Protein AF-A0A7S2U6Y0-F1 (afdb_monomer_lite)

Sequence (484 aa):
MMVAMKKWQLMLLLLTAPANAQTENNVCDFCADGSALDPAFSDVEIEVDGSSITCADYSDEVALFLDFCSNVDYKVTGSFCGCPDPVPCSFCADGSDFDAAFADVVVDTDDDTGENVTCADAAVSPEIVFQNSMDCPLNQIQAFISCGCPTAPEDPGTGLCSFCSDGSGLKDEFTDTEVVDQETGDTATCGQVALAFPFLEEELFCSIFQSVYSTQCGCSSDPSEPGCSFCADGSDPADGFEDVVAFVDDDGEDTTCADLAFGLPFLPVDDTTPEICTSLQFQTFASCGCSAPPTGVCTLCADGSAVPDESFELLPEATCGELSMSAAPSGPEECTAFQVTAGIYCGCDINAISTVENICRLCGGTNLLPEVSRQIQFEGDEETCGFAEFSANQNETCSSMQATYGPQCCSTVVSTTPSPSKMPSKSPTTTTGSTTPAPSTSSDESITDTIGSTTSAPSPSSGAILVKVGLPIFVAMVAAFFTL

Secondary structure (DSSP, 8-state):
-THHHHHHHHHHHTT---------------STTSPPPPGGGTT-EEEETTEEEEHHHHHHHHHHH-TTTTT------SSGGGPPPPPBPPSSTTSPPPPGGGTT-EEEE-TTT-PEEEHHHHHH-----BTTSTHHHHHHHHHHHHS--SSPPPP-S--S--SSTTSPPPPGGGTT-EEE-TTT--EEEHHHHHHHGGG---HHHHHHHHHHHHTTTT------S----SSTTSPPPPTT-TT-EEEE-TT--EEEHHHHHHHGGGS---SSHHHHHHHHHHHHHHHS--SSPPTT---SSTTSPPPS-TT-EEETTEEHHHHHHHHTT--HHHHHHHIIIIIHHTT--HHHHTT-TT---TTSTTPPPS-TT-EEEETTEEEEHHHHHHHHHHTS-HHHHHHHHHHHHS----------------PPPP-------PPPP---------------PPPPP--PPP-----SHHHHHHHHTT--

Radius of gyration: 32.26 Å; chains: 1; bounding box: 80×93×80 Å

Foldseek 3Di:
DVVVVVVVVVVVVVPDDDDDDDDDDPPQQQALVSHHQDPVQQQPWDQDPNDTDGPVRVVVVVVVVPVPVPDDPDRDADCHRNHDHFAFQQLAQVNDDFDVVQQQFFFDQDPVPRRGQGLVNLRPVPPRQGNSHLVRLVSNLSCVQRRRRPDRHDLPVPQPAALAPVNDHQDPVQQQQWDADPPPRFIDGSVSLRSCRSSPRDPLVRLLNSVRCVVSRPNPCPVQPFFQQLAQVNDAFDPPQQAWFLDQFPVRDGDGSVNSNSCRRSHRDDPPVVVVSLLNNQSCVLTRVHPFHHPPFQALALVRDHQPFQQCCQFVVHGLSNLRSVRGVDDPQLSLLSNCQSSVVSPHDCVSNVPDPPQQALQDDPDHFPRQHDWDADPNDIGGNSVLSSVCSRDHDSVVSSVRCVVPRVPPPDPPPPPPDDDDDDDDDDDDDDDDDDDDDDDDDDDDDDDDDDDDDDDDDDDDDRTHDDPPPVVVVVVSVPVD

Structure (mmCIF, N/CA/C/O backbone):
data_AF-A0A7S2U6Y0-F1
#
_entry.id   AF-A0A7S2U6Y0-F1
#
loop_
_atom_site.group_PDB
_atom_site.id
_atom_site.type_symbol
_atom_site.label_atom_id
_atom_site.label_alt_id
_atom_site.label_comp_id
_atom_site.label_asym_id
_atom_site.label_entity_id
_atom_site.label_seq_id
_atom_site.pdbx_PDB_ins_code
_atom_site.Cartn_x
_atom_site.Cartn_y
_atom_site.Cartn_z
_atom_site.occupancy
_atom_site.B_iso_or_equiv
_atom_site.auth_seq_id
_atom_site.auth_comp_id
_atom_site.auth_asym_id
_atom_site.auth_atom_id
_atom_site.pdbx_PDB_model_num
ATOM 1 N N . MET A 1 1 ? -16.573 14.060 7.900 1.00 36.59 1 MET A N 1
ATOM 2 C CA . MET A 1 1 ? -16.283 15.395 8.496 1.00 36.59 1 MET A CA 1
ATOM 3 C C . MET A 1 1 ? -14.841 15.539 9.023 1.00 36.59 1 MET A C 1
ATOM 5 O O . MET A 1 1 ? -14.362 16.664 9.100 1.00 36.59 1 MET A O 1
ATOM 9 N N . MET A 1 2 ? -14.096 14.448 9.276 1.00 27.23 2 MET A N 1
ATOM 10 C CA . MET A 1 2 ? -12.658 14.499 9.629 1.00 27.23 2 MET A CA 1
ATOM 11 C C . MET A 1 2 ? -11.740 15.016 8.499 1.00 27.23 2 MET A C 1
ATOM 13 O O . MET A 1 2 ? -10.743 15.679 8.774 1.00 27.23 2 MET A O 1
ATOM 17 N N . VAL A 1 3 ? -12.131 14.850 7.230 1.00 27.48 3 VAL A N 1
ATOM 18 C CA . VAL A 1 3 ? -11.404 15.386 6.056 1.00 27.48 3 VAL A CA 1
ATOM 19 C C . VAL A 1 3 ? -11.388 16.928 6.017 1.00 27.48 3 VAL A C 1
ATOM 21 O O . VAL A 1 3 ? -10.458 17.545 5.501 1.00 27.48 3 VAL A O 1
ATOM 24 N N . ALA A 1 4 ? -12.376 17.590 6.632 1.00 25.94 4 ALA A N 1
ATOM 25 C CA . ALA A 1 4 ? -12.485 19.051 6.617 1.00 25.94 4 ALA A CA 1
ATOM 26 C C . ALA A 1 4 ? -11.611 19.753 7.678 1.00 25.94 4 ALA A C 1
ATOM 28 O O . ALA A 1 4 ? -11.302 20.934 7.520 1.00 25.94 4 ALA A O 1
ATOM 29 N N . MET A 1 5 ? -11.181 19.049 8.734 1.00 27.44 5 MET A N 1
ATOM 30 C CA . MET A 1 5 ? -10.347 19.632 9.797 1.00 27.44 5 MET A CA 1
ATOM 31 C C . MET A 1 5 ? -8.841 19.546 9.500 1.00 27.44 5 MET A C 1
ATOM 33 O O . MET A 1 5 ? -8.119 20.489 9.826 1.00 27.44 5 MET A O 1
ATOM 37 N N . LYS A 1 6 ? -8.369 18.510 8.786 1.00 31.66 6 LYS A N 1
ATOM 38 C CA . LYS A 1 6 ? -6.960 18.408 8.347 1.00 31.66 6 LYS A CA 1
ATOM 39 C C . LYS A 1 6 ? -6.578 19.486 7.313 1.00 31.66 6 LYS A C 1
ATOM 41 O O . LYS A 1 6 ? -5.497 20.065 7.405 1.00 31.66 6 LYS A O 1
ATOM 46 N N . LYS A 1 7 ? -7.498 19.873 6.414 1.00 29.44 7 LYS A N 1
ATOM 47 C CA . LYS A 1 7 ? -7.279 20.948 5.414 1.00 29.44 7 LYS A CA 1
ATOM 48 C C . LYS A 1 7 ? -7.037 22.339 6.023 1.00 29.44 7 LYS A C 1
ATOM 50 O O . LYS A 1 7 ? -6.357 23.160 5.414 1.00 29.44 7 LYS A O 1
ATOM 55 N N . TRP A 1 8 ? -7.548 22.612 7.226 1.00 30.30 8 TRP A N 1
ATOM 56 C CA . TRP A 1 8 ? -7.382 23.917 7.886 1.00 30.30 8 TRP A CA 1
ATOM 57 C C . TRP A 1 8 ? -6.076 24.049 8.684 1.00 30.30 8 TRP A C 1
ATOM 59 O O . TRP A 1 8 ? -5.573 25.161 8.841 1.00 30.30 8 TRP A O 1
ATOM 69 N N . GLN A 1 9 ? -5.494 22.942 9.158 1.00 29.16 9 GLN A N 1
ATOM 70 C CA . GLN A 1 9 ? -4.205 22.964 9.863 1.00 29.16 9 GLN A CA 1
ATOM 71 C C . GLN A 1 9 ? -3.004 23.044 8.906 1.00 29.16 9 GLN A C 1
ATOM 73 O O . GLN A 1 9 ? -2.015 23.691 9.245 1.00 29.16 9 GLN A O 1
ATOM 78 N N . LEU A 1 10 ? -3.120 22.502 7.687 1.00 27.58 10 LEU A N 1
ATOM 79 C CA . LEU A 1 10 ? -2.072 22.587 6.660 1.00 27.58 10 LEU A CA 1
ATOM 80 C C . LEU A 1 10 ? -1.952 24.003 6.054 1.00 27.58 10 LEU A C 1
ATOM 82 O O . LEU A 1 10 ? -0.851 24.505 5.845 1.00 27.58 10 LEU A O 1
ATOM 86 N N . MET A 1 11 ? -3.076 24.711 5.872 1.00 28.23 11 MET A N 1
ATOM 87 C CA . MET A 1 11 ? -3.084 26.094 5.361 1.00 28.23 11 MET A CA 1
ATOM 88 C C . MET A 1 11 ? -2.502 27.129 6.340 1.00 28.23 11 MET A C 1
ATOM 90 O O . MET A 1 11 ? -2.043 28.186 5.911 1.00 28.23 11 MET A O 1
ATOM 94 N N . LEU A 1 12 ? -2.507 26.854 7.650 1.00 27.56 12 LEU A N 1
ATOM 95 C CA . LEU A 1 12 ? -2.012 27.802 8.656 1.00 27.56 12 LEU A CA 1
ATOM 96 C C . LEU A 1 12 ? -0.493 27.688 8.893 1.00 27.56 12 LEU A C 1
ATOM 98 O O . LEU A 1 12 ? 0.111 28.636 9.392 1.00 27.56 12 LEU A O 1
ATOM 102 N N . LEU A 1 13 ? 0.132 26.571 8.504 1.00 27.11 13 LEU A N 1
ATOM 103 C CA . LEU A 1 13 ? 1.580 26.348 8.628 1.00 27.11 13 LEU A CA 1
ATOM 104 C C . LEU A 1 13 ? 2.394 26.973 7.478 1.00 27.11 13 LEU A C 1
ATOM 106 O O . LEU A 1 13 ? 3.544 27.352 7.685 1.00 27.11 13 LEU A O 1
ATOM 110 N N . LEU A 1 14 ? 1.780 27.182 6.308 1.00 29.38 14 LEU A N 1
ATOM 111 C CA . LEU A 1 14 ? 2.409 27.821 5.141 1.00 29.38 14 LEU A CA 1
ATOM 112 C C . LEU A 1 14 ? 2.508 29.358 5.236 1.00 29.38 14 LEU A C 1
ATOM 114 O O . LEU A 1 14 ? 3.194 29.984 4.435 1.00 29.38 14 LEU A O 1
ATOM 118 N N . LEU A 1 15 ? 1.875 29.991 6.231 1.00 29.41 15 LEU A N 1
ATOM 119 C CA . LEU A 1 15 ? 1.818 31.457 6.352 1.00 29.41 15 LEU A CA 1
ATOM 120 C C . LEU A 1 15 ? 2.835 32.074 7.331 1.00 29.41 15 LEU A C 1
ATOM 122 O O . LEU A 1 15 ? 2.823 33.292 7.518 1.00 29.41 15 LEU A O 1
ATOM 126 N N . THR A 1 16 ? 3.724 31.293 7.962 1.00 31.25 16 THR A N 1
ATOM 127 C CA . THR A 1 16 ? 4.652 31.832 8.985 1.00 31.25 16 THR A CA 1
ATOM 128 C C . THR A 1 16 ? 6.105 31.342 8.919 1.00 31.25 16 THR A C 1
ATOM 130 O O . THR A 1 16 ? 6.791 31.361 9.942 1.00 31.25 16 THR A O 1
ATOM 133 N N . ALA A 1 17 ? 6.624 30.960 7.750 1.00 26.88 17 ALA A N 1
ATOM 134 C CA . ALA A 1 17 ? 8.068 30.758 7.580 1.00 26.88 17 ALA A CA 1
ATOM 135 C C . ALA A 1 17 ? 8.762 32.084 7.178 1.00 26.88 17 ALA A C 1
ATOM 137 O O . ALA A 1 17 ? 8.294 32.767 6.266 1.00 26.88 17 ALA A O 1
ATOM 138 N N . PRO A 1 18 ? 9.847 32.512 7.857 1.00 29.33 18 PRO A N 1
ATOM 139 C CA . PRO A 1 18 ? 10.505 33.778 7.559 1.00 29.33 18 PRO A CA 1
ATOM 140 C C . PRO A 1 18 ? 11.313 33.693 6.259 1.00 29.33 18 PRO A C 1
ATOM 142 O O . PRO A 1 18 ? 12.168 32.825 6.104 1.00 29.33 18 PRO A O 1
ATOM 145 N N . ALA A 1 19 ? 11.081 34.662 5.371 1.00 37.34 19 ALA A N 1
ATOM 146 C CA . ALA A 1 19 ? 11.883 34.913 4.182 1.00 37.34 19 ALA A CA 1
ATOM 147 C C . ALA A 1 19 ? 13.358 35.114 4.563 1.00 37.34 19 ALA A C 1
ATOM 149 O O . ALA A 1 19 ? 13.734 36.154 5.111 1.00 37.34 19 ALA A O 1
ATOM 150 N N . ASN A 1 20 ? 14.191 34.120 4.265 1.00 29.09 20 ASN A N 1
ATOM 151 C CA . ASN A 1 20 ? 15.636 34.264 4.290 1.00 29.09 20 ASN A CA 1
ATOM 152 C C . ASN A 1 20 ? 16.135 34.138 2.854 1.00 29.09 20 ASN A C 1
ATOM 154 O O . ASN A 1 20 ? 16.112 33.070 2.254 1.00 29.09 20 ASN A O 1
ATOM 158 N N . ALA A 1 21 ? 16.522 35.286 2.308 1.00 37.56 21 ALA A N 1
ATOM 159 C CA . ALA A 1 21 ? 17.039 35.437 0.966 1.00 37.56 21 ALA A CA 1
ATOM 160 C C . ALA A 1 21 ? 18.323 34.614 0.780 1.00 37.56 21 ALA A C 1
ATOM 162 O O . ALA A 1 21 ? 19.356 34.928 1.376 1.00 37.56 21 ALA A O 1
ATOM 163 N N . GLN A 1 22 ? 18.268 33.619 -0.102 1.00 25.61 22 GLN A N 1
ATOM 164 C CA . GLN A 1 22 ? 19.411 33.267 -0.931 1.00 25.61 22 GLN A CA 1
ATOM 165 C C . GLN A 1 22 ? 19.119 33.739 -2.350 1.00 25.61 22 GLN A C 1
ATOM 167 O O . GLN A 1 22 ? 18.257 33.222 -3.048 1.00 25.61 22 GLN A O 1
ATOM 172 N N . THR A 1 23 ? 19.813 34.802 -2.736 1.00 33.00 23 THR A N 1
ATOM 173 C CA . THR A 1 23 ? 19.973 35.220 -4.123 1.00 33.00 23 THR A CA 1
ATOM 174 C C . THR A 1 23 ? 20.929 34.248 -4.806 1.00 33.00 23 THR A C 1
ATOM 176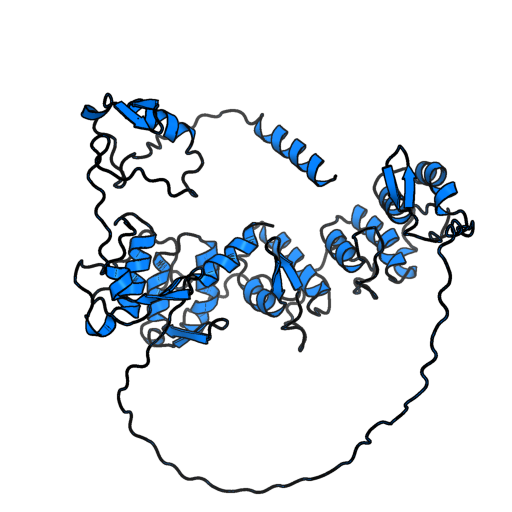 O O . THR A 1 23 ? 22.140 34.471 -4.776 1.00 33.00 23 THR A O 1
ATOM 179 N N . GLU A 1 24 ? 20.395 33.197 -5.414 1.00 30.83 24 GLU A N 1
ATOM 180 C CA . GLU A 1 24 ? 21.028 32.549 -6.560 1.00 30.83 24 GLU A CA 1
ATOM 181 C C . GLU A 1 24 ? 20.126 32.793 -7.773 1.00 30.83 24 GLU A C 1
ATOM 183 O O . GLU A 1 24 ? 18.911 32.623 -7.720 1.00 30.83 24 GLU A O 1
ATOM 188 N N . ASN A 1 25 ? 20.720 33.348 -8.828 1.00 32.75 25 ASN A N 1
ATOM 189 C CA . ASN A 1 25 ? 20.038 33.710 -10.062 1.00 32.75 25 ASN A CA 1
ATOM 190 C C . ASN A 1 25 ? 19.641 32.433 -10.819 1.00 32.75 25 ASN A C 1
ATOM 192 O O . ASN A 1 25 ? 20.379 32.011 -11.705 1.00 32.75 25 ASN A O 1
ATOM 196 N N . ASN A 1 26 ? 18.485 31.851 -10.508 1.00 31.20 26 ASN A N 1
ATOM 197 C CA . ASN A 1 26 ? 17.821 30.917 -11.413 1.00 31.20 26 ASN A CA 1
ATOM 198 C C . ASN A 1 26 ? 17.055 31.745 -12.448 1.00 31.20 26 ASN A C 1
ATOM 200 O O . ASN A 1 26 ? 15.883 32.069 -12.278 1.00 31.20 26 ASN A O 1
ATOM 204 N N . VAL A 1 27 ? 17.769 32.175 -13.489 1.00 33.88 27 VAL A N 1
ATOM 205 C CA . VAL A 1 27 ? 17.132 32.671 -14.709 1.00 33.88 27 VAL A CA 1
ATOM 206 C C . VAL A 1 27 ? 16.572 31.432 -15.396 1.00 33.88 27 VAL A C 1
ATOM 208 O O . VAL A 1 27 ? 17.342 30.606 -15.870 1.00 33.88 27 VAL A O 1
ATOM 211 N N . CYS A 1 28 ? 15.251 31.262 -15.372 1.00 37.66 28 CYS A N 1
ATOM 212 C CA . CYS A 1 28 ? 14.602 30.303 -16.254 1.00 37.66 28 CYS A CA 1
ATOM 213 C C . CYS A 1 28 ? 14.751 30.850 -17.671 1.00 37.66 28 CYS A C 1
ATOM 215 O O . CYS A 1 28 ? 14.333 31.974 -17.956 1.00 37.66 28 CYS A O 1
ATOM 217 N N . ASP A 1 29 ? 15.420 30.096 -18.528 1.00 47.31 29 ASP A N 1
ATOM 218 C CA . ASP A 1 29 ? 15.542 30.453 -19.926 1.00 47.31 29 ASP A CA 1
ATOM 219 C C . ASP A 1 29 ? 14.195 30.218 -20.635 1.00 47.31 29 ASP A C 1
ATOM 221 O O . ASP A 1 29 ? 13.558 29.180 -20.470 1.00 47.31 29 ASP A O 1
ATOM 225 N N . PHE A 1 30 ? 13.721 31.226 -21.371 1.00 55.69 30 PHE A N 1
ATOM 226 C CA . PHE A 1 30 ? 12.332 31.316 -21.847 1.00 55.69 30 PHE A CA 1
ATOM 227 C C . PHE A 1 30 ? 12.091 30.669 -23.214 1.00 55.69 30 PHE A C 1
ATOM 229 O O . PHE A 1 30 ? 10.944 30.425 -23.586 1.00 55.69 30 PHE A O 1
ATOM 236 N N . CYS A 1 31 ? 13.145 30.408 -23.980 1.00 56.28 31 CYS A N 1
ATOM 237 C CA . CYS A 1 31 ? 13.035 29.676 -25.232 1.00 56.28 31 CYS A CA 1
ATOM 238 C C . CYS A 1 31 ? 13.222 28.170 -24.993 1.00 56.28 31 CYS A C 1
ATOM 240 O O . CYS A 1 31 ? 13.930 27.757 -24.077 1.00 56.28 31 CYS A O 1
ATOM 242 N N . ALA A 1 32 ? 12.618 27.334 -25.847 1.00 55.75 32 ALA A N 1
ATOM 243 C CA . ALA A 1 32 ? 12.676 25.868 -25.745 1.00 55.75 32 ALA A CA 1
ATOM 244 C C . ALA A 1 32 ? 14.107 25.287 -25.775 1.00 55.75 32 ALA A C 1
ATOM 246 O O . ALA A 1 32 ? 14.309 24.121 -25.447 1.00 55.75 32 ALA A O 1
ATOM 247 N N . ASP A 1 33 ? 15.091 26.081 -26.196 1.00 60.06 33 ASP A N 1
ATOM 248 C CA . ASP A 1 33 ? 16.518 25.761 -26.244 1.00 60.06 33 ASP A CA 1
ATOM 249 C C . ASP A 1 33 ? 17.316 26.280 -25.040 1.00 60.06 33 ASP A C 1
ATOM 251 O O . ASP A 1 33 ? 18.542 26.180 -25.031 1.00 60.06 33 ASP A O 1
ATOM 255 N N . GLY A 1 34 ? 16.650 26.851 -24.038 1.00 60.66 34 GLY A N 1
ATOM 256 C CA . GLY A 1 34 ? 17.332 27.452 -22.906 1.00 60.66 34 GLY A CA 1
ATOM 257 C C . GLY A 1 34 ? 18.017 28.778 -23.258 1.00 60.66 34 GLY A C 1
ATOM 258 O O . GLY A 1 34 ? 19.021 29.134 -22.653 1.00 60.66 34 GLY A O 1
ATOM 259 N N . SER A 1 35 ? 17.508 29.535 -24.234 1.00 67.81 35 SER A N 1
ATOM 260 C CA . SER A 1 35 ? 17.969 30.905 -24.485 1.00 67.81 35 SER A CA 1
ATOM 261 C C . SER A 1 35 ? 17.053 31.973 -23.873 1.00 67.81 35 SER A C 1
ATOM 263 O O . SER A 1 35 ? 15.841 31.800 -23.713 1.00 67.81 35 SER A O 1
ATOM 265 N N . ALA A 1 36 ? 17.649 33.115 -23.517 1.00 65.88 36 ALA A N 1
ATOM 266 C CA . ALA A 1 36 ? 16.912 34.299 -23.092 1.00 65.88 36 ALA A CA 1
ATOM 267 C C . ALA A 1 36 ? 16.187 34.948 -24.281 1.00 65.88 36 ALA A C 1
ATOM 269 O O . ALA A 1 36 ? 16.734 35.015 -25.384 1.00 65.88 36 ALA A O 1
ATOM 270 N N . LEU A 1 37 ? 14.995 35.500 -24.024 1.00 64.25 37 LEU A N 1
ATOM 271 C CA . LEU A 1 37 ? 14.236 36.292 -24.997 1.00 64.25 37 LEU A CA 1
ATOM 272 C C . LEU A 1 37 ? 15.121 37.367 -25.638 1.00 64.25 37 LEU A C 1
ATOM 274 O O . LEU A 1 37 ? 15.815 38.113 -24.937 1.00 64.25 37 LEU A O 1
ATOM 278 N N . ASP A 1 38 ? 15.071 37.480 -26.968 1.00 73.12 38 ASP A N 1
ATOM 279 C CA . ASP A 1 38 ? 15.765 38.562 -27.658 1.00 73.12 38 ASP A CA 1
ATOM 280 C C . ASP A 1 38 ? 15.118 39.894 -27.228 1.00 73.12 38 ASP A C 1
ATOM 282 O O . ASP A 1 38 ? 13.929 40.122 -27.484 1.00 73.12 38 ASP A O 1
ATOM 286 N N . PRO A 1 39 ? 15.872 40.808 -26.584 1.00 71.25 39 PRO A N 1
ATOM 287 C CA . PRO A 1 39 ? 15.336 42.074 -26.095 1.00 71.25 39 PRO A CA 1
ATOM 288 C C . PRO A 1 39 ? 14.765 42.960 -27.211 1.00 71.25 39 PRO A C 1
ATOM 290 O O . PRO A 1 39 ? 14.063 43.923 -26.919 1.00 71.25 39 PRO A O 1
ATOM 293 N N . ALA A 1 40 ? 15.027 42.659 -28.488 1.00 76.00 40 ALA A N 1
ATOM 294 C CA . ALA A 1 40 ? 14.366 43.307 -29.616 1.00 76.00 40 ALA A CA 1
ATOM 295 C C . ALA A 1 40 ? 12.856 43.003 -29.716 1.00 76.00 40 ALA A C 1
ATOM 297 O O . ALA A 1 40 ? 12.152 43.714 -30.436 1.00 76.00 40 ALA A O 1
ATOM 298 N N . PHE A 1 41 ? 12.359 41.983 -29.009 1.00 69.31 41 PHE A N 1
ATOM 299 C CA . PHE A 1 41 ? 10.968 41.527 -29.062 1.00 69.31 41 PHE A CA 1
ATOM 300 C C . PHE A 1 41 ? 10.178 41.779 -27.772 1.00 69.31 41 PHE A C 1
ATOM 302 O O . PHE A 1 41 ? 9.006 41.418 -27.717 1.00 69.31 41 PHE A O 1
ATOM 309 N N . SER A 1 42 ? 10.764 42.443 -26.766 1.00 70.31 42 SER A N 1
ATOM 310 C CA . SER A 1 42 ? 10.101 42.729 -25.479 1.00 70.31 42 SER A CA 1
ATOM 311 C C . SER A 1 42 ? 8.759 43.449 -25.637 1.00 70.31 42 SER A C 1
ATOM 313 O O . SER A 1 42 ? 7.825 43.189 -24.885 1.00 70.31 42 SER A O 1
ATOM 315 N N . ASP A 1 43 ? 8.663 44.315 -26.648 1.00 73.31 43 ASP A N 1
ATOM 316 C CA . ASP A 1 43 ? 7.519 45.202 -26.877 1.00 73.31 43 ASP A CA 1
ATOM 317 C C . ASP A 1 43 ? 6.506 44.624 -27.887 1.00 73.31 43 ASP A C 1
ATOM 319 O O . ASP A 1 43 ? 5.592 45.327 -28.324 1.00 73.31 43 ASP A O 1
ATOM 323 N N . VAL A 1 44 ? 6.679 43.372 -28.326 1.00 74.88 44 VAL A N 1
ATOM 324 C CA . VAL A 1 44 ? 5.746 42.732 -29.262 1.00 74.88 44 VAL A CA 1
ATOM 325 C C . VAL A 1 44 ? 4.486 42.313 -28.510 1.00 74.88 44 VAL A C 1
ATOM 327 O O . VAL A 1 44 ? 4.548 41.513 -27.582 1.00 74.88 44 VAL A O 1
ATOM 330 N N . GLU A 1 45 ? 3.346 42.868 -28.922 1.00 69.69 45 GLU A N 1
ATOM 331 C CA . GLU A 1 45 ? 2.017 42.523 -28.410 1.00 69.69 45 GLU A CA 1
ATOM 332 C C . GLU A 1 45 ? 1.515 41.210 -29.032 1.00 69.69 45 GLU A C 1
ATOM 334 O O . GLU A 1 45 ? 1.507 41.043 -30.255 1.00 69.69 45 GLU A O 1
ATOM 339 N N . ILE A 1 46 ? 1.074 40.293 -28.177 1.00 68.19 46 ILE A N 1
ATOM 340 C CA . ILE A 1 46 ? 0.487 38.999 -28.509 1.00 68.19 46 ILE A CA 1
ATOM 341 C C . ILE A 1 46 ? -0.963 39.016 -28.031 1.00 68.19 46 ILE A C 1
ATOM 343 O O . ILE A 1 46 ? -1.244 39.425 -26.907 1.00 68.19 46 ILE A O 1
ATOM 347 N N . GLU A 1 47 ? -1.894 38.576 -28.873 1.00 60.06 47 GLU A N 1
ATOM 348 C CA . GLU A 1 47 ? -3.307 38.485 -28.507 1.00 60.06 47 GLU A CA 1
ATOM 349 C C . GLU A 1 47 ? -3.631 37.047 -28.075 1.00 60.06 47 GLU A C 1
ATOM 351 O O . GLU A 1 47 ? -3.650 36.139 -28.905 1.00 60.06 47 GLU A O 1
ATOM 356 N N . VAL A 1 48 ? -3.874 36.838 -26.779 1.00 64.44 48 VAL A N 1
ATOM 357 C CA . VAL A 1 48 ? -4.280 35.551 -26.190 1.00 64.44 48 VAL A CA 1
ATOM 358 C C . VAL A 1 48 ? -5.698 35.716 -25.652 1.00 64.44 48 VAL A C 1
ATOM 360 O O . VAL A 1 48 ? -5.964 36.608 -24.848 1.00 64.44 48 VAL A O 1
ATOM 363 N N . ASP A 1 49 ? -6.642 34.920 -26.159 1.00 65.50 49 ASP A N 1
ATOM 364 C CA . ASP A 1 49 ? -8.064 34.966 -25.775 1.00 65.50 49 ASP A CA 1
ATOM 365 C C . ASP A 1 49 ? -8.702 36.372 -25.810 1.00 65.50 49 ASP A C 1
ATOM 367 O O . ASP A 1 49 ? -9.563 36.728 -25.002 1.00 65.50 49 ASP A O 1
ATOM 371 N N . GLY A 1 50 ? -8.285 37.199 -26.775 1.00 68.75 50 GLY A N 1
ATOM 372 C CA . GLY A 1 50 ? -8.789 38.565 -26.961 1.00 68.75 50 GLY A CA 1
ATOM 373 C C . GLY A 1 50 ? -8.198 39.605 -26.002 1.00 68.75 50 GLY A C 1
ATOM 374 O O . GLY A 1 50 ? -8.685 40.738 -25.961 1.00 68.75 50 GLY A O 1
ATOM 375 N N . SER A 1 51 ? -7.163 39.242 -25.240 1.00 62.78 51 SER A N 1
ATOM 376 C CA . SER A 1 51 ? -6.351 40.161 -24.439 1.00 62.78 51 SER A CA 1
ATOM 377 C C . SER A 1 51 ? -4.970 40.320 -25.069 1.00 62.78 51 SER A C 1
ATOM 379 O O . SER A 1 51 ? -4.335 39.338 -25.438 1.00 62.78 51 SER A O 1
ATOM 381 N N . SER A 1 52 ? -4.513 41.565 -25.208 1.00 70.19 52 SER A N 1
ATOM 382 C CA . SER A 1 52 ? -3.180 41.889 -25.724 1.00 70.19 52 SER A CA 1
ATOM 383 C C . SER A 1 52 ? -2.185 41.946 -24.568 1.00 70.19 52 SER A C 1
ATOM 385 O O . SER A 1 52 ? -2.363 42.768 -23.667 1.00 70.19 52 SER A O 1
ATOM 387 N N . ILE A 1 53 ? -1.157 41.102 -24.596 1.00 78.00 53 ILE A N 1
ATOM 388 C CA . ILE A 1 53 ? -0.056 41.062 -23.625 1.00 78.00 53 ILE A CA 1
ATOM 389 C C . ILE A 1 53 ? 1.275 41.214 -24.364 1.00 78.00 53 ILE A C 1
ATOM 391 O O . ILE A 1 53 ? 1.423 40.702 -25.470 1.00 78.00 53 ILE A O 1
ATOM 395 N N . THR A 1 54 ? 2.241 41.948 -23.812 1.00 79.56 54 THR A N 1
ATOM 396 C CA . THR A 1 54 ? 3.570 42.034 -24.439 1.00 79.56 54 THR A CA 1
ATOM 397 C C . THR A 1 54 ? 4.395 40.789 -24.123 1.00 79.56 54 THR A C 1
ATOM 399 O O . THR A 1 54 ? 4.181 40.149 -23.096 1.00 79.56 54 THR A O 1
ATOM 402 N N . CYS A 1 55 ? 5.365 40.442 -24.969 1.00 71.56 55 CYS A N 1
ATOM 403 C CA . CYS A 1 55 ? 6.295 39.341 -24.692 1.00 71.56 55 CYS A CA 1
ATOM 404 C C . CYS A 1 55 ? 7.002 39.482 -23.328 1.00 71.56 55 CYS A C 1
ATOM 406 O O . CYS A 1 55 ? 7.247 38.478 -22.666 1.00 71.56 55 CYS A O 1
ATOM 408 N N . ALA A 1 56 ? 7.299 40.714 -22.895 1.00 72.25 56 ALA A N 1
ATOM 409 C CA . ALA A 1 56 ? 7.878 40.982 -21.579 1.00 72.25 56 ALA A CA 1
ATOM 410 C C . ALA A 1 56 ? 6.877 40.752 -20.430 1.00 72.25 56 ALA A C 1
ATOM 412 O O . ALA A 1 56 ? 7.213 40.109 -19.436 1.00 72.25 56 ALA A O 1
ATOM 413 N N . ASP A 1 57 ? 5.635 41.216 -20.580 1.00 73.38 57 ASP A N 1
ATOM 414 C CA . ASP A 1 57 ? 4.595 41.011 -19.562 1.00 73.38 57 ASP A CA 1
ATOM 415 C C . ASP A 1 57 ? 4.212 39.524 -19.447 1.00 73.38 57 ASP A C 1
ATOM 417 O O . ASP A 1 57 ? 3.992 39.019 -18.348 1.00 73.38 57 ASP A O 1
ATOM 421 N N . TYR A 1 58 ? 4.198 38.800 -20.572 1.00 66.62 58 TYR A N 1
ATOM 422 C CA . TYR A 1 58 ? 3.955 37.359 -20.606 1.00 66.62 58 TYR A CA 1
ATOM 423 C C . TYR A 1 58 ? 5.060 36.589 -19.871 1.00 66.62 58 TYR A C 1
ATOM 425 O O . TYR A 1 58 ? 4.757 35.679 -19.104 1.00 66.62 58 TYR A O 1
ATOM 433 N N . SER A 1 59 ? 6.333 36.980 -20.033 1.00 63.53 59 SER A N 1
ATOM 434 C CA . SER A 1 59 ? 7.440 36.351 -19.297 1.00 63.53 59 SER A CA 1
ATOM 435 C C . SER A 1 59 ? 7.357 36.564 -17.783 1.00 63.53 59 SER A C 1
ATOM 437 O O . SER A 1 59 ? 7.635 35.637 -17.022 1.00 63.53 59 SER A O 1
ATOM 439 N N . ASP A 1 60 ? 6.916 37.744 -17.340 1.00 62.91 60 ASP A N 1
ATOM 440 C CA . ASP A 1 60 ? 6.784 38.066 -15.916 1.00 62.91 60 ASP A CA 1
ATOM 441 C C . ASP A 1 60 ? 5.566 37.370 -15.272 1.00 62.91 60 ASP A C 1
ATOM 443 O O . ASP A 1 60 ? 5.652 36.916 -14.128 1.00 62.91 60 ASP A O 1
ATOM 447 N N . GLU A 1 61 ? 4.440 37.238 -15.988 1.00 58.84 61 GLU A N 1
ATOM 448 C CA . GLU A 1 61 ? 3.258 36.509 -15.494 1.00 58.84 61 GLU A CA 1
ATOM 449 C C . GLU A 1 61 ? 3.470 34.989 -15.468 1.00 58.84 61 GLU A C 1
ATOM 451 O O . GLU A 1 61 ? 3.070 34.331 -14.505 1.00 58.84 61 GLU A O 1
ATOM 456 N N . VAL A 1 62 ? 4.143 34.428 -16.476 1.00 55.66 62 VAL A N 1
ATOM 457 C CA . VAL A 1 62 ? 4.472 32.997 -16.531 1.00 55.66 62 VAL A CA 1
ATOM 458 C C . VAL A 1 62 ? 5.490 32.632 -15.447 1.00 55.66 62 VAL A C 1
ATOM 460 O O . VAL A 1 62 ? 5.281 31.656 -14.735 1.00 55.66 62 VAL A O 1
ATOM 463 N N . ALA A 1 63 ? 6.506 33.464 -15.189 1.00 52.59 63 ALA A N 1
ATOM 464 C CA . ALA A 1 63 ? 7.435 33.257 -14.070 1.00 52.59 63 ALA A CA 1
ATOM 465 C C . ALA A 1 63 ? 6.748 33.247 -12.685 1.00 52.59 63 ALA A C 1
ATOM 467 O O . ALA A 1 63 ? 7.235 32.603 -11.759 1.00 52.59 63 ALA A O 1
ATOM 468 N N . LEU A 1 64 ? 5.607 33.930 -12.536 1.00 46.62 64 LEU A N 1
ATOM 469 C CA . LEU A 1 64 ? 4.791 33.942 -11.314 1.00 46.62 64 LEU A CA 1
ATOM 470 C C . LEU A 1 64 ? 3.891 32.704 -11.159 1.00 46.62 64 LEU A C 1
ATOM 472 O O . LEU A 1 64 ? 3.478 32.397 -10.042 1.00 46.62 64 LEU A O 1
ATOM 476 N N . PHE A 1 65 ? 3.590 32.002 -12.254 1.00 37.41 65 PHE A N 1
ATOM 477 C CA . PHE A 1 65 ? 2.832 30.745 -12.262 1.00 37.41 65 PHE A CA 1
ATOM 478 C C . PHE A 1 65 ? 3.736 29.498 -12.162 1.00 37.41 65 PHE A C 1
ATOM 480 O O . PHE A 1 65 ? 3.249 28.401 -11.899 1.00 37.41 65 PHE A O 1
ATOM 487 N N . LEU A 1 66 ? 5.051 29.671 -12.329 1.00 46.25 66 LEU A N 1
ATOM 488 C CA . LEU A 1 66 ? 6.058 28.619 -12.498 1.00 46.25 66 LEU A CA 1
ATOM 489 C C . LEU A 1 66 ? 6.875 28.286 -11.229 1.00 46.25 66 LEU A C 1
ATOM 491 O O . LEU A 1 66 ? 8.036 27.903 -11.311 1.00 46.25 66 LEU A O 1
ATOM 495 N N . ASP A 1 67 ? 6.240 28.286 -10.053 1.00 40.28 67 ASP A N 1
ATOM 496 C CA . ASP A 1 67 ? 6.704 27.451 -8.916 1.00 40.28 67 ASP A CA 1
ATOM 497 C C . ASP A 1 67 ? 6.368 25.949 -9.158 1.00 40.28 67 ASP A C 1
ATOM 499 O O . ASP A 1 67 ? 6.483 25.106 -8.276 1.00 40.28 67 ASP A O 1
ATOM 503 N N . PHE A 1 68 ? 5.925 25.628 -10.385 1.00 38.56 68 PHE A N 1
ATOM 504 C CA . PHE A 1 68 ? 5.379 24.360 -10.885 1.00 38.56 68 PHE A CA 1
ATOM 505 C C . PHE A 1 68 ? 6.208 23.761 -12.048 1.00 38.56 68 PHE A C 1
ATOM 507 O O . PHE A 1 68 ? 5.712 22.917 -12.793 1.00 38.56 68 PHE A O 1
ATOM 514 N N . CYS A 1 69 ? 7.459 24.206 -12.237 1.00 38.69 69 CYS A N 1
ATOM 515 C CA . CYS A 1 69 ? 8.323 23.845 -13.377 1.00 38.69 69 CYS A CA 1
ATOM 516 C C . CYS A 1 69 ? 8.678 22.354 -13.525 1.00 38.69 69 CYS A C 1
ATOM 518 O O . CYS A 1 69 ? 9.328 22.013 -14.507 1.00 38.69 69 CYS A O 1
ATOM 520 N N . SER A 1 70 ? 8.291 21.468 -12.606 1.00 43.38 70 SER A N 1
ATOM 521 C CA . SER A 1 70 ? 8.538 20.031 -12.772 1.00 43.38 70 SER A CA 1
ATOM 522 C C . SER A 1 70 ? 7.387 19.267 -13.436 1.00 43.38 70 SER A C 1
ATOM 524 O O . SER A 1 70 ? 7.641 18.193 -13.957 1.00 43.38 70 SER A O 1
ATOM 526 N N . ASN A 1 71 ? 6.142 19.780 -13.445 1.00 35.12 71 ASN A N 1
ATOM 527 C CA . ASN A 1 71 ? 4.969 18.906 -13.657 1.00 35.12 71 ASN A CA 1
ATOM 528 C C . ASN A 1 71 ? 3.948 19.362 -14.722 1.00 35.12 71 ASN A C 1
ATOM 530 O O . ASN A 1 71 ? 2.882 18.754 -14.807 1.00 35.12 71 ASN A O 1
ATOM 534 N N . VAL A 1 72 ? 4.186 20.414 -15.521 1.00 34.97 72 VAL A N 1
ATOM 535 C CA . VAL A 1 72 ? 3.216 20.806 -16.570 1.00 34.97 72 VAL A CA 1
ATOM 536 C C . VAL A 1 72 ? 3.886 21.201 -17.885 1.00 34.97 72 VAL A C 1
ATOM 538 O O . VAL A 1 72 ? 4.615 22.189 -17.963 1.00 34.97 72 VAL A O 1
ATOM 541 N N . ASP A 1 73 ? 3.546 20.465 -18.941 1.00 41.50 73 ASP A N 1
ATOM 542 C CA . ASP A 1 73 ? 4.095 20.589 -20.291 1.00 41.50 73 ASP A CA 1
ATOM 543 C C . ASP A 1 73 ? 3.376 21.676 -21.123 1.00 41.50 73 ASP A C 1
ATOM 545 O O . ASP A 1 73 ? 2.739 21.426 -22.143 1.00 41.50 73 ASP A O 1
ATOM 549 N N . TYR A 1 74 ? 3.422 22.929 -20.660 1.00 38.62 74 TYR A N 1
ATOM 550 C CA . TYR A 1 74 ? 2.980 24.086 -21.452 1.00 38.62 74 TYR A CA 1
ATOM 551 C C . TYR A 1 74 ? 4.198 24.845 -21.991 1.00 38.62 74 TYR A C 1
ATOM 553 O O . TYR A 1 74 ? 4.644 25.837 -21.415 1.00 38.62 74 TYR A O 1
ATOM 561 N N . LYS A 1 75 ? 4.741 24.399 -23.130 1.00 50.09 75 LYS A N 1
ATOM 562 C CA . LYS A 1 75 ? 5.738 25.165 -23.900 1.00 50.09 75 LYS A CA 1
ATOM 563 C C . LYS A 1 75 ? 5.031 26.023 -24.949 1.00 50.09 75 LYS A C 1
ATOM 565 O O . LYS A 1 75 ? 4.206 25.538 -25.719 1.00 50.09 75 LYS A O 1
ATOM 570 N N . VAL A 1 76 ? 5.357 27.315 -25.003 1.00 43.88 76 VAL A N 1
ATOM 571 C CA . VAL A 1 76 ? 4.844 28.220 -26.043 1.00 43.88 76 VAL A CA 1
ATOM 572 C C . VAL A 1 76 ? 5.445 27.814 -27.386 1.00 43.88 76 VAL A C 1
ATOM 574 O O . VAL A 1 76 ? 6.613 28.073 -27.665 1.00 43.88 76 VAL A O 1
ATOM 577 N N . THR A 1 77 ? 4.652 27.160 -28.230 1.00 41.22 77 THR A N 1
ATOM 578 C CA . THR A 1 77 ? 5.093 26.714 -29.553 1.00 41.22 77 THR A CA 1
ATOM 579 C C . THR A 1 77 ? 4.853 27.791 -30.608 1.00 41.22 77 THR A C 1
ATOM 581 O O . THR A 1 77 ? 3.712 28.125 -30.935 1.00 41.22 77 THR A O 1
ATOM 584 N N . GLY A 1 78 ? 5.941 28.303 -31.177 1.00 47.81 78 GLY A N 1
ATOM 585 C CA . GLY A 1 78 ? 5.965 29.144 -32.373 1.00 47.81 78 GLY A CA 1
ATOM 586 C C . GLY A 1 78 ? 7.090 30.174 -32.314 1.00 47.81 78 GLY A C 1
ATOM 587 O O . GLY A 1 78 ? 7.634 30.436 -31.246 1.00 47.81 78 GLY A O 1
ATOM 588 N N . SER A 1 79 ? 7.406 30.799 -33.449 1.00 52.03 79 SER A N 1
ATOM 589 C CA . SER A 1 79 ? 8.407 31.874 -33.618 1.00 52.03 79 SER A CA 1
ATOM 590 C C . SER A 1 79 ? 8.031 33.187 -32.894 1.00 52.03 79 SER A C 1
ATOM 592 O O . SER A 1 79 ? 8.356 34.295 -33.335 1.00 52.03 79 SER A O 1
ATOM 594 N N . PHE A 1 80 ? 7.265 33.089 -31.810 1.00 55.62 80 PHE A N 1
ATOM 595 C CA . PHE A 1 80 ? 6.786 34.204 -31.022 1.00 55.62 80 PHE A CA 1
ATOM 596 C C . PHE A 1 80 ? 7.928 34.725 -30.151 1.00 55.62 80 PHE A C 1
ATOM 598 O O . PHE A 1 80 ? 8.694 33.971 -29.560 1.00 55.62 80 PHE A O 1
ATOM 605 N N . CYS A 1 81 ? 8.069 36.048 -30.124 1.00 62.72 81 CYS A N 1
ATOM 606 C CA . CYS A 1 81 ? 9.055 36.753 -29.305 1.00 62.72 81 CYS A CA 1
ATOM 607 C C . CYS A 1 81 ? 10.540 36.491 -29.638 1.00 62.72 81 CYS A C 1
ATOM 609 O O . CYS A 1 81 ? 11.410 36.736 -28.806 1.00 62.72 81 CYS A O 1
ATOM 611 N N . GLY A 1 82 ? 10.850 36.048 -30.861 1.00 65.25 82 GLY A N 1
ATOM 612 C CA . GLY A 1 82 ? 12.237 35.909 -31.319 1.00 65.25 82 GLY A CA 1
ATOM 613 C C . GLY A 1 82 ? 12.945 34.637 -30.850 1.00 65.25 82 GLY A C 1
ATOM 614 O O . GLY A 1 82 ? 14.138 34.499 -31.115 1.00 65.25 82 GLY A O 1
ATOM 615 N N . CYS A 1 83 ? 12.231 33.702 -30.214 1.00 66.31 83 CYS A N 1
ATOM 616 C CA . CYS A 1 83 ? 12.765 32.364 -29.996 1.00 66.31 83 CYS A CA 1
ATOM 617 C C . CYS A 1 83 ? 12.967 31.661 -31.352 1.00 66.31 83 CYS A C 1
ATOM 619 O O . CYS A 1 83 ? 12.101 31.770 -32.231 1.00 66.31 83 CYS A O 1
ATOM 621 N N . PRO A 1 84 ? 14.105 30.973 -31.562 1.00 69.06 84 PRO A N 1
ATOM 622 C CA . PRO A 1 84 ? 14.278 30.135 -32.740 1.00 69.06 84 PRO A CA 1
ATOM 623 C C . PRO A 1 84 ? 13.165 29.084 -32.785 1.00 69.06 84 PRO A C 1
ATOM 625 O O . PRO A 1 84 ? 12.741 28.587 -31.741 1.00 69.06 84 PRO A O 1
ATOM 628 N N . ASP A 1 85 ? 12.683 28.760 -33.992 1.00 72.38 85 ASP A N 1
ATOM 629 C CA . ASP A 1 85 ? 11.693 27.695 -34.149 1.00 72.38 85 ASP A CA 1
ATOM 630 C C . ASP A 1 85 ? 12.265 26.416 -33.520 1.00 72.38 85 ASP A C 1
ATOM 632 O O . ASP A 1 85 ? 13.384 26.018 -33.873 1.00 72.38 85 ASP A O 1
ATOM 636 N N . PRO A 1 86 ? 11.547 25.792 -32.574 1.00 70.69 86 PRO A N 1
ATOM 637 C CA . PRO A 1 86 ? 12.037 24.589 -31.932 1.00 70.69 86 PRO A CA 1
ATOM 638 C C . PRO A 1 86 ? 12.242 23.511 -32.998 1.00 70.69 86 PRO A C 1
ATOM 640 O O . PRO A 1 86 ? 11.392 23.293 -33.865 1.00 70.69 86 PRO A O 1
ATOM 643 N N . VAL A 1 87 ? 13.412 22.874 -32.968 1.00 81.25 87 VAL A N 1
ATOM 644 C CA . VAL A 1 87 ? 13.754 21.833 -33.938 1.00 81.25 87 VAL A CA 1
ATOM 645 C C . VAL A 1 87 ? 12.859 20.625 -33.645 1.00 81.25 87 VAL A C 1
ATOM 647 O O . VAL A 1 87 ? 12.876 20.135 -32.511 1.00 81.25 87 VAL A O 1
ATOM 650 N N . PRO A 1 88 ? 12.042 20.160 -34.607 1.00 83.75 88 PRO A N 1
ATOM 651 C CA . PRO A 1 88 ? 11.243 18.960 -34.405 1.00 83.75 88 PRO A CA 1
ATOM 652 C C . PRO A 1 88 ? 12.171 17.766 -34.176 1.00 83.75 88 PRO A C 1
ATOM 654 O O . PRO A 1 88 ? 13.222 17.656 -34.812 1.00 83.75 88 PRO A O 1
ATOM 657 N N . CYS A 1 89 ? 11.782 16.886 -33.260 1.00 85.38 89 CYS A N 1
ATOM 658 C CA . CYS A 1 89 ? 12.478 15.636 -33.018 1.00 85.38 89 CYS A CA 1
ATOM 659 C C . CYS A 1 89 ? 12.484 14.808 -34.306 1.00 85.38 89 CYS A C 1
ATOM 661 O O . CYS A 1 89 ? 11.449 14.625 -34.949 1.00 85.38 89 CYS A O 1
ATOM 663 N N . SER A 1 90 ? 13.652 14.313 -34.708 1.00 89.62 90 SER A N 1
ATOM 664 C CA . SER A 1 90 ? 13.721 13.324 -35.778 1.00 89.62 90 SER A CA 1
ATOM 665 C C . SER A 1 90 ? 13.303 11.959 -35.243 1.00 89.62 90 SER A C 1
ATOM 667 O O . SER A 1 90 ? 13.720 11.576 -34.154 1.00 89.62 90 SER A O 1
ATOM 669 N N . PHE A 1 91 ? 12.523 11.209 -36.023 1.00 88.62 91 PHE A N 1
ATOM 670 C CA . PHE A 1 91 ? 12.060 9.874 -35.632 1.00 88.62 91 PHE A CA 1
ATOM 671 C C . PHE A 1 91 ? 13.225 8.902 -35.377 1.00 88.62 91 PHE A C 1
ATOM 673 O O . PHE A 1 91 ? 13.254 8.224 -34.358 1.00 88.62 91 PHE A O 1
ATOM 680 N N . CYS A 1 92 ? 14.235 8.888 -36.255 1.00 91.50 92 CYS A N 1
ATOM 681 C CA . CYS A 1 92 ? 15.519 8.248 -35.969 1.00 91.50 92 CYS A CA 1
ATOM 682 C C . CYS A 1 92 ? 16.506 9.268 -35.383 1.00 91.50 92 CYS A C 1
ATOM 684 O O . CYS A 1 92 ? 16.575 10.412 -35.845 1.00 91.50 92 CYS A O 1
ATOM 686 N N . ALA A 1 93 ? 17.319 8.848 -34.411 1.00 87.44 93 ALA A N 1
ATOM 687 C CA . ALA A 1 93 ? 18.256 9.727 -33.705 1.00 87.44 93 ALA A CA 1
ATOM 688 C C . ALA A 1 93 ? 19.311 10.389 -34.608 1.00 87.44 93 ALA A C 1
ATOM 690 O O . ALA A 1 93 ? 19.717 11.525 -34.381 1.00 87.44 93 ALA A O 1
ATOM 691 N N . ASP A 1 94 ? 19.735 9.705 -35.672 1.00 89.06 94 ASP A N 1
ATOM 692 C CA . ASP A 1 94 ? 20.694 10.228 -36.652 1.00 89.06 94 ASP A CA 1
ATOM 693 C C . ASP A 1 94 ? 20.042 11.042 -37.787 1.00 89.06 94 ASP A C 1
ATOM 695 O O . ASP A 1 94 ? 20.723 11.466 -38.727 1.00 89.06 94 ASP A O 1
ATOM 699 N N . GLY A 1 95 ? 18.725 11.257 -37.715 1.00 88.94 95 GLY A N 1
ATOM 700 C CA . GLY A 1 95 ? 17.939 11.953 -38.730 1.00 88.94 95 GLY A CA 1
ATOM 701 C C . GLY A 1 95 ? 17.724 11.162 -40.023 1.00 88.94 95 GLY A C 1
ATOM 702 O O . GLY A 1 95 ? 17.281 11.747 -41.012 1.00 88.94 95 GLY A O 1
ATOM 703 N N . SER A 1 96 ? 18.063 9.870 -40.054 1.00 91.69 96 SER A N 1
ATOM 704 C CA . SER A 1 96 ? 17.761 8.998 -41.191 1.00 91.69 96 SER A CA 1
ATOM 705 C C . SER A 1 96 ? 16.284 8.588 -41.237 1.00 91.69 96 SER A C 1
ATOM 707 O O . SER A 1 96 ? 15.543 8.743 -40.267 1.00 91.69 96 SER A O 1
ATOM 709 N N . ASP A 1 97 ? 15.851 8.080 -42.392 1.00 88.69 97 ASP A N 1
ATOM 710 C CA . ASP A 1 97 ? 14.553 7.418 -42.515 1.00 88.69 97 ASP A CA 1
ATOM 711 C C . ASP A 1 97 ? 14.639 6.008 -41.909 1.00 88.69 97 ASP A C 1
ATOM 713 O O . ASP A 1 97 ? 15.648 5.314 -42.076 1.00 88.69 97 ASP A O 1
ATOM 717 N N . PHE A 1 98 ? 13.564 5.560 -41.262 1.00 87.00 98 PHE A N 1
ATOM 718 C CA . PHE A 1 98 ? 13.451 4.181 -40.789 1.00 87.00 98 PHE A CA 1
ATOM 719 C C . PHE A 1 98 ? 13.343 3.199 -41.975 1.00 87.00 98 PHE A C 1
ATOM 721 O O . PHE A 1 98 ? 12.983 3.578 -43.098 1.00 87.00 98 PHE A O 1
ATOM 728 N N . ASP A 1 99 ? 13.664 1.920 -41.762 1.00 88.38 99 ASP A N 1
ATOM 729 C CA . ASP A 1 99 ? 13.579 0.925 -42.834 1.00 88.38 99 ASP A CA 1
ATOM 730 C C . ASP A 1 99 ? 12.106 0.662 -43.194 1.00 88.38 99 ASP A C 1
ATOM 732 O O . ASP A 1 99 ? 11.318 0.171 -42.390 1.00 88.38 99 ASP A O 1
ATOM 736 N N . ALA A 1 100 ? 11.731 0.957 -44.442 1.00 89.94 100 ALA A N 1
ATOM 737 C CA . ALA A 1 100 ? 10.370 0.781 -44.948 1.00 89.94 100 ALA A CA 1
ATOM 738 C C . ALA A 1 100 ? 9.838 -0.661 -44.822 1.00 89.94 100 ALA A C 1
ATOM 740 O O . ALA A 1 100 ? 8.628 -0.867 -44.900 1.00 89.94 100 ALA A O 1
ATOM 741 N N . ALA A 1 101 ? 10.704 -1.661 -44.622 1.00 92.56 101 ALA A N 1
ATOM 742 C CA . ALA A 1 101 ? 10.286 -3.019 -44.279 1.00 92.56 101 ALA A CA 1
ATOM 743 C C . ALA A 1 101 ? 9.531 -3.107 -42.937 1.00 92.56 101 ALA A C 1
ATOM 745 O O . ALA A 1 101 ? 8.778 -4.059 -42.739 1.00 92.56 101 ALA A O 1
ATOM 746 N N . PHE A 1 102 ? 9.702 -2.120 -42.054 1.00 89.38 102 PHE A N 1
ATOM 747 C CA . PHE A 1 102 ? 9.066 -2.025 -40.739 1.00 89.38 102 PHE A CA 1
ATOM 748 C C . PHE A 1 102 ? 7.874 -1.060 -40.715 1.00 89.38 102 PHE A C 1
ATOM 750 O O . PHE A 1 102 ? 7.276 -0.866 -39.666 1.00 89.38 102 PHE A O 1
ATOM 757 N N . ALA A 1 103 ? 7.488 -0.474 -41.853 1.00 91.06 103 ALA A N 1
ATOM 758 C CA . ALA A 1 103 ? 6.421 0.529 -41.927 1.00 91.06 103 ALA A CA 1
ATOM 759 C C . ALA A 1 103 ? 5.098 0.078 -41.288 1.00 91.06 103 ALA A C 1
ATOM 761 O O . ALA A 1 103 ? 4.469 0.873 -40.602 1.00 91.06 103 ALA A O 1
ATOM 762 N N . ASP A 1 104 ? 4.723 -1.190 -41.467 1.00 92.06 104 ASP A N 1
ATOM 763 C CA . ASP A 1 104 ? 3.466 -1.755 -40.960 1.00 92.06 104 ASP A CA 1
ATOM 764 C C . ASP A 1 104 ? 3.592 -2.354 -39.539 1.00 92.06 104 ASP A C 1
ATOM 766 O O . ASP A 1 104 ? 2.662 -3.007 -39.059 1.00 92.06 104 ASP A O 1
ATOM 770 N N . VAL A 1 105 ? 4.744 -2.204 -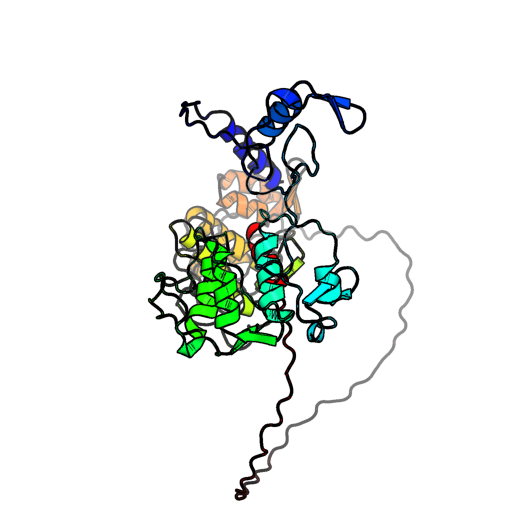38.871 1.00 88.00 105 VAL A N 1
ATOM 771 C CA . VAL A 1 105 ? 4.937 -2.696 -37.497 1.00 88.00 105 VAL A CA 1
ATOM 772 C C . VAL A 1 105 ? 4.154 -1.810 -36.544 1.00 88.00 105 VAL A C 1
ATOM 774 O O . VAL A 1 105 ? 4.339 -0.599 -36.537 1.00 88.00 105 VAL A O 1
ATOM 777 N N . VAL A 1 106 ? 3.276 -2.423 -35.753 1.00 86.44 106 VAL A N 1
ATOM 778 C CA . VAL A 1 106 ? 2.485 -1.739 -34.727 1.00 86.44 106 VAL A CA 1
ATOM 779 C C . VAL A 1 106 ? 3.388 -1.440 -33.536 1.00 86.44 106 VAL A C 1
ATOM 781 O O . VAL A 1 106 ? 3.921 -2.371 -32.935 1.00 86.44 106 VAL A O 1
ATOM 784 N N . VAL A 1 107 ? 3.570 -0.158 -33.227 1.00 83.88 107 VAL A N 1
ATOM 785 C CA . VAL A 1 107 ? 4.384 0.314 -32.097 1.00 83.88 107 VAL A CA 1
ATOM 786 C C . VAL A 1 107 ? 3.555 0.670 -30.881 1.00 83.88 107 VAL A C 1
ATOM 788 O O . VAL A 1 107 ? 4.076 0.586 -29.776 1.00 83.88 107 VAL A O 1
ATOM 791 N N . ASP A 1 108 ? 2.293 1.029 -31.093 1.00 82.00 108 ASP A N 1
ATOM 792 C CA . ASP A 1 108 ? 1.366 1.387 -30.032 1.00 82.00 108 ASP A CA 1
ATOM 793 C C . ASP A 1 108 ? -0.073 1.052 -30.448 1.00 82.00 108 ASP A C 1
ATOM 795 O O . ASP A 1 108 ? -0.361 0.782 -31.620 1.00 82.00 108 ASP A O 1
ATOM 799 N N . THR A 1 109 ? -0.989 0.999 -29.494 1.00 80.50 109 THR A N 1
ATOM 800 C CA . THR A 1 109 ? -2.426 0.898 -29.749 1.00 80.50 109 THR A CA 1
ATOM 801 C C . THR A 1 109 ? -3.091 1.963 -28.908 1.00 80.50 109 THR A C 1
ATOM 803 O O . THR A 1 109 ? -3.048 1.879 -27.693 1.00 80.50 109 THR A O 1
ATOM 806 N N . ASP A 1 110 ? -3.683 2.955 -29.561 1.00 79.75 110 ASP A N 1
ATOM 807 C CA . ASP A 1 110 ? -4.374 4.038 -28.871 1.00 79.75 110 ASP A CA 1
ATOM 808 C C . ASP A 1 110 ? -5.510 3.438 -28.024 1.00 79.75 110 ASP A C 1
ATOM 810 O O . ASP A 1 110 ? -6.409 2.780 -28.558 1.00 79.75 110 ASP A O 1
ATOM 814 N N . ASP A 1 111 ? -5.435 3.605 -26.703 1.00 74.75 111 ASP A N 1
ATOM 815 C CA . ASP A 1 111 ? -6.337 2.944 -25.752 1.00 74.75 111 ASP A CA 1
ATOM 816 C C . ASP A 1 111 ? -7.793 3.423 -25.885 1.00 74.75 111 ASP A C 1
ATOM 818 O O . ASP A 1 111 ? -8.736 2.660 -25.649 1.00 74.75 111 ASP A O 1
ATOM 822 N N . ASP A 1 112 ? -7.998 4.665 -26.334 1.00 75.75 112 ASP A N 1
ATOM 823 C CA . ASP A 1 112 ? -9.322 5.267 -26.497 1.00 75.75 112 ASP A CA 1
ATOM 824 C C . ASP A 1 112 ? -10.030 4.778 -27.769 1.00 75.75 112 ASP A C 1
ATOM 826 O O . ASP A 1 112 ? -11.251 4.570 -27.801 1.00 75.75 112 ASP A O 1
ATOM 830 N N . THR A 1 113 ? -9.275 4.618 -28.854 1.00 85.12 113 THR A N 1
ATOM 831 C CA . THR A 1 113 ? -9.803 4.297 -30.186 1.00 85.12 113 THR A CA 1
ATOM 832 C C . THR A 1 113 ? -9.623 2.828 -30.563 1.00 85.12 113 THR A C 1
ATOM 834 O O . THR A 1 113 ? -10.350 2.317 -31.424 1.00 85.12 113 THR A O 1
ATOM 837 N N . GLY A 1 114 ? -8.685 2.134 -29.920 1.00 87.19 114 GLY A N 1
ATOM 838 C CA . GLY A 1 114 ? -8.209 0.807 -30.294 1.00 87.19 114 GLY A CA 1
ATOM 839 C C . GLY A 1 114 ? -7.493 0.778 -31.648 1.00 87.19 114 GLY A C 1
ATOM 840 O O . GLY A 1 114 ? -7.365 -0.297 -32.244 1.00 87.19 114 GLY A O 1
ATOM 841 N N . GLU A 1 115 ? -7.103 1.936 -32.194 1.00 90.75 115 GLU A N 1
ATOM 842 C CA . GLU A 1 115 ? -6.382 2.014 -33.461 1.00 90.75 115 GLU A CA 1
ATOM 843 C C . GLU A 1 115 ? -4.899 1.692 -33.246 1.00 90.75 115 GLU A C 1
ATOM 845 O O . GLU A 1 115 ? -4.226 2.237 -32.375 1.00 90.75 115 GLU A O 1
ATOM 850 N N . ASN A 1 116 ? -4.378 0.776 -34.062 1.00 88.81 116 ASN A N 1
ATOM 851 C CA . ASN A 1 116 ? -2.960 0.445 -34.054 1.00 88.81 116 ASN A CA 1
ATOM 852 C C . ASN A 1 116 ? -2.164 1.595 -34.680 1.00 88.81 116 ASN A C 1
ATOM 854 O O . ASN A 1 116 ? -2.368 1.904 -35.855 1.00 88.81 116 ASN A O 1
ATOM 858 N N . VAL A 1 117 ? -1.205 2.142 -33.941 1.00 88.69 117 VAL A N 1
ATOM 859 C CA . VAL A 1 117 ? -0.222 3.096 -34.454 1.00 88.69 117 VAL A CA 1
ATOM 860 C C . VAL A 1 117 ? 0.941 2.305 -35.039 1.00 88.69 117 VAL A C 1
ATOM 862 O O . VAL A 1 117 ? 1.607 1.544 -34.333 1.00 88.69 117 VAL A O 1
ATOM 865 N N . THR A 1 118 ? 1.185 2.439 -36.343 1.00 93.62 118 THR A N 1
ATOM 866 C CA . THR A 1 118 ? 2.327 1.784 -36.998 1.00 93.62 118 THR A CA 1
ATOM 867 C C . THR A 1 118 ? 3.586 2.652 -36.974 1.00 93.62 118 THR A C 1
ATOM 869 O O . THR A 1 118 ? 3.509 3.856 -36.754 1.00 93.62 118 THR A O 1
ATOM 872 N N . CYS A 1 119 ? 4.760 2.083 -37.257 1.00 91.25 119 CYS A N 1
ATOM 873 C CA . CYS A 1 119 ? 5.996 2.850 -37.449 1.00 91.25 119 CYS A CA 1
ATOM 874 C C . CYS A 1 119 ? 5.852 3.937 -38.520 1.00 91.25 119 CYS A C 1
ATOM 876 O O . CYS A 1 119 ? 6.404 5.026 -38.376 1.00 91.25 119 CYS A O 1
ATOM 878 N N . ALA A 1 120 ? 5.108 3.658 -39.597 1.00 92.00 120 ALA A N 1
ATOM 879 C CA . ALA A 1 120 ? 4.808 4.669 -40.599 1.00 92.00 120 ALA A CA 1
ATOM 880 C C . ALA A 1 120 ? 3.953 5.791 -40.010 1.00 92.00 120 ALA A C 1
ATOM 882 O O . ALA A 1 120 ? 4.293 6.953 -40.216 1.00 92.00 120 ALA A O 1
ATOM 883 N N . ASP A 1 121 ? 2.900 5.453 -39.262 1.00 90.12 121 ASP A N 1
ATOM 884 C CA . ASP A 1 121 ? 2.024 6.438 -38.623 1.00 90.12 121 ASP A CA 1
ATOM 885 C C . ASP A 1 121 ? 2.789 7.278 -37.599 1.00 90.12 121 ASP A C 1
ATOM 887 O O . ASP A 1 121 ? 2.709 8.498 -37.654 1.00 90.12 121 ASP A O 1
ATOM 891 N N . ALA A 1 122 ? 3.607 6.662 -36.743 1.00 85.38 122 ALA A N 1
ATOM 892 C CA . ALA A 1 122 ? 4.439 7.354 -35.760 1.00 85.38 122 ALA A CA 1
ATOM 893 C C . ALA A 1 122 ? 5.466 8.295 -36.418 1.00 85.38 122 ALA A C 1
ATOM 895 O O . ALA A 1 122 ? 5.690 9.401 -35.936 1.00 85.38 122 ALA A O 1
ATOM 896 N N . ALA A 1 123 ? 6.040 7.911 -37.564 1.00 87.25 123 ALA A N 1
ATOM 897 C CA . ALA A 1 123 ? 6.994 8.748 -38.292 1.00 87.25 123 ALA A CA 1
ATOM 898 C C . ALA A 1 123 ? 6.354 9.958 -39.000 1.00 87.25 123 ALA A C 1
ATOM 900 O O . ALA A 1 123 ? 7.055 10.928 -39.300 1.00 87.25 123 ALA A O 1
ATOM 901 N N . VAL A 1 124 ? 5.050 9.908 -39.313 1.00 85.44 124 VAL A N 1
ATOM 902 C CA . VAL A 1 124 ? 4.305 11.049 -39.885 1.00 85.44 124 VAL A CA 1
ATOM 903 C C . VAL A 1 124 ? 3.366 11.736 -38.898 1.00 85.44 124 VAL A C 1
ATOM 905 O O . VAL A 1 124 ? 2.823 12.789 -39.250 1.00 85.44 124 VAL A O 1
ATOM 908 N N . SER A 1 125 ? 3.170 11.179 -37.701 1.00 76.12 125 SER A N 1
ATOM 909 C CA . SER A 1 125 ? 2.289 11.751 -36.691 1.00 76.12 125 SER A CA 1
ATOM 910 C C . SER A 1 125 ? 2.850 13.109 -36.270 1.00 76.12 125 SER A C 1
ATOM 912 O O . SER A 1 125 ? 3.985 13.198 -35.805 1.00 76.12 125 SER A O 1
ATOM 914 N N . PRO A 1 126 ? 2.100 14.199 -36.486 1.00 49.59 126 PRO A N 1
ATOM 915 C CA . PRO A 1 126 ? 2.578 15.554 -36.282 1.00 49.59 126 PRO A CA 1
ATOM 916 C C . PRO A 1 126 ? 2.404 16.015 -34.834 1.00 49.59 126 PRO A C 1
ATOM 918 O O . PRO A 1 126 ? 2.342 17.225 -34.615 1.00 49.59 126 PRO A O 1
ATOM 921 N N . GLU A 1 127 ? 2.294 15.108 -33.856 1.00 65.50 127 GLU A N 1
ATOM 922 C CA . GLU A 1 127 ? 2.562 15.515 -32.480 1.00 65.50 127 GLU A CA 1
ATOM 923 C C . GLU A 1 127 ? 3.994 16.019 -32.470 1.00 65.50 127 GLU A C 1
ATOM 925 O O . GLU A 1 127 ? 4.945 15.279 -32.719 1.00 65.50 127 GLU A O 1
ATOM 930 N N . ILE A 1 128 ? 4.127 17.341 -32.370 1.00 62.41 128 ILE A N 1
ATOM 931 C CA . ILE A 1 128 ? 5.396 18.022 -32.563 1.00 62.41 128 ILE A CA 1
ATOM 932 C C . ILE A 1 128 ? 6.207 17.790 -31.295 1.00 62.41 128 ILE A C 1
ATOM 934 O O . ILE A 1 128 ? 6.339 18.668 -30.451 1.00 62.41 128 ILE A O 1
ATOM 938 N N . VAL A 1 129 ? 6.734 16.581 -31.155 1.00 70.75 129 VAL A N 1
ATOM 939 C CA . VAL A 1 129 ? 7.728 16.256 -30.153 1.00 70.75 129 VAL A CA 1
ATOM 940 C C . VAL A 1 129 ? 8.974 17.026 -30.555 1.00 70.75 129 VAL A C 1
ATOM 942 O O . VAL A 1 129 ? 9.500 16.875 -31.659 1.00 70.75 129 VAL A O 1
ATOM 945 N N . PHE A 1 130 ? 9.414 17.933 -29.697 1.00 79.62 130 PHE A N 1
ATOM 946 C CA . PHE A 1 130 ? 10.583 18.759 -29.973 1.00 79.62 130 PHE A CA 1
ATOM 947 C C . PHE A 1 130 ? 11.857 18.021 -29.585 1.00 79.62 130 PHE A C 1
ATOM 949 O O . PHE A 1 130 ? 11.839 17.185 -28.691 1.00 79.62 130 PHE A O 1
ATOM 956 N N . GLN A 1 131 ? 12.981 18.359 -30.218 1.00 78.44 131 GLN A N 1
ATOM 957 C CA . GLN A 1 131 ? 14.274 17.717 -29.951 1.00 78.44 131 GLN A CA 1
ATOM 958 C C . GLN A 1 131 ? 14.712 17.813 -28.476 1.00 78.44 131 GLN A C 1
ATOM 960 O O . GLN A 1 131 ? 15.462 16.969 -28.002 1.00 78.44 131 GLN A O 1
ATOM 965 N N . ASN A 1 132 ? 14.205 18.814 -27.752 1.00 71.12 132 ASN A N 1
ATOM 966 C CA . ASN A 1 132 ? 14.453 19.025 -26.326 1.00 71.12 132 ASN A CA 1
ATOM 967 C C . ASN A 1 132 ? 13.291 18.527 -25.437 1.00 71.12 132 ASN A C 1
ATOM 969 O O . ASN A 1 132 ? 13.205 18.923 -24.276 1.00 71.12 132 ASN A O 1
ATOM 973 N N . SER A 1 133 ? 12.337 17.767 -25.988 1.00 76.19 133 SER A N 1
ATOM 974 C CA . SER A 1 133 ? 11.307 17.070 -25.205 1.00 76.19 133 SER A CA 1
ATOM 975 C C . SER A 1 133 ? 11.848 15.743 -24.692 1.00 76.19 133 SER A C 1
ATOM 977 O O . SER A 1 133 ? 12.648 15.110 -25.379 1.00 76.19 133 SER A O 1
ATOM 979 N N . MET A 1 134 ? 11.355 15.295 -23.541 1.00 67.31 134 MET A N 1
ATOM 980 C CA . MET A 1 134 ? 11.645 13.966 -22.987 1.00 67.31 134 MET A CA 1
ATOM 981 C C . MET A 1 134 ? 11.083 12.846 -23.867 1.00 67.31 134 MET A C 1
ATOM 983 O O . MET A 1 134 ? 11.688 11.783 -23.991 1.00 67.31 134 MET A O 1
ATOM 987 N N . ASP A 1 135 ? 9.985 13.110 -24.573 1.00 77.88 135 ASP A N 1
ATOM 988 C CA . ASP A 1 135 ? 9.389 12.124 -25.481 1.00 77.88 135 ASP A CA 1
ATOM 989 C C . ASP A 1 135 ? 10.245 11.914 -26.729 1.00 77.88 135 ASP A C 1
ATOM 991 O O . ASP A 1 135 ? 10.097 10.912 -27.422 1.00 77.88 135 ASP A O 1
ATOM 995 N N . CYS A 1 136 ? 11.153 12.845 -27.048 1.00 83.62 136 CYS A N 1
ATOM 996 C CA . CYS A 1 136 ? 12.004 12.721 -28.227 1.00 83.62 136 CYS A CA 1
ATOM 997 C C . CYS A 1 136 ? 12.927 11.502 -28.138 1.00 83.62 136 CYS A C 1
ATOM 999 O O . CYS A 1 136 ? 12.843 10.634 -29.011 1.00 83.62 136 CYS A O 1
ATOM 1001 N N . PRO A 1 137 ? 13.781 11.375 -27.108 1.00 79.38 137 PRO A N 1
ATOM 1002 C CA . PRO A 1 137 ? 14.602 10.189 -26.980 1.00 79.38 137 PRO A CA 1
ATOM 1003 C C . PRO A 1 137 ? 13.779 8.915 -26.776 1.00 79.38 137 PRO A C 1
ATOM 1005 O O . PRO A 1 137 ? 14.136 7.902 -27.367 1.00 79.38 137 PRO A O 1
ATOM 1008 N N . LEU A 1 138 ? 12.669 8.946 -26.026 1.00 77.75 138 LEU A N 1
ATOM 1009 C CA . LEU A 1 138 ? 11.800 7.771 -25.857 1.00 77.75 138 LEU A CA 1
ATOM 1010 C C . LEU A 1 138 ? 11.258 7.273 -27.205 1.00 77.75 138 LEU A C 1
ATOM 1012 O O . LEU A 1 138 ? 11.390 6.092 -27.534 1.00 77.75 138 LEU A O 1
ATOM 1016 N N . ASN A 1 139 ? 10.758 8.183 -28.043 1.00 81.75 139 ASN A N 1
ATOM 1017 C CA . ASN A 1 139 ? 10.308 7.854 -29.393 1.00 81.75 139 ASN A CA 1
ATOM 1018 C C . ASN A 1 139 ? 11.454 7.360 -30.283 1.00 81.75 139 ASN A C 1
ATOM 1020 O O . ASN A 1 139 ? 11.269 6.416 -31.049 1.00 81.75 139 ASN A O 1
ATOM 1024 N N . GLN A 1 140 ? 12.654 7.935 -30.167 1.00 86.56 140 GLN A N 1
ATOM 1025 C CA . GLN A 1 140 ? 13.831 7.483 -30.917 1.00 86.56 140 GLN A CA 1
ATOM 1026 C C . GLN A 1 140 ? 14.312 6.090 -30.492 1.00 86.56 140 GLN A C 1
ATOM 1028 O O . GLN A 1 140 ? 14.764 5.317 -31.340 1.00 86.56 140 GLN A O 1
ATOM 1033 N N . ILE A 1 141 ? 14.202 5.740 -29.208 1.00 82.44 141 ILE A N 1
ATOM 1034 C CA . ILE A 1 141 ? 14.480 4.389 -28.701 1.00 82.44 141 ILE A CA 1
ATOM 1035 C C . ILE A 1 141 ? 13.456 3.409 -29.259 1.00 82.44 141 ILE A C 1
ATOM 1037 O O . ILE A 1 141 ? 13.847 2.389 -29.824 1.00 82.44 141 ILE A O 1
ATOM 1041 N N . GLN A 1 142 ? 12.164 3.733 -29.173 1.00 82.88 142 GLN A N 1
ATOM 1042 C CA . GLN A 1 142 ? 11.104 2.889 -29.725 1.00 82.88 142 GLN A CA 1
ATOM 1043 C C . GLN A 1 142 ? 11.286 2.700 -31.237 1.00 82.88 142 GLN A C 1
ATOM 1045 O O . GLN A 1 142 ? 11.172 1.587 -31.752 1.00 82.88 142 GLN A O 1
ATOM 1050 N N . ALA A 1 143 ? 11.659 3.758 -31.957 1.00 85.06 143 ALA A N 1
ATOM 1051 C CA . ALA A 1 143 ? 11.953 3.704 -33.383 1.00 85.06 143 ALA A CA 1
ATOM 1052 C C . ALA A 1 143 ? 13.196 2.849 -33.703 1.00 85.06 143 ALA A C 1
ATOM 1054 O O . ALA A 1 143 ? 13.206 2.096 -34.682 1.00 85.06 143 ALA A O 1
ATOM 1055 N N . PHE A 1 144 ? 14.240 2.914 -32.875 1.00 85.44 144 PHE A N 1
ATOM 1056 C CA . PHE A 1 144 ? 15.419 2.049 -32.978 1.00 85.44 144 PHE A CA 1
ATOM 1057 C C . PHE A 1 144 ? 15.077 0.576 -32.746 1.00 85.44 144 PHE A C 1
ATOM 1059 O O . PHE A 1 144 ? 15.470 -0.280 -33.538 1.00 85.44 144 PHE A O 1
ATOM 1066 N N . ILE A 1 145 ? 14.309 0.286 -31.698 1.00 81.06 145 ILE A N 1
ATOM 1067 C CA . ILE A 1 145 ? 13.961 -1.075 -31.286 1.00 81.06 145 ILE A CA 1
ATOM 1068 C C . ILE A 1 145 ? 12.978 -1.723 -32.266 1.00 81.06 145 ILE A C 1
ATOM 1070 O O . ILE A 1 145 ? 13.199 -2.852 -32.708 1.00 81.06 145 ILE A O 1
ATOM 1074 N N . SER A 1 146 ? 11.911 -1.007 -32.617 1.00 84.69 146 SER A N 1
ATOM 1075 C CA . SER A 1 146 ? 10.731 -1.580 -33.274 1.00 84.69 146 SER A CA 1
ATOM 1076 C C . SER A 1 146 ? 10.635 -1.225 -34.758 1.00 84.69 146 SER A C 1
ATOM 1078 O O . SER A 1 146 ? 10.097 -2.004 -35.545 1.00 84.69 146 SER A O 1
ATOM 1080 N N . CYS A 1 147 ? 11.186 -0.078 -35.167 1.00 89.12 147 CYS A N 1
ATOM 1081 C CA . CYS A 1 147 ? 11.036 0.453 -36.528 1.00 89.12 147 CYS A CA 1
ATOM 1082 C C . CYS A 1 147 ? 12.299 0.350 -37.388 1.00 89.12 147 CYS A C 1
ATOM 1084 O O . CYS A 1 147 ? 12.309 0.795 -38.536 1.00 89.12 147 CYS A O 1
ATOM 1086 N N . GLY A 1 148 ? 13.367 -0.254 -36.861 1.00 88.94 148 GLY A N 1
ATOM 1087 C CA . GLY A 1 148 ? 14.597 -0.481 -37.611 1.00 88.94 148 GLY A CA 1
ATOM 1088 C C . GLY A 1 148 ? 15.382 0.796 -37.908 1.00 88.94 148 GLY A C 1
ATOM 1089 O O . GLY A 1 148 ? 16.090 0.843 -38.918 1.00 88.94 148 GLY A O 1
ATOM 1090 N N . CYS A 1 149 ? 15.279 1.834 -37.066 1.00 90.31 149 CYS A N 1
ATOM 1091 C CA . CYS A 1 149 ? 16.237 2.937 -37.141 1.00 90.31 149 CYS A CA 1
ATOM 1092 C C . CYS A 1 149 ? 17.665 2.390 -36.925 1.00 90.31 149 CYS A C 1
ATOM 1094 O O . CYS A 1 149 ? 17.881 1.530 -36.072 1.00 90.31 149 CYS A O 1
ATOM 1096 N N . PRO A 1 150 ? 18.664 2.853 -37.694 1.00 86.19 150 PRO A N 1
ATOM 1097 C CA . PRO A 1 150 ? 19.991 2.230 -37.721 1.00 86.19 150 PRO A CA 1
ATOM 1098 C C . PRO A 1 150 ? 20.867 2.584 -36.513 1.00 86.19 150 PRO A C 1
ATOM 1100 O O . PRO A 1 150 ? 21.846 1.884 -36.243 1.00 86.19 150 PRO A O 1
ATOM 1103 N N . THR A 1 151 ? 20.536 3.668 -35.813 1.00 85.06 151 THR A N 1
ATOM 1104 C CA . THR A 1 151 ? 21.363 4.250 -34.758 1.00 85.06 151 THR A CA 1
ATOM 1105 C C . THR A 1 151 ? 20.502 4.494 -33.525 1.00 85.06 151 THR A C 1
ATOM 1107 O O . THR A 1 151 ? 19.472 5.163 -33.620 1.00 85.06 151 THR A O 1
ATOM 1110 N N . ALA A 1 152 ? 20.920 3.945 -32.384 1.00 81.56 152 ALA A N 1
ATOM 1111 C CA . ALA A 1 152 ? 20.311 4.250 -31.095 1.00 81.56 152 ALA A CA 1
ATOM 1112 C C . ALA A 1 152 ? 20.586 5.719 -30.727 1.00 81.56 152 ALA A C 1
ATOM 1114 O O . ALA A 1 152 ? 21.645 6.236 -31.104 1.00 81.56 152 ALA A O 1
ATOM 1115 N N . PRO A 1 153 ? 19.677 6.397 -30.008 1.00 82.56 153 PRO A N 1
ATOM 1116 C CA . PRO A 1 153 ? 19.960 7.731 -29.498 1.00 82.56 153 PRO A CA 1
ATOM 1117 C C . PRO A 1 153 ? 21.209 7.723 -28.617 1.00 82.56 153 PRO A C 1
ATOM 1119 O O . PRO A 1 153 ? 21.479 6.759 -27.898 1.00 82.56 153 PRO A O 1
ATOM 1122 N N . GLU A 1 154 ? 22.007 8.787 -28.721 1.00 80.06 154 GLU A N 1
ATOM 1123 C CA . GLU A 1 154 ? 23.141 8.972 -27.820 1.00 80.06 154 GLU A CA 1
ATOM 1124 C C . GLU A 1 154 ? 22.605 9.156 -26.395 1.00 80.06 154 GLU A C 1
ATOM 1126 O O . GLU A 1 154 ? 21.630 9.878 -26.186 1.00 80.06 154 GLU A O 1
ATOM 1131 N N . ASP A 1 155 ? 23.240 8.491 -25.426 1.00 71.56 155 ASP A N 1
ATOM 1132 C CA . ASP A 1 155 ? 22.974 8.717 -24.006 1.00 71.56 155 ASP A CA 1
ATOM 1133 C C . ASP A 1 155 ? 23.106 10.226 -23.730 1.00 71.56 155 ASP A C 1
ATOM 1135 O O . ASP A 1 155 ? 24.168 10.795 -24.025 1.00 71.56 155 ASP A O 1
ATOM 1139 N N . PRO A 1 156 ? 22.068 10.892 -23.187 1.00 67.56 156 PRO A N 1
ATOM 1140 C CA . PRO A 1 156 ? 22.116 12.324 -22.915 1.00 67.56 156 PRO A CA 1
ATOM 1141 C C . PRO A 1 156 ? 23.241 12.690 -21.929 1.00 67.56 156 PRO A C 1
ATOM 1143 O O . PRO A 1 156 ? 23.571 13.866 -21.777 1.00 67.56 156 PRO A O 1
ATOM 1146 N N . GLY A 1 157 ? 23.865 11.707 -21.263 1.00 62.44 157 GLY A N 1
ATOM 1147 C CA . GLY A 1 157 ? 25.010 11.891 -20.372 1.00 62.44 157 GLY A CA 1
ATOM 1148 C C . GLY A 1 157 ? 24.644 12.593 -19.065 1.00 62.44 157 GLY A C 1
ATOM 1149 O O . GLY A 1 157 ? 25.520 12.887 -18.249 1.00 62.44 157 GLY A O 1
ATOM 1150 N N . THR A 1 158 ? 23.353 12.866 -18.880 1.00 61.06 158 THR A N 1
ATOM 1151 C CA . THR A 1 158 ? 22.729 13.466 -17.701 1.00 61.06 158 THR A CA 1
ATOM 1152 C C . THR A 1 158 ? 21.799 12.498 -16.983 1.00 61.06 158 THR A C 1
ATOM 1154 O O . THR A 1 158 ? 21.238 12.883 -15.962 1.00 61.06 158 THR A O 1
ATOM 1157 N N . GLY A 1 159 ? 21.628 11.275 -17.501 1.00 61.12 159 GLY A N 1
ATOM 1158 C CA . GLY A 1 159 ? 20.748 10.275 -16.910 1.00 61.12 159 GLY A CA 1
ATOM 1159 C C . GLY A 1 159 ? 21.103 10.054 -15.444 1.00 61.12 159 GLY A C 1
ATOM 1160 O O . GLY A 1 159 ? 22.245 9.731 -15.108 1.00 61.12 159 GLY A O 1
ATOM 1161 N N . LEU A 1 160 ? 20.118 10.246 -14.567 1.00 65.00 160 LEU A N 1
ATOM 1162 C CA . LEU A 1 160 ? 20.249 9.994 -13.130 1.00 65.00 160 LEU A CA 1
ATOM 1163 C C . LEU A 1 160 ? 20.452 8.498 -12.840 1.00 65.00 160 LEU A C 1
ATOM 1165 O O . LEU A 1 160 ? 20.860 8.120 -11.742 1.00 65.00 160 LEU A O 1
ATOM 1169 N N . CYS A 1 161 ? 20.210 7.649 -13.842 1.00 79.88 161 CYS A N 1
ATOM 1170 C CA . CYS A 1 161 ? 19.995 6.231 -13.661 1.00 79.88 161 CYS A CA 1
ATOM 1171 C C . CYS A 1 161 ? 20.944 5.395 -14.506 1.00 79.88 161 CYS A C 1
ATOM 1173 O O . CYS A 1 161 ? 21.038 5.514 -15.724 1.00 79.88 161 CYS A O 1
ATOM 1175 N N . SER A 1 162 ? 21.662 4.516 -13.818 1.00 86.25 162 SER A N 1
ATOM 1176 C CA . SER A 1 162 ? 22.492 3.482 -14.430 1.00 86.25 162 SER A CA 1
ATOM 1177 C C . SER A 1 162 ? 21.702 2.180 -14.540 1.00 86.25 162 SER A C 1
ATOM 1179 O O . SER A 1 162 ? 20.761 1.961 -13.783 1.00 86.25 162 SER A O 1
ATOM 1181 N N . PHE A 1 163 ? 22.054 1.306 -15.486 1.00 86.12 163 PHE A N 1
ATOM 1182 C CA . PHE A 1 163 ? 21.345 0.031 -15.650 1.00 86.12 163 PHE A CA 1
ATOM 1183 C C . PHE A 1 163 ? 21.487 -0.886 -14.426 1.00 86.12 163 PHE A C 1
ATOM 1185 O O . PHE A 1 163 ? 20.517 -1.487 -13.972 1.00 86.12 163 PHE A O 1
ATOM 1192 N N . CYS A 1 164 ? 22.695 -0.969 -13.869 1.00 88.44 164 CYS A N 1
ATOM 1193 C CA . CYS A 1 164 ? 22.947 -1.646 -12.604 1.00 88.44 164 CYS A CA 1
ATOM 1194 C C . CYS A 1 164 ? 23.112 -0.615 -11.483 1.00 88.44 164 CYS A C 1
ATOM 1196 O O . CYS A 1 164 ? 23.730 0.426 -11.688 1.00 88.44 164 CYS A O 1
ATOM 1198 N N . SER A 1 165 ? 22.635 -0.934 -10.278 1.00 82.56 165 SER A N 1
ATOM 1199 C CA . SER A 1 165 ? 22.707 -0.051 -9.101 1.00 82.56 165 SER A CA 1
ATOM 1200 C C . SER A 1 165 ? 24.134 0.338 -8.690 1.00 82.56 165 SER A C 1
ATOM 1202 O O . SER A 1 165 ? 24.347 1.381 -8.076 1.00 82.56 165 SER A O 1
ATOM 1204 N N . ASP A 1 166 ? 25.136 -0.465 -9.060 1.00 82.94 166 ASP A N 1
ATOM 1205 C CA . ASP A 1 166 ? 26.558 -0.179 -8.838 1.00 82.94 166 ASP A CA 1
ATOM 1206 C C . ASP A 1 166 ? 27.163 0.794 -9.873 1.00 82.94 166 ASP A C 1
ATOM 1208 O O . ASP A 1 166 ? 28.371 1.054 -9.858 1.00 82.94 166 ASP A O 1
ATOM 1212 N N . GLY A 1 167 ? 26.348 1.324 -10.789 1.00 86.19 167 GLY A N 1
ATOM 1213 C CA . GLY A 1 167 ? 26.791 2.177 -11.887 1.00 86.19 167 GLY A CA 1
ATOM 1214 C C . GLY A 1 167 ? 27.386 1.412 -13.067 1.00 86.19 167 GLY A C 1
ATOM 1215 O O . GLY A 1 167 ? 27.817 2.036 -14.041 1.00 86.19 167 GLY A 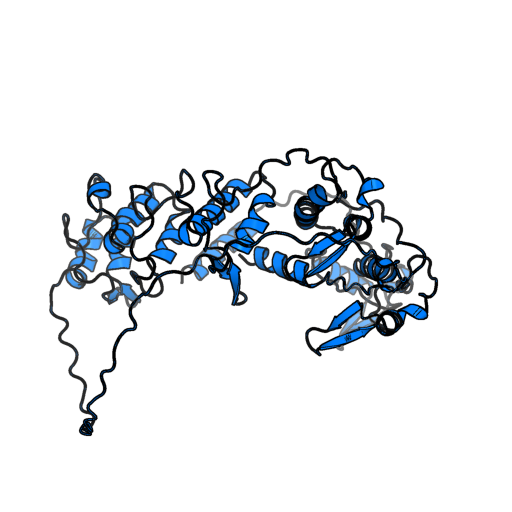O 1
ATOM 1216 N N . SER A 1 168 ? 27.462 0.078 -13.007 1.00 88.31 168 SER A N 1
ATOM 1217 C CA . SER A 1 168 ? 27.950 -0.709 -14.133 1.00 88.31 168 SER A CA 1
ATOM 1218 C C . SER A 1 168 ? 26.906 -0.780 -15.253 1.00 88.31 168 SER A C 1
ATOM 1220 O O . SER A 1 168 ? 25.695 -0.747 -15.032 1.00 88.31 168 SER A O 1
ATOM 1222 N N . GLY A 1 169 ? 27.390 -0.820 -16.495 1.00 87.69 169 GLY A N 1
ATOM 1223 C CA . GLY A 1 169 ? 26.536 -1.053 -17.657 1.00 87.69 169 GLY A CA 1
ATOM 1224 C C . GLY A 1 169 ? 26.155 -2.528 -17.794 1.00 87.69 169 GLY A C 1
ATOM 1225 O O . GLY A 1 169 ? 26.778 -3.407 -17.191 1.00 87.69 169 GLY A O 1
ATOM 1226 N N . LEU A 1 170 ? 25.173 -2.801 -18.656 1.00 90.50 170 LEU A N 1
ATOM 1227 C CA . LEU A 1 170 ? 24.832 -4.160 -19.069 1.00 90.50 170 LEU A CA 1
ATOM 1228 C C . LEU A 1 170 ? 26.069 -4.867 -19.646 1.00 90.50 170 LEU A C 1
ATOM 1230 O O . LEU A 1 170 ? 26.759 -4.335 -20.517 1.00 90.50 170 LEU A O 1
ATOM 1234 N N . LYS A 1 171 ? 26.362 -6.080 -19.169 1.00 90.62 171 LYS A N 1
ATOM 1235 C CA . LYS A 1 171 ? 27.455 -6.889 -19.725 1.00 90.62 171 LYS A CA 1
ATOM 1236 C C . LYS A 1 171 ? 27.008 -7.508 -21.048 1.00 90.62 171 LYS A C 1
ATOM 1238 O O . LYS A 1 171 ? 25.926 -8.083 -21.108 1.00 90.62 171 LYS A O 1
ATOM 1243 N N . ASP A 1 172 ? 27.897 -7.509 -22.043 1.00 90.56 172 ASP A N 1
ATOM 1244 C CA . ASP A 1 172 ? 27.639 -8.038 -23.395 1.00 90.56 172 ASP A CA 1
ATOM 1245 C C . ASP A 1 172 ? 27.007 -9.443 -23.422 1.00 90.56 172 ASP A C 1
ATOM 1247 O O . ASP A 1 172 ? 26.230 -9.768 -24.313 1.00 90.56 172 ASP A O 1
ATOM 1251 N N . GLU A 1 173 ? 27.343 -10.300 -22.455 1.00 93.75 173 GLU A N 1
ATOM 1252 C CA . GLU A 1 173 ? 26.830 -11.674 -22.375 1.00 93.75 173 GLU A CA 1
ATOM 1253 C C . GLU A 1 173 ? 25.341 -11.771 -22.003 1.00 93.75 173 GLU A C 1
ATOM 1255 O O . GLU A 1 173 ? 24.746 -12.826 -22.215 1.00 93.75 173 GLU A O 1
ATOM 1260 N N . PHE A 1 174 ? 24.746 -10.688 -21.491 1.00 92.88 174 PHE A N 1
ATOM 1261 C CA . PHE A 1 174 ? 23.320 -10.592 -21.175 1.00 92.88 174 PHE A CA 1
ATOM 1262 C C . PHE A 1 174 ? 22.536 -9.755 -22.188 1.00 92.88 174 PHE A C 1
ATOM 1264 O O . PHE A 1 174 ? 21.317 -9.741 -22.107 1.00 92.88 174 PHE A O 1
ATOM 1271 N N . THR A 1 175 ? 23.183 -9.095 -23.156 1.00 92.50 175 THR A N 1
ATOM 1272 C CA . THR A 1 175 ? 22.521 -8.205 -24.132 1.00 92.50 175 THR A CA 1
ATOM 1273 C C . THR A 1 175 ? 21.353 -8.865 -24.864 1.00 92.50 175 THR A C 1
ATOM 1275 O O . THR A 1 175 ? 20.316 -8.232 -25.052 1.00 92.50 175 THR A O 1
ATOM 1278 N N . ASP A 1 176 ? 21.499 -10.142 -25.216 1.00 93.31 176 ASP A N 1
ATOM 1279 C CA . ASP A 1 176 ? 20.489 -10.919 -25.943 1.00 93.31 176 ASP A CA 1
ATOM 1280 C C . ASP A 1 176 ? 19.577 -11.753 -25.016 1.00 93.31 176 ASP A C 1
ATOM 1282 O O . ASP A 1 176 ? 18.793 -12.569 -25.499 1.00 93.31 176 ASP A O 1
ATOM 1286 N N . THR A 1 177 ? 19.687 -11.606 -23.690 1.00 92.88 177 THR A N 1
ATOM 1287 C CA . THR A 1 177 ? 18.819 -12.315 -22.737 1.00 92.88 177 THR A CA 1
ATOM 1288 C C . THR A 1 177 ? 17.410 -11.742 -22.809 1.00 92.88 177 THR A C 1
ATOM 1290 O O . THR A 1 177 ? 17.225 -10.546 -22.597 1.00 92.88 177 THR A O 1
ATOM 1293 N N . GLU A 1 178 ? 16.428 -12.596 -23.093 1.00 92.31 178 GLU A N 1
ATOM 1294 C CA . GLU A 1 178 ? 15.012 -12.230 -23.090 1.00 92.31 178 GLU A CA 1
ATOM 1295 C C . GLU A 1 178 ? 14.503 -12.071 -21.651 1.00 92.31 178 GLU A C 1
ATOM 1297 O O . GLU A 1 178 ? 14.695 -12.949 -20.806 1.00 92.31 178 GLU A O 1
ATOM 1302 N N . VAL A 1 179 ? 13.831 -10.955 -21.400 1.00 87.44 179 VAL A N 1
ATOM 1303 C CA . VAL A 1 179 ? 13.017 -10.674 -20.222 1.00 87.44 179 VAL A CA 1
ATOM 1304 C C . VAL A 1 179 ? 11.560 -10.656 -20.662 1.00 87.44 179 VAL A C 1
ATOM 1306 O O . VAL A 1 179 ? 11.237 -10.136 -21.730 1.00 87.44 179 VAL A O 1
ATOM 1309 N N . VAL A 1 180 ? 10.693 -11.283 -19.873 1.00 83.44 180 VAL A N 1
ATOM 1310 C CA . VAL A 1 180 ? 9.262 -11.386 -20.171 1.00 83.44 180 VAL A CA 1
ATOM 1311 C C . VAL A 1 180 ? 8.522 -10.481 -19.205 1.00 83.44 180 VAL A C 1
ATOM 1313 O O . VAL A 1 180 ? 8.659 -10.634 -17.990 1.00 83.44 180 VAL A O 1
ATOM 1316 N N . ASP A 1 181 ? 7.754 -9.552 -19.751 1.00 77.62 181 ASP A N 1
ATOM 1317 C CA . ASP A 1 181 ? 6.789 -8.764 -19.008 1.00 77.62 181 ASP A CA 1
ATOM 1318 C C . ASP A 1 181 ? 5.683 -9.701 -18.502 1.00 77.62 181 ASP A C 1
ATOM 1320 O O . ASP A 1 181 ? 5.066 -10.434 -19.280 1.00 77.62 181 ASP A O 1
ATOM 1324 N N . GLN A 1 182 ? 5.489 -9.764 -17.184 1.00 71.25 182 GLN A N 1
ATOM 1325 C CA . GLN A 1 182 ? 4.581 -10.751 -16.593 1.00 71.25 182 GLN A CA 1
ATOM 1326 C C . GLN A 1 182 ? 3.107 -10.428 -16.844 1.00 71.25 182 GLN A C 1
ATOM 1328 O O . GLN A 1 182 ? 2.287 -11.346 -16.845 1.00 71.25 182 GLN A O 1
ATOM 1333 N N . GLU A 1 183 ? 2.780 -9.159 -17.070 1.00 64.31 183 GLU A N 1
ATOM 1334 C CA . GLU A 1 183 ? 1.410 -8.689 -17.236 1.00 64.31 183 GLU A CA 1
ATOM 1335 C C . GLU A 1 183 ? 0.946 -8.868 -18.685 1.00 64.31 183 GLU A C 1
ATOM 1337 O O . GLU A 1 183 ? -0.093 -9.470 -18.966 1.00 64.31 183 GLU A O 1
ATOM 1342 N N . THR A 1 184 ? 1.762 -8.406 -19.628 1.00 73.06 184 THR A N 1
ATOM 1343 C CA . THR A 1 184 ? 1.445 -8.411 -21.062 1.00 73.06 184 THR A CA 1
ATOM 1344 C C . THR A 1 184 ? 1.892 -9.698 -21.758 1.00 73.06 184 THR A C 1
ATOM 1346 O O . THR A 1 184 ? 1.340 -10.075 -22.797 1.00 73.06 184 THR A O 1
ATOM 1349 N N . GLY A 1 185 ? 2.881 -10.402 -21.195 1.00 78.50 185 GLY A N 1
ATOM 1350 C CA . GLY A 1 185 ? 3.567 -11.516 -21.848 1.00 78.50 185 GLY A CA 1
ATOM 1351 C C . GLY A 1 185 ? 4.508 -11.083 -22.976 1.00 78.50 185 GLY A C 1
ATOM 1352 O O . GLY A 1 185 ? 5.047 -11.949 -23.675 1.00 78.50 185 GLY A O 1
ATOM 1353 N N . ASP A 1 186 ? 4.695 -9.775 -23.171 1.00 79.75 186 ASP A N 1
ATOM 1354 C CA . ASP A 1 186 ? 5.629 -9.225 -24.143 1.00 79.75 186 ASP A CA 1
ATOM 1355 C C . ASP A 1 186 ? 7.073 -9.526 -23.717 1.00 79.75 186 ASP A C 1
ATOM 1357 O O . ASP A 1 186 ? 7.396 -9.675 -22.539 1.00 79.75 186 ASP A O 1
ATOM 1361 N N . THR A 1 187 ? 7.968 -9.666 -24.691 1.00 81.56 187 THR A N 1
ATOM 1362 C CA . THR A 1 187 ? 9.368 -10.025 -24.435 1.00 81.56 187 THR A CA 1
ATOM 1363 C C . THR A 1 187 ? 10.284 -8.913 -24.906 1.00 81.56 187 THR A C 1
ATOM 1365 O O . THR A 1 187 ? 10.219 -8.551 -26.073 1.00 81.56 187 THR A O 1
ATOM 1368 N N . ALA A 1 188 ? 11.194 -8.432 -24.070 1.00 86.75 188 ALA A N 1
ATOM 1369 C CA . ALA A 1 188 ? 12.268 -7.528 -24.482 1.00 86.75 188 ALA A CA 1
ATOM 1370 C C . ALA A 1 188 ? 13.622 -8.197 -24.243 1.00 86.75 188 ALA A C 1
ATOM 1372 O O . ALA A 1 188 ? 13.726 -9.128 -23.452 1.00 86.75 188 ALA A O 1
ATOM 1373 N N . THR A 1 189 ? 14.688 -7.752 -24.902 1.00 91.94 189 THR A N 1
ATOM 1374 C CA . THR A 1 189 ? 16.040 -8.161 -24.506 1.00 91.94 189 THR A CA 1
ATOM 1375 C C . THR A 1 189 ? 16.592 -7.209 -23.455 1.00 91.94 189 THR A C 1
ATOM 1377 O O . THR A 1 189 ? 16.295 -6.015 -23.463 1.00 91.94 189 THR A O 1
ATOM 1380 N N . CYS A 1 190 ? 17.465 -7.690 -22.575 1.00 92.12 190 CYS A N 1
ATOM 1381 C CA . CYS A 1 190 ? 18.161 -6.823 -21.625 1.00 92.12 190 CYS A CA 1
ATOM 1382 C C . CYS A 1 190 ? 18.891 -5.661 -22.311 1.00 92.12 190 CYS A C 1
ATOM 1384 O O . CYS A 1 190 ? 18.974 -4.579 -21.743 1.00 92.12 190 CYS A O 1
ATOM 1386 N N . GLY A 1 191 ? 19.401 -5.860 -23.534 1.00 89.81 191 GLY A N 1
ATOM 1387 C CA . GLY A 1 191 ? 19.994 -4.795 -24.342 1.00 89.81 191 GLY A CA 1
ATOM 1388 C C . GLY A 1 191 ? 18.996 -3.700 -24.708 1.00 89.81 191 GLY A C 1
ATOM 1389 O O . GLY A 1 191 ? 19.321 -2.523 -24.591 1.00 89.81 191 GLY A O 1
ATOM 1390 N N . GLN A 1 192 ? 17.780 -4.077 -25.108 1.00 86.75 192 GLN A N 1
ATOM 1391 C CA . GLN A 1 192 ? 16.695 -3.131 -25.387 1.00 86.75 192 GLN A CA 1
ATOM 1392 C C . GLN A 1 192 ? 16.287 -2.371 -24.124 1.00 86.75 192 GLN A C 1
ATOM 1394 O O . GLN A 1 192 ? 16.185 -1.148 -24.152 1.00 86.75 192 GLN A O 1
ATOM 1399 N N . VAL A 1 193 ? 16.138 -3.080 -23.004 1.00 87.19 193 VAL A N 1
ATOM 1400 C CA . VAL A 1 193 ? 15.791 -2.469 -21.718 1.00 87.19 193 VAL A CA 1
ATOM 1401 C C . VAL A 1 193 ? 16.887 -1.503 -21.256 1.00 87.19 193 VAL A C 1
ATOM 1403 O O . VAL A 1 193 ? 16.595 -0.370 -20.890 1.00 87.19 193 VAL A O 1
ATOM 1406 N N . ALA A 1 194 ? 18.162 -1.893 -21.338 1.00 89.12 194 ALA A N 1
ATOM 1407 C CA . ALA A 1 194 ? 19.282 -1.048 -20.925 1.00 89.12 194 ALA A CA 1
ATOM 1408 C C . ALA A 1 194 ? 19.412 0.250 -21.734 1.00 89.12 194 ALA A C 1
ATOM 1410 O O . ALA A 1 194 ? 19.933 1.232 -21.210 1.00 89.12 194 ALA A O 1
ATOM 1411 N N . LEU A 1 195 ? 18.925 0.275 -22.979 1.00 84.44 195 LEU A N 1
ATOM 1412 C CA . LEU A 1 195 ? 18.877 1.496 -23.786 1.00 84.44 195 LEU A CA 1
ATOM 1413 C C . LEU A 1 195 ? 17.836 2.500 -23.277 1.00 84.44 195 LEU A C 1
ATOM 1415 O O . LEU A 1 195 ? 18.032 3.690 -23.481 1.00 84.44 195 LEU A O 1
ATOM 1419 N N . ALA A 1 196 ? 16.770 2.050 -22.609 1.00 83.62 196 ALA A N 1
ATOM 1420 C CA . ALA A 1 196 ? 15.726 2.926 -22.072 1.00 83.62 196 ALA A CA 1
ATOM 1421 C C . ALA A 1 196 ? 16.111 3.587 -20.734 1.00 83.62 196 ALA A C 1
ATOM 1423 O O . ALA A 1 196 ? 15.614 4.659 -20.404 1.00 83.62 196 ALA A O 1
ATOM 1424 N N . PHE A 1 197 ? 17.030 2.987 -19.973 1.00 83.62 197 PHE A N 1
ATOM 1425 C CA . PHE A 1 197 ? 17.375 3.424 -18.613 1.00 83.62 197 PHE A CA 1
ATOM 1426 C C . PHE A 1 197 ? 17.901 4.859 -18.467 1.00 83.62 197 PHE A C 1
ATOM 1428 O O . PHE A 1 197 ? 17.490 5.521 -17.515 1.00 83.62 197 PHE A O 1
ATOM 1435 N N . PRO A 1 198 ? 18.776 5.376 -19.353 1.00 81.69 198 PRO A N 1
ATOM 1436 C CA . PRO A 1 198 ? 19.280 6.748 -19.237 1.00 81.69 198 PRO A CA 1
ATOM 1437 C C . PRO A 1 198 ? 18.193 7.826 -19.327 1.00 81.69 198 PRO A C 1
ATOM 1439 O O . PRO A 1 198 ? 18.459 8.983 -19.010 1.00 81.69 198 PRO A O 1
ATOM 1442 N N . PHE A 1 199 ? 16.994 7.447 -19.772 1.00 77.00 199 PHE A N 1
ATOM 1443 C CA . PHE A 1 199 ? 15.853 8.329 -19.991 1.00 77.00 199 PHE A CA 1
ATOM 1444 C C . PHE A 1 199 ? 14.818 8.254 -18.866 1.00 77.00 199 PHE A C 1
ATOM 1446 O O . PHE A 1 199 ? 13.823 8.969 -18.905 1.00 77.00 199 PHE A O 1
ATOM 1453 N N . LEU A 1 200 ? 15.055 7.412 -17.856 1.00 79.38 200 LEU A N 1
ATOM 1454 C CA . LEU A 1 200 ? 14.290 7.436 -16.618 1.00 79.38 200 LEU A CA 1
ATOM 1455 C C . LEU A 1 200 ? 14.790 8.612 -15.769 1.00 79.38 200 LEU A C 1
ATOM 1457 O O . LEU A 1 200 ? 15.946 8.636 -15.342 1.00 79.38 200 LEU A O 1
ATOM 1461 N N . GLU A 1 201 ? 13.932 9.608 -15.562 1.00 71.50 201 GLU A N 1
ATOM 1462 C CA . GLU A 1 201 ? 14.287 10.817 -14.809 1.00 71.50 201 GLU A CA 1
AT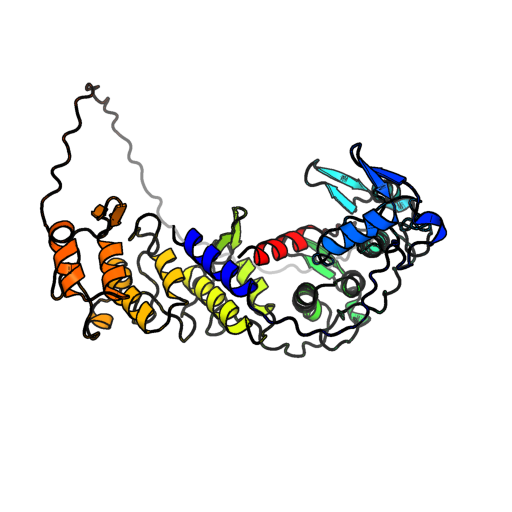OM 1463 C C . GLU A 1 201 ? 13.990 10.695 -13.312 1.00 71.50 201 GLU A C 1
ATOM 1465 O O . GLU A 1 201 ? 14.635 11.359 -12.500 1.00 71.50 201 GLU A O 1
ATOM 1470 N N . GLU A 1 202 ? 13.052 9.829 -12.920 1.00 74.88 202 GLU A N 1
ATOM 1471 C CA . GLU A 1 202 ? 12.709 9.663 -11.510 1.00 74.88 202 GLU A CA 1
ATOM 1472 C C . GLU A 1 202 ? 13.514 8.539 -10.865 1.00 74.88 202 GLU A C 1
ATOM 1474 O O . GLU A 1 202 ? 13.490 7.387 -11.302 1.00 74.88 202 GLU A O 1
ATOM 1479 N N . GLU A 1 203 ? 14.172 8.869 -9.755 1.00 72.62 203 GLU A N 1
ATOM 1480 C CA . GLU A 1 203 ? 14.952 7.929 -8.947 1.00 72.62 203 GLU A CA 1
ATOM 1481 C C . GLU A 1 203 ? 14.130 6.693 -8.540 1.00 72.62 203 GLU A C 1
ATOM 1483 O O . GLU A 1 203 ? 14.655 5.576 -8.532 1.00 72.62 203 GLU A O 1
ATOM 1488 N N . LEU A 1 204 ? 12.824 6.870 -8.294 1.00 67.19 204 LEU A N 1
ATOM 1489 C CA . LEU A 1 204 ? 11.925 5.764 -7.987 1.00 67.19 204 LEU A CA 1
ATOM 1490 C C . LEU A 1 204 ? 11.786 4.806 -9.174 1.00 67.19 204 LEU A C 1
ATOM 1492 O O . LEU A 1 204 ? 12.046 3.613 -9.006 1.00 67.19 204 LEU A O 1
ATOM 1496 N N . PHE A 1 205 ? 11.448 5.301 -10.370 1.00 75.50 205 PHE A N 1
ATOM 1497 C CA . PHE A 1 205 ? 11.376 4.454 -11.564 1.00 75.50 205 PHE A CA 1
ATOM 1498 C C . PHE A 1 205 ? 12.695 3.730 -11.788 1.00 75.50 205 PHE A C 1
ATOM 1500 O O . PHE A 1 205 ? 12.712 2.535 -12.057 1.00 75.50 205 PHE A O 1
ATOM 1507 N N . CYS A 1 206 ? 13.816 4.403 -11.578 1.00 80.56 206 CYS A N 1
ATOM 1508 C CA . CYS A 1 206 ? 15.115 3.775 -11.724 1.00 80.56 206 CYS A CA 1
ATOM 1509 C C . CYS A 1 206 ? 15.335 2.643 -10.732 1.00 80.56 206 CYS A C 1
ATOM 1511 O O . CYS A 1 206 ? 15.786 1.578 -11.138 1.00 80.56 206 CYS A O 1
ATOM 1513 N N . SER A 1 207 ? 14.973 2.823 -9.463 1.00 74.88 207 SER A N 1
ATOM 1514 C CA . SER A 1 207 ? 15.066 1.757 -8.463 1.00 74.88 207 SER A CA 1
ATOM 1515 C C . SER A 1 207 ? 14.163 0.559 -8.799 1.00 74.88 207 SER A C 1
ATOM 1517 O O . SER A 1 207 ? 14.602 -0.591 -8.700 1.00 74.88 207 SER A O 1
ATOM 1519 N N . ILE A 1 208 ? 12.949 0.807 -9.303 1.00 72.75 208 ILE A N 1
ATOM 1520 C CA . ILE A 1 208 ? 12.002 -0.232 -9.731 1.00 72.75 208 ILE A CA 1
ATOM 1521 C C . ILE A 1 208 ? 12.551 -0.975 -10.955 1.00 72.75 208 ILE A C 1
ATOM 1523 O O . ILE A 1 208 ? 12.714 -2.192 -10.933 1.00 72.75 208 ILE A O 1
ATOM 1527 N N . PHE A 1 209 ? 12.927 -0.263 -12.014 1.00 79.25 209 PHE A N 1
ATOM 1528 C CA . PHE A 1 209 ? 13.459 -0.881 -13.226 1.00 79.25 209 PHE A CA 1
ATOM 1529 C C . PHE A 1 209 ? 14.775 -1.621 -12.956 1.00 79.25 209 PHE A C 1
ATOM 1531 O O . PHE A 1 209 ? 14.946 -2.760 -13.401 1.00 79.25 209 PHE A O 1
ATOM 1538 N N . GLN A 1 210 ? 15.701 -1.019 -12.198 1.00 82.00 210 GLN A N 1
ATOM 1539 C CA . GLN A 1 210 ? 16.930 -1.689 -11.772 1.00 82.00 210 GLN A CA 1
ATOM 1540 C C . GLN A 1 210 ? 16.579 -2.977 -11.040 1.00 82.00 210 GLN A C 1
ATOM 1542 O O . GLN A 1 210 ? 17.090 -4.030 -11.384 1.00 82.00 210 GLN A O 1
ATOM 1547 N N . SER A 1 211 ? 15.697 -2.955 -10.055 1.00 71.75 211 SER A N 1
ATOM 1548 C CA . SER A 1 211 ? 15.430 -4.145 -9.251 1.00 71.75 211 SER A CA 1
ATOM 1549 C C . SER A 1 211 ? 14.739 -5.281 -10.026 1.00 71.75 211 SER A C 1
ATOM 1551 O O . SER A 1 211 ? 15.140 -6.440 -9.876 1.00 71.75 211 SER A O 1
ATOM 1553 N N . VAL A 1 212 ? 13.811 -4.963 -10.937 1.00 78.69 212 VAL A N 1
ATOM 1554 C CA . VAL A 1 212 ? 13.118 -5.946 -11.791 1.00 78.69 212 VAL A CA 1
ATOM 1555 C C . VAL A 1 212 ? 14.063 -6.595 -12.807 1.00 78.69 212 VAL A C 1
ATOM 1557 O O . VAL A 1 212 ? 14.083 -7.823 -12.961 1.00 78.69 212 VAL A O 1
ATOM 1560 N N . TYR A 1 213 ? 14.867 -5.786 -13.503 1.00 82.88 213 TYR A N 1
ATOM 1561 C CA . TYR A 1 213 ? 15.646 -6.255 -14.651 1.00 82.88 213 TYR A CA 1
ATOM 1562 C C . TYR A 1 213 ? 17.099 -6.599 -14.311 1.00 82.88 213 TYR A C 1
ATOM 1564 O O . TYR A 1 213 ? 17.673 -7.487 -14.940 1.00 82.88 213 TYR A O 1
ATOM 1572 N N . SER A 1 214 ? 17.708 -5.972 -13.300 1.00 80.44 214 SER A N 1
ATOM 1573 C CA . SER A 1 214 ? 19.141 -6.140 -12.996 1.00 80.44 214 SER A CA 1
ATOM 1574 C C . SER A 1 214 ? 19.521 -7.596 -12.718 1.00 80.44 214 SER A C 1
ATOM 1576 O O . SER A 1 214 ? 20.548 -8.072 -13.207 1.00 80.44 214 SER A O 1
ATOM 1578 N N . THR A 1 215 ? 18.678 -8.336 -11.993 1.00 79.62 215 THR A N 1
ATOM 1579 C CA . THR A 1 215 ? 18.939 -9.739 -11.639 1.00 79.62 215 THR A CA 1
ATOM 1580 C C . THR A 1 215 ? 18.847 -10.668 -12.850 1.00 79.62 215 THR A C 1
ATOM 1582 O O . THR A 1 215 ? 19.715 -11.525 -13.033 1.00 79.62 215 THR A O 1
ATOM 1585 N N . GLN A 1 216 ? 17.849 -10.468 -13.716 1.00 85.94 216 GLN A N 1
ATOM 1586 C CA . GLN A 1 216 ? 17.675 -11.229 -14.959 1.00 85.94 216 GLN A CA 1
ATOM 1587 C C . GLN A 1 216 ? 18.766 -10.895 -15.987 1.00 85.94 216 GLN A C 1
ATOM 1589 O O . GLN A 1 216 ? 19.237 -11.766 -16.718 1.00 85.94 216 GLN A O 1
ATOM 1594 N N . CYS A 1 217 ? 19.228 -9.646 -15.977 1.00 91.38 217 CYS A N 1
ATOM 1595 C CA . CYS A 1 217 ? 20.203 -9.101 -16.912 1.00 91.38 217 CYS A CA 1
ATOM 1596 C C . CYS A 1 217 ? 21.647 -9.098 -16.385 1.00 91.38 217 CYS A C 1
ATOM 1598 O O . CYS A 1 217 ? 22.521 -8.437 -16.946 1.00 91.38 217 CYS A O 1
ATOM 1600 N N . GLY A 1 218 ? 21.929 -9.860 -15.322 1.00 87.75 218 GLY A N 1
ATOM 1601 C CA . GLY A 1 218 ? 23.297 -10.168 -14.903 1.00 87.75 218 GLY A CA 1
ATOM 1602 C C . GLY A 1 218 ? 24.078 -9.020 -14.265 1.00 87.75 218 GLY A C 1
ATOM 1603 O O . GLY A 1 218 ? 25.317 -9.099 -14.147 1.00 87.75 218 GLY A O 1
ATOM 1604 N N . CYS A 1 219 ? 23.378 -7.975 -13.822 1.00 86.88 219 CYS A N 1
ATOM 1605 C CA . CYS A 1 219 ? 23.938 -7.056 -12.848 1.00 86.88 219 CYS A CA 1
ATOM 1606 C C . CYS A 1 219 ? 24.327 -7.864 -11.615 1.00 86.88 219 CYS A C 1
ATOM 1608 O O . CYS A 1 219 ? 23.630 -8.794 -11.197 1.00 86.88 219 CYS A O 1
ATOM 1610 N N . SER A 1 220 ? 25.494 -7.550 -11.056 1.00 76.81 220 SER A N 1
ATOM 1611 C CA . SER A 1 220 ? 25.851 -8.143 -9.780 1.00 76.81 220 SER A CA 1
ATOM 1612 C C . SER A 1 220 ? 24.828 -7.599 -8.799 1.00 76.81 220 SER A C 1
ATOM 1614 O O . SER A 1 220 ? 24.804 -6.396 -8.568 1.00 76.81 220 SER A O 1
ATOM 1616 N N . SER A 1 221 ? 23.958 -8.461 -8.279 1.00 60.47 221 SER A N 1
ATOM 1617 C CA . SER A 1 221 ? 23.151 -8.139 -7.116 1.00 60.47 221 SER A CA 1
ATOM 1618 C C . SER A 1 221 ? 24.139 -7.897 -5.976 1.00 60.47 221 SER A C 1
ATOM 1620 O O . SER A 1 221 ? 24.457 -8.810 -5.208 1.00 60.47 221 SER A O 1
ATOM 1622 N N . ASP A 1 222 ? 24.709 -6.692 -5.894 1.00 51.38 222 ASP A N 1
ATOM 1623 C CA . ASP A 1 222 ? 24.987 -6.155 -4.576 1.00 51.38 222 ASP A CA 1
ATOM 1624 C C . ASP A 1 222 ? 23.643 -6.276 -3.855 1.00 51.38 222 ASP A C 1
ATOM 1626 O O . ASP A 1 222 ? 22.616 -5.996 -4.483 1.00 51.38 222 ASP A O 1
ATOM 1630 N N . PRO A 1 223 ? 23.591 -6.834 -2.637 1.00 48.72 223 PRO A N 1
ATOM 1631 C CA . PRO A 1 223 ? 22.358 -6.873 -1.881 1.00 48.72 223 PRO A CA 1
ATOM 1632 C C . PRO A 1 223 ? 21.998 -5.416 -1.597 1.00 48.72 223 PRO A C 1
ATOM 1634 O O . PRO A 1 223 ? 22.388 -4.864 -0.569 1.00 48.72 223 PRO A O 1
ATOM 1637 N N . SER A 1 224 ? 21.328 -4.789 -2.568 1.00 52.94 224 SER A N 1
ATOM 1638 C CA . SER A 1 224 ? 20.553 -3.576 -2.427 1.00 52.94 224 SER A CA 1
ATOM 1639 C C . SER A 1 224 ? 19.823 -3.730 -1.116 1.00 52.94 224 SER A C 1
ATOM 1641 O O . SER A 1 224 ? 19.315 -4.822 -0.824 1.00 52.94 224 SER A O 1
ATOM 1643 N N . GLU A 1 225 ? 19.927 -2.696 -0.287 1.00 61.41 225 GLU A N 1
ATOM 1644 C CA . GLU A 1 225 ? 19.418 -2.709 1.073 1.00 61.41 225 GLU A CA 1
ATOM 1645 C C . GLU A 1 225 ? 18.069 -3.423 1.105 1.00 61.41 225 GLU A C 1
ATOM 1647 O O . GLU A 1 225 ? 17.263 -3.197 0.202 1.00 61.41 225 GLU A O 1
ATOM 1652 N N . PRO A 1 226 ? 17.881 -4.377 2.034 1.00 65.38 226 PRO A N 1
ATOM 1653 C CA . PRO A 1 226 ? 16.745 -5.280 1.987 1.00 65.38 226 PRO A CA 1
ATOM 1654 C C . PRO A 1 226 ? 15.477 -4.440 1.903 1.00 65.38 226 PRO A C 1
ATOM 1656 O O . PRO A 1 226 ? 15.150 -3.773 2.881 1.00 65.38 226 PRO A O 1
ATOM 1659 N N . GLY A 1 227 ? 14.819 -4.455 0.738 1.00 75.94 227 GLY A N 1
ATOM 1660 C CA . GLY A 1 227 ? 13.535 -3.797 0.533 1.00 75.94 227 GLY A CA 1
ATOM 1661 C C . GLY A 1 227 ? 12.505 -4.294 1.541 1.00 75.94 227 GLY A C 1
ATOM 1662 O O . GLY A 1 227 ? 12.771 -5.200 2.345 1.00 75.94 227 GLY A O 1
ATOM 1663 N N . CYS A 1 228 ? 11.304 -3.728 1.506 1.00 87.25 228 CYS A N 1
ATOM 1664 C CA . CYS A 1 228 ? 10.243 -4.217 2.372 1.00 87.25 228 CYS A CA 1
ATOM 1665 C C . CYS A 1 228 ? 10.002 -5.705 2.069 1.00 87.25 228 CYS A C 1
ATOM 1667 O O . CYS A 1 228 ? 9.683 -6.088 0.944 1.00 87.25 228 CYS A O 1
ATOM 1669 N N . SER A 1 229 ? 10.162 -6.574 3.067 1.00 90.38 229 SER A N 1
ATOM 1670 C CA . SER A 1 229 ? 9.722 -7.957 2.909 1.00 90.38 229 SER A CA 1
ATOM 1671 C C . SER A 1 229 ? 8.200 -7.996 2.812 1.00 90.38 229 SER A C 1
ATOM 1673 O O . SER A 1 229 ? 7.533 -7.171 3.437 1.00 90.38 229 SER A O 1
ATOM 1675 N N . PHE A 1 230 ? 7.650 -8.961 2.073 1.00 90.50 230 PHE A N 1
ATOM 1676 C CA . PHE A 1 230 ? 6.203 -9.088 1.903 1.00 90.50 230 PHE A CA 1
ATOM 1677 C C . PHE A 1 230 ? 5.477 -9.264 3.242 1.00 90.50 230 PHE A C 1
ATOM 1679 O O . PHE A 1 230 ? 4.619 -8.460 3.606 1.00 90.50 230 PHE A O 1
ATOM 1686 N N . CYS A 1 231 ? 5.878 -10.276 4.013 1.00 92.88 231 CYS A N 1
ATOM 1687 C CA . CYS A 1 231 ? 5.490 -10.421 5.409 1.00 92.88 231 CYS A CA 1
ATOM 1688 C C . CYS A 1 231 ? 6.564 -9.833 6.330 1.00 92.88 231 CYS A C 1
ATOM 1690 O O . CYS A 1 231 ? 7.761 -9.865 6.030 1.00 92.88 231 CYS A O 1
ATOM 1692 N N . ALA A 1 232 ? 6.161 -9.346 7.503 1.00 89.94 232 ALA A N 1
ATOM 1693 C CA . ALA A 1 232 ? 7.085 -8.754 8.473 1.00 89.94 232 ALA A CA 1
ATOM 1694 C C . ALA A 1 232 ? 8.142 -9.727 9.029 1.00 89.94 232 ALA A C 1
ATOM 1696 O O . ALA A 1 232 ? 9.191 -9.307 9.515 1.00 89.94 232 ALA A O 1
ATOM 1697 N N . ASP A 1 233 ? 7.874 -11.033 8.978 1.00 88.81 233 ASP A N 1
ATOM 1698 C CA . ASP A 1 233 ? 8.816 -12.090 9.361 1.00 88.81 233 ASP A CA 1
ATOM 1699 C C . ASP A 1 233 ? 9.754 -12.517 8.216 1.00 88.81 233 ASP A C 1
ATOM 1701 O O . ASP A 1 233 ? 10.597 -13.398 8.407 1.00 88.81 233 ASP A O 1
ATOM 1705 N N . GLY A 1 234 ? 9.627 -11.891 7.042 1.00 89.25 234 GLY A N 1
ATOM 1706 C CA . GLY A 1 234 ? 10.385 -12.219 5.840 1.00 89.25 234 GLY A CA 1
ATOM 1707 C C . GLY A 1 234 ? 9.837 -13.407 5.050 1.00 89.25 234 GLY A C 1
ATOM 1708 O O . GLY A 1 234 ? 10.520 -13.863 4.137 1.00 89.25 234 GLY A O 1
ATOM 1709 N N . SER A 1 235 ? 8.666 -13.944 5.412 1.00 88.69 235 SER A N 1
ATOM 1710 C CA . SER A 1 235 ? 8.017 -15.003 4.635 1.00 88.69 235 SER A CA 1
ATOM 1711 C C . SER A 1 235 ? 7.329 -14.471 3.372 1.00 88.69 235 SER A C 1
ATOM 1713 O O . SER A 1 235 ? 6.957 -13.297 3.286 1.00 88.69 235 SER A O 1
ATOM 1715 N N . ASP A 1 236 ? 7.204 -15.360 2.388 1.00 85.19 236 ASP A N 1
ATOM 1716 C CA . ASP A 1 236 ? 6.432 -15.159 1.160 1.00 85.19 236 ASP A CA 1
ATOM 1717 C C . ASP A 1 236 ? 4.918 -15.254 1.448 1.00 85.19 236 ASP A C 1
ATOM 1719 O O . ASP A 1 236 ? 4.533 -15.837 2.473 1.00 85.19 236 ASP A O 1
ATOM 1723 N N . PRO A 1 237 ? 4.045 -14.725 0.564 1.00 81.75 237 PRO A N 1
ATOM 1724 C CA . PRO A 1 237 ? 2.601 -14.944 0.663 1.00 81.75 237 PRO A CA 1
ATOM 1725 C C . PRO A 1 237 ? 2.264 -16.432 0.797 1.00 81.75 237 PRO A C 1
ATOM 1727 O O . PRO A 1 237 ? 2.915 -17.298 0.208 1.00 81.75 237 PRO A O 1
ATOM 1730 N N . ALA A 1 238 ? 1.224 -16.742 1.572 1.00 82.88 238 ALA A N 1
ATOM 1731 C CA . ALA A 1 238 ? 0.721 -18.107 1.646 1.00 82.88 238 ALA A CA 1
ATOM 1732 C C . ALA A 1 238 ? 0.161 -18.542 0.277 1.00 82.88 238 ALA A C 1
ATOM 1734 O O . ALA A 1 238 ? -0.518 -17.761 -0.388 1.00 82.88 238 ALA A O 1
ATOM 1735 N N . ASP A 1 239 ? 0.401 -19.799 -0.115 1.00 85.56 239 ASP A N 1
ATOM 1736 C CA . ASP A 1 239 ? -0.147 -20.360 -1.359 1.00 85.56 239 ASP A CA 1
ATOM 1737 C C . ASP A 1 239 ? -1.675 -20.147 -1.437 1.00 85.56 239 ASP A C 1
ATOM 1739 O O . ASP A 1 239 ? -2.404 -20.474 -0.490 1.00 85.56 239 ASP A O 1
ATOM 1743 N N . GLY A 1 240 ? -2.174 -19.677 -2.585 1.00 86.00 240 GLY A N 1
ATOM 1744 C CA . GLY A 1 240 ? -3.605 -19.474 -2.841 1.00 86.00 240 GLY A CA 1
ATOM 1745 C C . GLY A 1 240 ? -4.148 -18.087 -2.485 1.00 86.00 240 GLY A C 1
ATOM 1746 O O . GLY A 1 240 ? -5.370 -17.919 -2.475 1.00 86.00 240 GLY A O 1
ATOM 1747 N N . PHE A 1 241 ? -3.273 -17.126 -2.176 1.00 87.25 241 PHE A N 1
ATOM 1748 C CA . PHE A 1 241 ? -3.626 -15.722 -1.936 1.00 87.25 241 PHE A CA 1
ATOM 1749 C C . PHE A 1 241 ? -3.238 -14.791 -3.086 1.00 87.25 241 PHE A C 1
ATOM 1751 O O . PHE A 1 241 ? -3.502 -13.601 -2.995 1.00 87.25 241 PHE A O 1
ATOM 1758 N N . GLU A 1 242 ? -2.644 -15.303 -4.163 1.00 85.56 242 GLU A N 1
ATOM 1759 C CA . GLU A 1 242 ? -2.091 -14.502 -5.259 1.00 85.56 242 GLU A CA 1
ATOM 1760 C C . GLU A 1 242 ? -3.146 -13.570 -5.879 1.00 85.56 242 GLU A C 1
ATOM 1762 O O . GLU A 1 242 ? -2.892 -12.380 -6.033 1.00 85.56 242 GLU A O 1
ATOM 1767 N N . ASP A 1 243 ? -4.356 -14.088 -6.115 1.00 87.44 243 ASP A N 1
ATOM 1768 C CA . ASP A 1 243 ? -5.474 -13.353 -6.728 1.00 87.44 243 ASP A CA 1
ATOM 1769 C C . ASP A 1 243 ? -6.356 -12.602 -5.704 1.00 87.44 243 ASP A C 1
ATOM 1771 O O . ASP A 1 243 ? -7.446 -12.128 -6.038 1.00 87.44 243 ASP A O 1
ATOM 1775 N N . VAL A 1 244 ? -5.966 -12.553 -4.424 1.00 87.50 244 VAL A N 1
ATOM 1776 C CA . VAL A 1 244 ? -6.746 -11.845 -3.399 1.00 87.50 244 VAL A CA 1
ATOM 1777 C C . VAL A 1 244 ? -6.483 -10.350 -3.522 1.00 87.50 244 VAL A C 1
ATOM 1779 O O . VAL A 1 244 ? -5.337 -9.911 -3.475 1.00 87.50 244 VAL A O 1
ATOM 1782 N N . VAL A 1 245 ? -7.556 -9.568 -3.651 1.00 87.25 245 VAL A N 1
ATOM 1783 C CA . VAL A 1 245 ? -7.493 -8.102 -3.651 1.00 87.25 245 VAL A CA 1
ATOM 1784 C C . VAL A 1 245 ? -7.045 -7.631 -2.269 1.00 87.25 245 VAL A C 1
ATOM 1786 O O . VAL A 1 245 ? -7.750 -7.823 -1.277 1.00 87.25 245 VAL A O 1
ATOM 1789 N N . ALA A 1 246 ? -5.855 -7.041 -2.206 1.00 84.38 246 ALA A N 1
ATOM 1790 C CA . ALA A 1 246 ? -5.290 -6.470 -0.996 1.00 84.38 246 ALA A CA 1
ATOM 1791 C C . ALA A 1 246 ? -5.938 -5.120 -0.666 1.00 84.38 246 ALA A C 1
ATOM 1793 O O . ALA A 1 246 ? -6.259 -4.868 0.499 1.00 84.38 246 ALA A O 1
ATOM 1794 N N . PHE A 1 247 ? -6.156 -4.283 -1.686 1.00 83.12 247 PHE A N 1
ATOM 1795 C CA . PHE A 1 247 ? -6.950 -3.058 -1.617 1.00 83.12 247 PHE A CA 1
ATOM 1796 C C . PHE A 1 247 ? -7.433 -2.618 -2.996 1.00 83.12 247 PHE A C 1
ATOM 1798 O O . PHE A 1 247 ? -6.936 -3.084 -4.015 1.00 83.12 247 PHE A O 1
ATOM 1805 N N . VAL A 1 248 ? -8.409 -1.716 -2.984 1.00 82.12 248 VAL A N 1
ATOM 1806 C CA . VAL A 1 248 ? -8.882 -0.991 -4.162 1.00 82.12 248 VAL A CA 1
ATOM 1807 C C . VAL A 1 248 ? -8.424 0.448 -3.994 1.00 82.12 248 VAL A C 1
ATOM 1809 O O . VAL A 1 248 ? -8.657 1.023 -2.925 1.00 82.12 248 VAL A O 1
ATOM 1812 N N . ASP A 1 249 ? -7.734 0.997 -4.984 1.00 81.00 249 ASP A N 1
ATOM 1813 C CA . ASP A 1 249 ? -7.287 2.388 -4.943 1.00 81.00 249 ASP A CA 1
ATOM 1814 C C . ASP A 1 249 ? -8.437 3.386 -5.202 1.00 81.00 249 ASP A C 1
ATOM 1816 O O . ASP A 1 249 ? -9.606 3.015 -5.367 1.00 81.00 249 ASP A O 1
ATOM 1820 N N . ASP A 1 250 ? -8.112 4.681 -5.192 1.00 76.31 250 ASP A N 1
ATOM 1821 C CA . ASP A 1 250 ? -9.083 5.759 -5.413 1.00 76.31 250 ASP A CA 1
ATOM 1822 C C . ASP A 1 250 ? -9.655 5.774 -6.846 1.00 76.31 250 ASP A C 1
ATOM 1824 O O . ASP A 1 250 ? -10.752 6.306 -7.064 1.00 76.31 250 ASP A O 1
ATOM 1828 N N . ASP A 1 251 ? -8.946 5.170 -7.802 1.00 78.69 251 ASP A N 1
ATOM 1829 C CA . ASP A 1 251 ? -9.352 5.043 -9.202 1.00 78.69 251 ASP A CA 1
ATOM 1830 C C . ASP A 1 251 ? -10.203 3.780 -9.449 1.00 78.69 251 ASP A C 1
ATOM 1832 O O . ASP A 1 251 ? -10.874 3.652 -10.480 1.00 78.69 251 ASP A O 1
ATOM 1836 N N . GLY A 1 252 ? -10.305 2.907 -8.444 1.00 83.19 252 GLY A N 1
ATOM 1837 C CA . GLY A 1 252 ? -11.097 1.686 -8.483 1.00 83.19 252 GLY A CA 1
ATOM 1838 C C . GLY A 1 252 ? -10.332 0.481 -9.026 1.00 83.19 252 GLY A C 1
ATOM 1839 O O . GLY A 1 252 ? -10.977 -0.509 -9.382 1.00 83.19 252 GLY A O 1
ATOM 1840 N N . GLU A 1 253 ? -9.006 0.565 -9.121 1.00 84.44 253 GLU A N 1
ATOM 1841 C CA . GLU A 1 253 ? -8.150 -0.539 -9.533 1.00 84.44 253 GLU A CA 1
ATOM 1842 C C . GLU A 1 253 ? -7.842 -1.445 -8.336 1.00 84.44 253 GLU A C 1
ATOM 1844 O O . GLU A 1 253 ? -7.522 -1.005 -7.227 1.00 84.44 253 GLU A O 1
ATOM 1849 N N . ASP A 1 254 ? -7.992 -2.748 -8.561 1.00 85.88 254 ASP A N 1
ATOM 1850 C CA . ASP A 1 254 ? -7.738 -3.770 -7.557 1.00 85.88 254 ASP A CA 1
ATOM 1851 C C . ASP A 1 254 ? -6.229 -4.052 -7.513 1.00 85.88 254 ASP A C 1
ATOM 1853 O O . ASP A 1 254 ? -5.677 -4.631 -8.445 1.00 85.88 254 ASP A O 1
ATOM 1857 N N . THR A 1 255 ? -5.566 -3.719 -6.407 1.00 87.12 255 THR A N 1
ATOM 1858 C CA . THR A 1 255 ? -4.206 -4.196 -6.134 1.00 87.12 255 THR A CA 1
ATOM 1859 C C . THR A 1 255 ? -4.282 -5.571 -5.485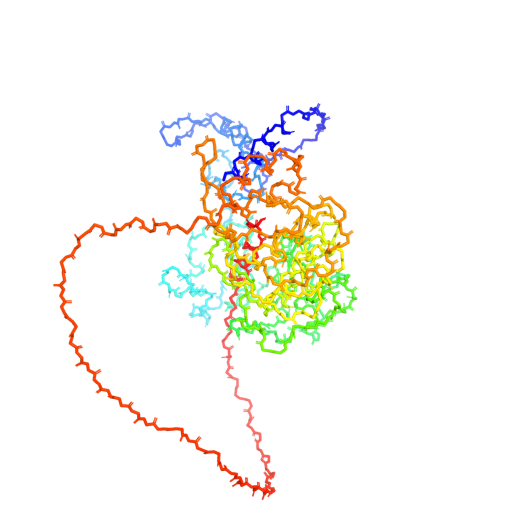 1.00 87.12 255 THR A C 1
ATOM 1861 O O . THR A 1 255 ? -4.856 -5.724 -4.402 1.00 87.12 255 THR A O 1
ATOM 1864 N N . THR A 1 256 ? -3.695 -6.590 -6.110 1.00 90.50 256 THR A N 1
ATOM 1865 C CA . THR A 1 256 ? -3.674 -7.958 -5.577 1.00 90.50 256 THR A CA 1
ATOM 1866 C C . THR A 1 256 ? -2.483 -8.205 -4.652 1.00 90.50 256 THR A C 1
ATOM 1868 O O . THR A 1 256 ? -1.498 -7.465 -4.608 1.00 90.50 256 THR A O 1
ATOM 1871 N N . CYS A 1 257 ? -2.545 -9.294 -3.890 1.00 90.44 257 CYS A N 1
ATOM 1872 C CA . CYS A 1 257 ? -1.416 -9.743 -3.084 1.00 90.44 257 CYS A CA 1
ATOM 1873 C C . CYS A 1 257 ? -0.202 -10.142 -3.938 1.00 90.44 257 CYS A C 1
ATOM 1875 O O . CYS A 1 257 ? 0.925 -9.998 -3.466 1.00 90.44 257 CYS A O 1
ATOM 1877 N N . ALA A 1 258 ? -0.404 -10.624 -5.171 1.00 87.56 258 ALA A N 1
ATOM 1878 C CA . ALA A 1 258 ? 0.691 -10.876 -6.106 1.00 87.56 258 ALA A CA 1
ATOM 1879 C C . ALA A 1 258 ? 1.397 -9.574 -6.514 1.00 87.56 258 ALA A C 1
ATOM 1881 O O . ALA A 1 258 ? 2.629 -9.522 -6.484 1.00 87.56 258 ALA A O 1
ATOM 1882 N N . ASP A 1 259 ? 0.633 -8.514 -6.787 1.00 87.56 259 ASP A N 1
ATOM 1883 C CA . ASP A 1 259 ? 1.180 -7.196 -7.139 1.00 87.56 259 ASP A CA 1
ATOM 1884 C C . ASP A 1 259 ? 2.015 -6.624 -5.988 1.00 87.56 259 ASP A C 1
ATOM 1886 O O . ASP A 1 259 ? 3.137 -6.157 -6.187 1.00 87.56 259 ASP A O 1
ATOM 1890 N N . LEU A 1 260 ? 1.531 -6.753 -4.747 1.00 88.50 260 LEU A N 1
ATOM 1891 C CA . LEU A 1 260 ? 2.291 -6.361 -3.557 1.00 88.50 260 LEU A CA 1
ATOM 1892 C C . LEU A 1 260 ? 3.543 -7.219 -3.334 1.00 88.50 260 LEU A C 1
ATOM 1894 O O . LEU A 1 260 ? 4.586 -6.689 -2.952 1.00 88.50 260 LEU A O 1
ATOM 1898 N N . ALA A 1 261 ? 3.468 -8.534 -3.558 1.00 87.81 261 ALA A N 1
ATOM 1899 C CA . ALA A 1 261 ? 4.621 -9.433 -3.452 1.00 87.81 261 ALA A CA 1
ATOM 1900 C C . ALA A 1 261 ? 5.706 -9.093 -4.467 1.00 87.81 261 ALA A C 1
ATOM 1902 O O . ALA A 1 261 ? 6.894 -9.213 -4.160 1.00 87.81 261 ALA A O 1
ATOM 1903 N N . PHE A 1 262 ? 5.292 -8.624 -5.641 1.00 83.50 262 PHE A N 1
ATOM 1904 C CA . PHE A 1 262 ? 6.192 -8.105 -6.646 1.00 83.50 262 PHE A CA 1
ATOM 1905 C C . PHE A 1 262 ? 6.762 -6.740 -6.242 1.00 83.50 262 PHE A C 1
ATOM 1907 O O . PHE A 1 262 ? 7.975 -6.594 -6.234 1.00 83.50 262 PHE A O 1
ATOM 1914 N N . GLY A 1 263 ? 5.933 -5.766 -5.854 1.00 81.62 263 GLY A N 1
ATOM 1915 C CA . GLY A 1 263 ? 6.359 -4.381 -5.615 1.00 81.62 263 GLY A CA 1
ATOM 1916 C C . GLY A 1 263 ? 7.153 -4.136 -4.324 1.00 81.62 263 GLY A C 1
ATOM 1917 O O . GLY A 1 263 ? 8.083 -3.329 -4.312 1.00 81.62 263 GLY A O 1
ATOM 1918 N N . LEU A 1 264 ? 6.828 -4.826 -3.224 1.00 84.94 264 LEU A N 1
ATOM 1919 C CA . LEU A 1 264 ? 7.392 -4.537 -1.894 1.00 84.94 264 LEU A CA 1
ATOM 1920 C C . LEU A 1 264 ? 8.923 -4.638 -1.784 1.00 84.94 264 LEU A C 1
ATOM 1922 O O . LEU A 1 264 ? 9.526 -3.733 -1.194 1.00 84.94 264 LEU A O 1
ATOM 1926 N N . PRO A 1 265 ? 9.584 -5.663 -2.357 1.00 82.88 265 PRO A N 1
ATOM 1927 C CA . PRO A 1 265 ? 11.042 -5.763 -2.344 1.00 82.88 265 PRO A CA 1
ATOM 1928 C C . PRO A 1 265 ? 11.758 -4.597 -3.035 1.00 82.88 265 PRO A C 1
ATOM 1930 O O . PRO A 1 265 ? 12.971 -4.456 -2.876 1.00 82.88 265 PRO A O 1
ATOM 1933 N N . PHE A 1 266 ? 11.030 -3.797 -3.816 1.00 75.44 266 PHE A N 1
ATOM 1934 C CA . PHE A 1 266 ? 11.568 -2.711 -4.627 1.00 75.44 266 PHE A CA 1
ATOM 1935 C C . PHE A 1 266 ? 11.377 -1.333 -4.001 1.00 75.44 266 PHE A C 1
ATOM 1937 O O . PHE A 1 266 ? 11.940 -0.364 -4.507 1.00 75.44 266 PHE A O 1
ATOM 1944 N N . LEU A 1 267 ? 10.638 -1.233 -2.893 1.00 76.44 267 LEU A N 1
ATOM 1945 C CA . LEU A 1 267 ? 10.524 0.025 -2.170 1.00 76.44 267 LEU A CA 1
ATOM 1946 C C . LEU A 1 267 ? 11.898 0.407 -1.595 1.00 76.44 267 LEU A C 1
ATOM 1948 O O . LEU A 1 267 ? 12.464 -0.369 -0.813 1.00 76.44 267 LEU A O 1
ATOM 1952 N N . PRO A 1 268 ? 12.454 1.568 -1.989 1.00 69.56 268 PRO A N 1
ATOM 1953 C CA . PRO A 1 268 ? 13.761 2.004 -1.517 1.00 69.56 268 PRO A CA 1
ATOM 1954 C C . PRO A 1 268 ? 13.680 2.197 -0.011 1.00 69.56 268 PRO A C 1
ATOM 1956 O O . PRO A 1 268 ? 12.790 2.898 0.425 1.00 69.56 268 PRO A O 1
ATOM 1959 N N . VAL A 1 269 ? 14.569 1.600 0.787 1.00 70.75 269 VAL A N 1
ATOM 1960 C CA . VAL A 1 269 ? 14.555 1.785 2.249 1.00 70.75 269 VAL A CA 1
ATOM 1961 C C . VAL A 1 269 ? 15.293 3.063 2.628 1.00 70.75 269 VAL A C 1
ATOM 1963 O O . VAL A 1 269 ? 16.467 3.045 2.975 1.00 70.75 269 VAL A O 1
ATOM 1966 N N . ASP A 1 270 ? 14.598 4.191 2.552 1.00 76.56 270 ASP A N 1
ATOM 1967 C CA . ASP A 1 270 ? 15.053 5.469 3.099 1.00 76.56 270 ASP A CA 1
ATOM 1968 C C . ASP A 1 270 ? 14.529 5.719 4.531 1.00 76.56 270 ASP A C 1
ATOM 1970 O O . ASP A 1 270 ? 13.863 4.875 5.128 1.00 76.56 270 ASP A O 1
ATOM 1974 N N . ASP A 1 271 ? 14.813 6.891 5.110 1.00 60.03 271 ASP A N 1
ATOM 1975 C CA . ASP A 1 271 ? 14.383 7.255 6.471 1.00 60.03 271 ASP A CA 1
ATOM 1976 C C . ASP A 1 271 ? 12.843 7.326 6.656 1.00 60.03 271 ASP A C 1
ATOM 1978 O O . ASP A 1 271 ? 12.366 7.282 7.792 1.00 60.03 271 ASP A O 1
ATOM 1982 N N . THR A 1 272 ? 12.056 7.429 5.577 1.00 65.38 272 THR A N 1
ATOM 1983 C CA . THR A 1 272 ? 10.575 7.460 5.590 1.00 65.38 272 THR A CA 1
ATOM 1984 C C . THR A 1 272 ? 9.937 6.103 5.294 1.00 65.38 272 THR A C 1
ATOM 1986 O O . THR A 1 272 ? 8.798 5.825 5.675 1.00 65.38 272 THR A O 1
ATOM 1989 N N . THR A 1 273 ? 10.708 5.208 4.694 1.00 71.19 273 THR A N 1
ATOM 1990 C CA . THR A 1 273 ? 10.250 3.899 4.236 1.00 71.19 273 THR A CA 1
ATOM 1991 C C . THR A 1 273 ? 9.842 2.939 5.355 1.00 71.19 273 THR A C 1
ATOM 1993 O O . THR A 1 273 ? 8.939 2.141 5.120 1.00 71.19 273 THR A O 1
ATOM 1996 N N . PRO A 1 274 ? 10.379 2.990 6.595 1.00 78.25 274 PRO A N 1
ATOM 1997 C CA . PRO A 1 274 ? 9.911 2.112 7.661 1.00 78.25 274 PRO A CA 1
ATOM 1998 C C . PRO A 1 274 ? 8.408 2.224 7.919 1.00 78.25 274 PRO A C 1
ATOM 2000 O O . PRO A 1 274 ? 7.777 1.211 8.212 1.00 78.25 274 PRO A O 1
ATOM 2003 N N . GLU A 1 275 ? 7.824 3.420 7.791 1.00 79.62 275 GLU A N 1
ATOM 2004 C CA . GLU A 1 275 ? 6.383 3.623 7.975 1.00 79.62 275 GLU A CA 1
ATOM 2005 C C . GLU A 1 275 ? 5.587 3.021 6.810 1.00 79.62 275 GLU A C 1
ATOM 2007 O O . GLU A 1 275 ? 4.621 2.294 7.049 1.00 79.62 275 GLU A O 1
ATOM 2012 N N . ILE A 1 276 ? 6.046 3.226 5.571 1.00 83.06 276 ILE A N 1
ATOM 2013 C CA . ILE A 1 276 ? 5.432 2.662 4.359 1.00 83.06 276 ILE A CA 1
ATOM 2014 C C . ILE A 1 276 ? 5.531 1.131 4.362 1.00 83.06 276 ILE A C 1
ATOM 2016 O O . ILE A 1 276 ? 4.511 0.457 4.226 1.00 83.06 276 ILE A O 1
ATOM 2020 N N . CYS A 1 277 ? 6.722 0.567 4.612 1.00 88.12 277 CYS A N 1
ATOM 2021 C CA . CYS A 1 277 ? 6.921 -0.876 4.760 1.00 88.12 277 CYS A CA 1
ATOM 2022 C C . CYS A 1 277 ? 5.992 -1.439 5.831 1.00 88.12 277 CYS A C 1
ATOM 2024 O O . CYS A 1 277 ? 5.335 -2.445 5.606 1.00 88.12 277 CYS A O 1
ATOM 2026 N N . THR A 1 278 ? 5.936 -0.801 7.003 1.00 87.19 278 THR A N 1
ATOM 2027 C CA . THR A 1 278 ? 5.111 -1.283 8.114 1.00 87.19 278 THR A CA 1
ATOM 2028 C C . THR A 1 278 ? 3.628 -1.246 7.753 1.00 87.19 278 THR A C 1
ATOM 2030 O O . THR A 1 278 ? 2.909 -2.194 8.062 1.00 87.19 278 THR A O 1
ATOM 2033 N N . SER A 1 279 ? 3.171 -0.190 7.074 1.00 83.75 279 SER A N 1
ATOM 2034 C CA . SER A 1 279 ? 1.787 -0.064 6.612 1.00 83.75 279 SER A CA 1
ATOM 2035 C C . SER A 1 279 ? 1.432 -1.150 5.598 1.00 83.75 279 SER A C 1
ATOM 2037 O O . SER A 1 279 ? 0.448 -1.865 5.774 1.00 83.75 279 SER A O 1
ATOM 2039 N N . LEU A 1 280 ? 2.266 -1.344 4.576 1.00 87.69 280 LEU A N 1
ATOM 2040 C CA . LEU A 1 280 ? 2.007 -2.348 3.548 1.00 87.69 280 LEU A CA 1
ATOM 2041 C C . LEU A 1 280 ? 2.153 -3.776 4.086 1.00 87.69 280 LEU A C 1
ATOM 2043 O O . LEU A 1 280 ? 1.327 -4.624 3.779 1.00 87.69 280 LEU A O 1
ATOM 2047 N N . GLN A 1 281 ? 3.129 -4.047 4.956 1.00 90.25 281 GLN A N 1
ATOM 2048 C CA . GLN A 1 281 ? 3.254 -5.344 5.632 1.00 90.25 281 GLN A CA 1
ATOM 2049 C C . GLN A 1 281 ? 2.081 -5.629 6.577 1.00 90.25 281 GLN A C 1
ATOM 2051 O O . GLN A 1 281 ? 1.736 -6.782 6.836 1.00 90.25 281 GLN A O 1
ATOM 2056 N N . PHE A 1 282 ? 1.468 -4.587 7.142 1.00 86.56 282 PHE A N 1
ATOM 2057 C CA . PHE A 1 282 ? 0.226 -4.747 7.884 1.00 86.56 282 PHE A CA 1
ATOM 2058 C C . PHE A 1 282 ? -0.930 -5.102 6.944 1.00 86.56 282 PHE A C 1
ATOM 2060 O O . PHE A 1 282 ? -1.751 -5.955 7.275 1.00 86.56 282 PHE A O 1
ATOM 2067 N N . GLN A 1 283 ? -0.976 -4.496 5.760 1.00 85.44 283 GLN A N 1
ATOM 2068 C CA . GLN A 1 283 ? -1.985 -4.793 4.749 1.00 85.44 283 GLN A CA 1
ATOM 2069 C C . GLN A 1 283 ? -1.845 -6.212 4.186 1.00 85.44 283 GLN A C 1
ATOM 2071 O O . GLN A 1 283 ? -2.840 -6.926 4.075 1.00 85.44 283 GLN A O 1
ATOM 2076 N N . THR A 1 284 ? -0.620 -6.681 3.938 1.00 87.50 284 THR A N 1
ATOM 2077 C CA . THR A 1 284 ? -0.367 -8.078 3.556 1.00 87.50 284 THR A CA 1
ATOM 2078 C C . THR A 1 284 ? -0.697 -9.049 4.694 1.00 87.50 284 THR A C 1
ATOM 2080 O O . THR A 1 284 ? -1.178 -10.154 4.446 1.00 87.50 284 THR A O 1
ATOM 2083 N N . PHE A 1 285 ? -0.530 -8.644 5.956 1.00 86.88 285 PHE A N 1
ATOM 2084 C CA . PHE A 1 285 ? -1.034 -9.407 7.099 1.00 86.88 285 PHE A CA 1
ATOM 2085 C C . PHE A 1 285 ? -2.558 -9.497 7.144 1.00 86.88 285 PHE A C 1
ATOM 2087 O O . PHE A 1 285 ? -3.080 -10.586 7.374 1.00 86.88 285 PHE A O 1
ATOM 2094 N N . ALA A 1 286 ? -3.260 -8.392 6.906 1.00 83.31 286 ALA A N 1
ATOM 2095 C CA . ALA A 1 286 ? -4.717 -8.374 6.919 1.00 83.31 286 ALA A CA 1
ATOM 2096 C C . ALA A 1 286 ? -5.310 -9.193 5.760 1.00 83.31 286 ALA A C 1
ATOM 2098 O O . ALA A 1 286 ? -6.176 -10.033 5.980 1.00 83.31 286 ALA A O 1
ATOM 2099 N N . SER A 1 287 ? -4.805 -9.005 4.539 1.00 84.44 287 SER A N 1
ATOM 2100 C CA . SER A 1 287 ? -5.474 -9.509 3.331 1.00 84.44 287 SER A CA 1
ATOM 2101 C C . SER A 1 287 ? -4.774 -10.703 2.675 1.00 84.44 287 SER A C 1
ATOM 2103 O O . SER A 1 287 ? -5.421 -11.504 2.004 1.00 84.44 287 SER A O 1
ATOM 2105 N N . CYS A 1 288 ? -3.463 -10.864 2.875 1.00 87.69 288 CYS A N 1
ATOM 2106 C CA . CYS A 1 288 ? -2.624 -11.764 2.071 1.00 87.69 288 CYS A CA 1
ATOM 2107 C C . CYS A 1 288 ? -2.056 -12.966 2.837 1.00 87.69 288 CYS A C 1
ATOM 2109 O O . CYS A 1 288 ? -1.104 -13.612 2.395 1.00 87.69 288 CYS A O 1
ATOM 2111 N N . GLY A 1 289 ? -2.632 -13.283 3.999 1.00 86.19 289 GLY A N 1
ATOM 2112 C CA . GLY A 1 289 ? -2.333 -14.520 4.717 1.00 86.19 289 GLY A CA 1
ATOM 2113 C C . GLY A 1 289 ? -0.969 -14.559 5.412 1.00 86.19 289 GLY A C 1
ATOM 2114 O O . GLY A 1 289 ? -0.525 -15.652 5.780 1.00 86.19 289 GLY A O 1
ATOM 2115 N N . CYS A 1 290 ? -0.303 -13.416 5.635 1.00 88.38 290 CYS A N 1
ATOM 2116 C CA . CYS A 1 290 ? 0.891 -13.407 6.482 1.00 88.38 290 CYS A CA 1
ATOM 2117 C C . CYS A 1 290 ? 0.541 -13.874 7.901 1.00 88.38 290 CYS A C 1
ATOM 2119 O O . CYS A 1 290 ? -0.504 -13.553 8.464 1.00 88.38 290 CYS A O 1
ATOM 2121 N N . SER A 1 291 ? 1.436 -14.656 8.504 1.00 86.19 291 SER A N 1
ATOM 2122 C CA . SER A 1 291 ? 1.142 -15.332 9.774 1.00 86.19 291 SER A CA 1
ATOM 2123 C C . SER A 1 291 ? 1.200 -14.419 11.002 1.00 86.19 291 SER A C 1
ATOM 2125 O O . SER A 1 291 ? 0.648 -14.759 12.052 1.00 86.19 291 SER A O 1
ATOM 2127 N N . ALA A 1 292 ? 1.880 -13.277 10.882 1.00 84.75 292 ALA A N 1
ATOM 2128 C CA . ALA A 1 292 ? 2.085 -12.330 11.962 1.00 84.75 292 ALA A CA 1
ATOM 2129 C C . ALA A 1 292 ? 2.130 -10.888 11.433 1.00 84.75 292 ALA A C 1
ATOM 2131 O O . ALA A 1 292 ? 2.679 -10.652 10.353 1.00 84.75 292 ALA A O 1
ATOM 2132 N N . PRO A 1 293 ? 1.600 -9.927 12.205 1.00 85.69 293 PRO A N 1
ATOM 2133 C CA . PRO A 1 293 ? 1.697 -8.517 11.876 1.00 85.69 293 PRO A CA 1
ATOM 2134 C C . PRO A 1 293 ? 3.127 -8.002 12.120 1.00 85.69 293 PRO A C 1
ATOM 2136 O O . PRO A 1 293 ? 3.883 -8.605 12.896 1.00 85.69 293 PRO A O 1
ATOM 2139 N N . PRO A 1 294 ? 3.497 -6.853 11.533 1.00 85.69 294 PRO A N 1
ATOM 2140 C CA . PRO A 1 294 ? 4.729 -6.153 11.879 1.00 85.69 294 PRO A CA 1
ATOM 2141 C C . PRO A 1 294 ? 4.881 -5.910 13.379 1.00 85.69 294 PRO A C 1
ATOM 2143 O O . PRO A 1 294 ? 3.922 -5.640 14.103 1.00 85.69 294 PRO A O 1
ATOM 2146 N N . THR A 1 295 ? 6.108 -5.985 13.891 1.00 85.25 295 THR A N 1
ATOM 2147 C CA . THR A 1 295 ? 6.338 -5.705 15.310 1.00 85.25 295 THR A CA 1
ATOM 2148 C C . THR A 1 295 ? 6.110 -4.229 15.605 1.00 85.25 295 THR A C 1
ATOM 2150 O O . THR A 1 295 ? 6.709 -3.375 14.960 1.00 85.25 295 THR A O 1
ATOM 2153 N N . GLY A 1 296 ? 5.326 -3.928 16.640 1.00 83.31 296 GLY A N 1
ATOM 2154 C CA . GLY A 1 296 ? 5.104 -2.551 17.087 1.00 83.31 296 GLY A CA 1
ATOM 2155 C C . GLY A 1 296 ? 3.909 -1.850 16.443 1.00 83.31 296 GLY A C 1
ATOM 2156 O O . GLY A 1 296 ? 3.611 -0.734 16.858 1.00 83.31 296 GLY A O 1
ATOM 2157 N N . VAL A 1 297 ? 3.197 -2.499 15.518 1.00 88.25 297 VAL A N 1
ATOM 2158 C CA . VAL A 1 297 ? 1.883 -2.023 15.061 1.00 88.25 297 VAL A CA 1
ATOM 2159 C C . VAL A 1 297 ? 0.801 -2.382 16.062 1.00 88.25 297 VAL A C 1
ATOM 2161 O O . VAL A 1 297 ? 0.876 -3.400 16.763 1.00 88.25 297 VAL A O 1
ATOM 2164 N N . CYS A 1 298 ? -0.234 -1.553 16.119 1.00 91.75 298 CYS A N 1
ATOM 2165 C CA . CYS A 1 298 ? -1.421 -1.943 16.848 1.00 91.75 298 CYS A CA 1
ATOM 2166 C C . CYS A 1 298 ? -2.207 -2.996 16.069 1.00 91.75 298 CYS A C 1
ATOM 2168 O O . CYS A 1 298 ? -2.437 -2.877 14.872 1.00 91.75 298 CYS A O 1
ATOM 2170 N N . THR A 1 299 ? -2.696 -3.999 16.780 1.00 92.06 299 THR A N 1
ATOM 2171 C CA . THR A 1 299 ? -3.661 -4.976 16.270 1.00 92.06 299 THR A CA 1
ATOM 2172 C C . THR A 1 299 ? -4.918 -4.893 17.123 1.00 92.06 299 THR A C 1
ATOM 2174 O O . THR A 1 299 ? -4.829 -4.617 18.324 1.00 92.06 299 THR A O 1
ATOM 2177 N N . LEU A 1 300 ? -6.097 -5.128 16.534 1.00 92.38 300 LEU A N 1
ATOM 2178 C CA . LEU A 1 300 ? -7.353 -5.115 17.298 1.00 92.38 300 LEU A CA 1
ATOM 2179 C C . LEU A 1 300 ? -7.394 -6.204 18.372 1.00 92.38 300 LEU A C 1
ATOM 2181 O O . LEU A 1 300 ? -7.958 -5.984 19.446 1.00 92.38 300 LEU A O 1
ATOM 2185 N N . CYS A 1 301 ? -6.795 -7.365 18.111 1.00 93.00 301 CYS A N 1
ATOM 2186 C CA . CYS A 1 301 ? -6.660 -8.410 19.114 1.00 93.00 301 CYS A CA 1
ATOM 2187 C C . CYS A 1 301 ? -5.351 -8.220 19.885 1.00 93.00 301 CYS A C 1
ATOM 2189 O O . CYS A 1 301 ? -4.269 -8.241 19.314 1.00 93.00 301 CYS A O 1
ATOM 2191 N N . ALA A 1 302 ? -5.437 -8.064 21.208 1.00 90.62 302 ALA A N 1
ATOM 2192 C CA . ALA A 1 302 ? -4.278 -7.753 22.053 1.00 90.62 302 ALA A CA 1
ATOM 2193 C C . ALA A 1 302 ? -3.174 -8.831 22.071 1.00 90.62 302 ALA A C 1
ATOM 2195 O O . ALA A 1 302 ? -2.066 -8.570 22.539 1.00 90.62 302 ALA A O 1
ATOM 2196 N N . ASP A 1 303 ? -3.465 -10.043 21.598 1.00 88.94 303 ASP A N 1
ATOM 2197 C CA . ASP A 1 303 ? -2.493 -11.124 21.423 1.00 88.94 303 ASP A CA 1
ATOM 2198 C C . ASP A 1 303 ? -1.785 -11.102 20.054 1.00 88.94 303 ASP A C 1
ATOM 2200 O O . ASP A 1 303 ? -0.924 -11.947 19.809 1.00 88.94 303 ASP A O 1
ATOM 2204 N N . GLY A 1 304 ? -2.118 -10.143 19.184 1.00 87.12 304 GLY A N 1
ATOM 2205 C CA . GLY A 1 304 ? -1.587 -10.020 17.827 1.00 87.12 304 GLY A CA 1
ATOM 2206 C C . GLY A 1 304 ? -2.274 -10.916 16.797 1.00 87.12 304 GLY A C 1
ATOM 2207 O O . GLY A 1 304 ? -1.826 -10.955 15.654 1.00 87.12 304 GLY A O 1
ATOM 2208 N N . SER A 1 305 ? -3.324 -11.652 17.175 1.00 86.12 305 SER A N 1
ATOM 2209 C CA . SER A 1 305 ? -4.073 -12.481 16.229 1.00 86.12 305 SER A CA 1
ATOM 2210 C C . SER A 1 305 ? -4.905 -11.642 15.249 1.00 86.12 305 SER A C 1
ATOM 2212 O O . SER A 1 305 ? -5.281 -10.503 15.537 1.00 86.12 305 SER A O 1
ATOM 2214 N N . ALA A 1 306 ? -5.186 -12.216 14.076 1.00 84.50 306 ALA A N 1
ATOM 2215 C CA . ALA A 1 306 ? -6.119 -11.641 13.115 1.00 84.50 306 ALA A CA 1
ATOM 2216 C C . ALA A 1 306 ? -7.552 -11.649 13.670 1.00 84.50 306 ALA A C 1
ATOM 2218 O O . ALA A 1 306 ? -7.916 -12.461 14.529 1.00 84.50 306 ALA A O 1
ATOM 2219 N N . VAL A 1 307 ? -8.379 -10.743 13.160 1.00 88.69 307 VAL A N 1
ATOM 2220 C CA . VAL A 1 307 ? -9.755 -10.590 13.622 1.00 88.69 307 VAL A CA 1
ATOM 2221 C C . VAL A 1 307 ? -10.622 -11.743 13.089 1.00 88.69 307 VAL A C 1
ATOM 2223 O O . VAL A 1 307 ? -10.565 -12.033 11.899 1.00 88.69 307 VAL A O 1
ATOM 2226 N N . PRO A 1 308 ? -11.449 -12.415 13.918 1.00 89.19 308 PRO A N 1
ATOM 2227 C CA . PRO A 1 308 ? -12.209 -13.588 13.468 1.00 89.19 308 PRO A CA 1
ATOM 2228 C C . PRO A 1 308 ? -13.243 -13.340 12.359 1.00 89.19 308 PRO A C 1
ATOM 2230 O O . PRO A 1 308 ? -13.537 -14.260 11.597 1.00 89.19 308 PRO A O 1
ATOM 2233 N N . ASP A 1 309 ? -13.843 -12.149 12.316 1.00 87.81 309 ASP A N 1
ATOM 2234 C CA . ASP A 1 309 ? -14.824 -11.746 11.302 1.00 87.81 309 ASP A CA 1
ATOM 2235 C C . ASP A 1 309 ? -14.540 -10.311 10.859 1.00 87.81 309 ASP A C 1
ATOM 2237 O O . ASP A 1 309 ? -15.050 -9.345 11.427 1.00 87.81 309 ASP A O 1
ATOM 2241 N N . GLU A 1 310 ? -13.683 -10.172 9.853 1.00 87.25 310 GLU A N 1
ATOM 2242 C CA . GLU A 1 310 ? -13.290 -8.875 9.301 1.00 87.25 310 GLU A CA 1
ATOM 2243 C C . GLU A 1 310 ? -14.457 -8.146 8.638 1.00 87.25 310 GLU A C 1
ATOM 2245 O O . GLU A 1 310 ? -14.482 -6.922 8.639 1.00 87.25 310 GLU A O 1
ATOM 2250 N N . SER A 1 311 ? -15.459 -8.884 8.150 1.00 88.62 311 SER A N 1
ATOM 2251 C CA . SER A 1 311 ? -16.630 -8.334 7.461 1.00 88.62 311 SER A CA 1
ATOM 2252 C C . SER A 1 311 ? -17.699 -7.771 8.401 1.00 88.62 311 SER A C 1
ATOM 2254 O O . SER A 1 311 ? -18.679 -7.176 7.948 1.00 88.62 311 SER A O 1
ATOM 2256 N N . PHE A 1 312 ? -17.543 -7.958 9.715 1.00 89.00 312 PHE A N 1
ATOM 2257 C CA . PHE A 1 312 ? -18.507 -7.476 10.693 1.00 89.00 312 PHE A CA 1
ATOM 2258 C C . PHE A 1 312 ? -18.493 -5.944 10.768 1.00 89.00 312 PHE A C 1
ATOM 2260 O O . PHE A 1 312 ? -17.524 -5.338 11.221 1.00 89.00 312 PHE A O 1
ATOM 2267 N N . GLU A 1 313 ? -19.590 -5.313 10.349 1.00 88.69 313 GLU A N 1
ATOM 2268 C CA . GLU A 1 313 ? -19.784 -3.864 10.439 1.00 88.69 313 GLU A CA 1
ATOM 2269 C C . GLU A 1 313 ? -20.032 -3.446 11.896 1.00 88.69 313 GLU A C 1
ATOM 2271 O O . GLU A 1 313 ? -21.111 -3.662 12.464 1.00 88.69 313 GLU A O 1
ATOM 2276 N N . LEU A 1 314 ? -19.008 -2.859 12.518 1.00 88.06 314 LEU A N 1
ATOM 2277 C CA . LEU A 1 314 ? -19.059 -2.436 13.913 1.00 88.06 314 LEU A CA 1
ATOM 2278 C C . LEU A 1 314 ? -19.567 -0.999 14.058 1.00 88.06 314 LEU A C 1
ATOM 2280 O O . LEU A 1 314 ? -20.380 -0.699 14.940 1.00 88.06 314 LEU A O 1
ATOM 2284 N N . LEU A 1 315 ? -19.045 -0.111 13.216 1.00 88.38 315 LEU A N 1
ATOM 2285 C CA . LEU A 1 315 ? -19.458 1.283 13.103 1.00 88.38 315 LEU A CA 1
ATOM 2286 C C . LEU A 1 315 ? -20.104 1.477 11.727 1.00 88.38 315 LEU A C 1
ATOM 2288 O O . LEU A 1 315 ? -19.826 0.688 10.828 1.00 88.38 315 LEU A O 1
ATOM 2292 N N . PRO A 1 316 ? -20.954 2.502 11.542 1.00 83.56 316 PRO A N 1
ATOM 2293 C CA . PRO A 1 316 ? -21.499 2.797 10.225 1.00 83.56 316 PRO A CA 1
ATOM 2294 C C . PRO A 1 316 ? -20.346 2.989 9.250 1.00 83.56 316 PRO A C 1
ATOM 2296 O O . PRO A 1 316 ? -19.468 3.807 9.529 1.00 83.56 316 PRO A O 1
ATOM 2299 N N . GLU A 1 317 ? -20.363 2.237 8.151 1.00 85.31 317 GLU A N 1
ATOM 2300 C CA . GLU A 1 317 ? -19.331 2.318 7.106 1.00 85.31 317 GLU A CA 1
ATOM 2301 C C . GLU A 1 317 ? -17.926 1.889 7.575 1.00 85.31 317 GLU A C 1
ATOM 2303 O O . GLU A 1 317 ? -16.951 2.211 6.908 1.00 85.31 317 GLU A O 1
ATOM 2308 N N . ALA A 1 318 ? -17.799 1.188 8.712 1.00 90.19 318 ALA A N 1
ATOM 2309 C CA . ALA A 1 318 ? -16.527 0.594 9.119 1.00 90.19 318 ALA A CA 1
ATOM 2310 C C . ALA A 1 318 ? -16.701 -0.828 9.667 1.00 90.19 318 ALA A C 1
ATOM 2312 O O . ALA A 1 318 ? -17.279 -1.084 10.736 1.00 90.19 318 ALA A O 1
ATOM 2313 N N . THR A 1 319 ? -16.138 -1.756 8.916 1.00 92.00 319 THR A N 1
ATOM 2314 C CA . THR A 1 319 ? -15.973 -3.163 9.237 1.00 92.00 319 THR A CA 1
ATOM 2315 C C . THR A 1 319 ? -14.810 -3.384 10.199 1.00 92.00 319 THR A C 1
ATOM 2317 O O . THR A 1 319 ? -13.947 -2.529 10.411 1.00 92.00 319 THR A O 1
ATOM 2320 N N . CYS A 1 320 ? -14.774 -4.555 10.818 1.00 93.19 320 CYS A N 1
ATOM 2321 C CA . CYS A 1 320 ? -13.675 -4.955 11.681 1.00 93.19 320 CYS A CA 1
ATOM 2322 C C . CYS A 1 320 ? -12.320 -5.004 10.955 1.00 93.19 320 CYS A C 1
ATOM 2324 O O . CYS A 1 320 ? -11.307 -4.673 11.572 1.00 93.19 320 CYS A O 1
ATOM 2326 N N . GLY A 1 321 ? -12.297 -5.358 9.666 1.00 89.25 321 GLY A N 1
ATOM 2327 C CA . GLY A 1 321 ? -11.099 -5.286 8.825 1.00 89.25 321 GLY A CA 1
ATOM 2328 C C . GLY A 1 321 ? -10.601 -3.846 8.668 1.00 89.25 321 GLY A C 1
ATOM 2329 O O . GLY A 1 321 ? -9.449 -3.550 8.985 1.00 89.25 321 GLY A O 1
ATOM 2330 N N . GLU A 1 322 ? -11.491 -2.917 8.309 1.00 89.88 322 GLU A N 1
ATOM 2331 C CA . GLU A 1 322 ? -11.165 -1.485 8.170 1.00 89.88 322 GLU A CA 1
ATOM 2332 C C . GLU A 1 322 ? -10.699 -0.853 9.488 1.00 89.88 322 GLU A C 1
ATOM 2334 O O . GLU A 1 322 ? -9.769 -0.042 9.515 1.00 89.88 322 GLU A O 1
ATOM 2339 N N . LEU A 1 323 ? -11.296 -1.258 10.611 1.00 91.75 323 LEU A N 1
ATOM 2340 C CA . LEU A 1 323 ? -10.856 -0.823 11.935 1.00 91.75 323 LEU A CA 1
ATOM 2341 C C . LEU A 1 323 ? -9.498 -1.410 12.328 1.00 91.75 323 LEU A C 1
ATOM 2343 O O . LEU A 1 323 ? -8.760 -0.757 13.061 1.00 91.75 323 LEU A O 1
ATOM 2347 N N . SER A 1 324 ? -9.153 -2.606 11.846 1.00 90.69 324 SER A N 1
ATOM 2348 C CA . SER A 1 324 ? -7.824 -3.196 12.035 1.00 90.69 324 SER A CA 1
ATOM 2349 C C . SER A 1 324 ? -6.760 -2.396 11.298 1.00 90.69 324 SER A C 1
ATOM 2351 O O . SER A 1 324 ? -5.766 -2.004 11.908 1.00 90.69 324 SER A O 1
ATOM 2353 N N . MET A 1 325 ? -7.026 -2.038 10.039 1.00 86.62 325 MET A N 1
ATOM 2354 C CA . MET A 1 325 ? -6.163 -1.146 9.255 1.00 86.62 325 MET A CA 1
ATOM 2355 C C . MET A 1 325 ? -6.026 0.234 9.903 1.00 86.62 325 MET A C 1
ATOM 2357 O O . MET A 1 325 ? -4.922 0.755 10.030 1.00 86.62 325 MET A O 1
ATOM 2361 N N . SER A 1 326 ? -7.129 0.793 10.405 1.00 89.69 326 SER A N 1
ATOM 2362 C CA . SER A 1 326 ? -7.120 2.086 11.103 1.00 89.69 326 SER A CA 1
ATOM 2363 C C . SER A 1 326 ? -6.349 2.051 12.425 1.00 89.69 326 SER A C 1
ATOM 2365 O O . SER A 1 326 ? -5.798 3.070 12.836 1.00 89.69 326 SER A O 1
ATOM 2367 N N . ALA A 1 327 ? -6.324 0.901 13.104 1.00 91.06 327 ALA A N 1
ATOM 2368 C CA . ALA A 1 327 ? -5.588 0.733 14.347 1.00 91.06 327 ALA A CA 1
ATOM 2369 C C . ALA A 1 327 ? -4.079 0.646 14.097 1.00 91.06 327 ALA A C 1
ATOM 2371 O O . ALA A 1 327 ? -3.324 1.181 14.898 1.00 91.06 327 ALA A O 1
ATOM 2372 N N . ALA A 1 328 ? -3.624 0.019 13.009 1.00 88.19 328 ALA A N 1
ATOM 2373 C CA . ALA A 1 328 ? -2.208 -0.252 12.745 1.00 88.19 328 ALA A CA 1
ATOM 2374 C C . ALA A 1 328 ? -1.236 0.918 13.015 1.00 88.19 328 ALA A C 1
ATOM 2376 O O . ALA A 1 328 ? -0.269 0.695 13.756 1.00 88.19 328 ALA A O 1
ATOM 2377 N N . PRO A 1 329 ? -1.480 2.149 12.511 1.00 84.44 329 PRO A N 1
ATOM 2378 C CA . PRO A 1 329 ? -0.590 3.289 12.740 1.00 84.44 329 PRO A CA 1
ATOM 2379 C C . PRO A 1 329 ? -0.759 3.950 14.120 1.00 84.44 329 PRO A C 1
ATOM 2381 O O . PRO A 1 329 ? -0.029 4.887 14.447 1.00 84.44 329 PRO A O 1
ATOM 2384 N N . SER A 1 330 ? -1.720 3.515 14.938 1.00 86.81 330 SER A N 1
ATOM 2385 C CA . SER A 1 330 ? -1.996 4.137 16.231 1.00 86.81 330 SER A CA 1
ATOM 2386 C C . SER A 1 330 ? -0.890 3.898 17.249 1.00 86.81 330 SER A C 1
ATOM 2388 O O . SER A 1 330 ? -0.380 2.791 17.436 1.00 86.81 330 SER A O 1
ATOM 2390 N N . GLY A 1 331 ? -0.594 4.951 18.013 1.00 86.81 331 GLY A N 1
ATOM 2391 C CA . GLY A 1 331 ? 0.271 4.856 19.183 1.00 86.81 331 GLY A CA 1
ATOM 2392 C C . GLY A 1 331 ? -0.313 3.938 20.272 1.00 86.81 331 GLY A C 1
ATOM 2393 O O . GLY A 1 331 ? -1.491 3.585 20.240 1.00 86.81 331 GLY A O 1
ATOM 2394 N N . PRO A 1 332 ? 0.467 3.578 21.305 1.00 86.69 332 PRO A N 1
ATOM 2395 C CA . PRO A 1 332 ? 0.054 2.599 22.320 1.00 86.69 332 PRO A CA 1
ATOM 2396 C C . PRO A 1 332 ? -1.213 2.989 23.107 1.00 86.69 332 PRO A C 1
ATOM 2398 O O . PRO A 1 332 ? -1.973 2.114 23.529 1.00 86.69 332 PRO A O 1
ATOM 2401 N N . GLU A 1 333 ? -1.458 4.287 23.309 1.00 85.56 333 GLU A N 1
ATOM 2402 C CA . GLU A 1 333 ? -2.651 4.786 24.009 1.00 85.56 333 GLU A CA 1
ATOM 2403 C C . GLU A 1 333 ? -3.918 4.600 23.160 1.00 85.56 333 GLU A C 1
ATOM 2405 O O . GLU A 1 333 ? -4.886 3.987 23.612 1.00 85.56 333 GLU A O 1
ATOM 2410 N N . GLU A 1 334 ? -3.881 5.042 21.903 1.00 89.56 334 GLU A N 1
ATOM 2411 C CA . GLU A 1 334 ? -4.961 4.846 20.929 1.00 89.56 334 GLU A CA 1
ATOM 2412 C C . GLU A 1 334 ? -5.183 3.363 20.627 1.00 89.56 334 GLU A C 1
ATOM 2414 O O . GLU A 1 334 ? -6.319 2.898 20.564 1.00 89.56 334 GLU A O 1
ATOM 2419 N N . CYS A 1 335 ? -4.099 2.592 20.536 1.00 91.94 335 CYS A N 1
ATOM 2420 C CA . CYS A 1 335 ? -4.156 1.156 20.326 1.00 91.94 335 CYS A CA 1
ATOM 2421 C C . CYS A 1 335 ? -4.952 0.453 21.425 1.00 91.94 335 CYS A C 1
ATOM 2423 O O . CYS A 1 335 ? -5.810 -0.388 21.158 1.00 91.94 335 CYS A O 1
ATOM 2425 N N . THR A 1 336 ? -4.729 0.857 22.677 1.00 90.94 336 THR A N 1
ATOM 2426 C CA . THR A 1 336 ? -5.505 0.344 23.805 1.00 90.94 336 THR A CA 1
ATOM 2427 C C . THR A 1 336 ? -6.989 0.671 23.631 1.00 90.94 336 THR A C 1
ATOM 2429 O O . THR A 1 336 ? -7.827 -0.195 23.876 1.00 90.94 336 THR A O 1
ATOM 2432 N N . ALA A 1 337 ? -7.334 1.877 23.162 1.00 91.12 337 ALA A N 1
ATOM 2433 C CA . ALA A 1 337 ? -8.718 2.251 22.876 1.00 91.12 337 ALA A CA 1
ATOM 2434 C C . ALA A 1 337 ? -9.340 1.369 21.777 1.00 91.12 337 ALA A C 1
ATOM 2436 O O . ALA A 1 337 ? -10.442 0.853 21.976 1.00 91.12 337 ALA A O 1
ATOM 2437 N N . PHE A 1 338 ? -8.630 1.120 20.673 1.00 93.94 338 PHE A N 1
ATOM 2438 C CA . PHE A 1 338 ? -9.058 0.202 19.610 1.00 93.94 338 PHE A CA 1
ATOM 2439 C C . PHE A 1 338 ? -9.271 -1.225 20.124 1.00 93.94 338 PHE A C 1
ATOM 2441 O O . PHE A 1 338 ? -10.342 -1.802 19.928 1.00 93.94 338 PHE A O 1
ATOM 2448 N N . GLN A 1 339 ? -8.301 -1.780 20.848 1.00 93.81 339 GLN A N 1
ATOM 2449 C CA . GLN A 1 339 ? -8.377 -3.137 21.390 1.00 93.81 339 GLN A CA 1
ATOM 2450 C C . GLN A 1 339 ? -9.552 -3.297 22.356 1.00 93.81 339 GLN A C 1
ATOM 2452 O O . GLN A 1 339 ? -10.329 -4.250 22.265 1.00 93.81 339 GLN A O 1
ATOM 2457 N N . VAL A 1 340 ? -9.727 -2.343 23.277 1.00 91.88 340 VAL A N 1
ATOM 2458 C CA . VAL A 1 340 ? -10.764 -2.444 24.309 1.00 91.88 340 VAL A CA 1
ATOM 2459 C C . VAL A 1 340 ? -12.154 -2.179 23.756 1.00 91.88 340 VAL A C 1
ATOM 2461 O O . VAL A 1 340 ? -13.119 -2.596 24.384 1.00 91.88 340 VAL A O 1
ATOM 2464 N N . THR A 1 341 ? -12.308 -1.512 22.620 1.00 91.62 341 THR A N 1
ATOM 2465 C CA . THR A 1 341 ? -13.626 -1.244 22.037 1.00 91.62 341 THR A CA 1
ATOM 2466 C C . THR A 1 341 ? -13.853 -2.128 20.824 1.00 91.62 341 THR A C 1
ATOM 2468 O O . THR A 1 341 ? -14.560 -3.127 20.949 1.00 91.62 341 THR A O 1
ATOM 2471 N N . ALA A 1 342 ? -13.213 -1.826 19.698 1.00 93.88 342 ALA A N 1
ATOM 2472 C CA . ALA A 1 342 ? -13.369 -2.557 18.453 1.00 93.88 342 ALA A CA 1
ATOM 2473 C C . ALA A 1 342 ? -12.981 -4.030 18.584 1.00 93.88 342 ALA A C 1
ATOM 2475 O O . ALA A 1 342 ? -13.801 -4.889 18.273 1.00 93.88 342 ALA A O 1
ATOM 2476 N N . GLY A 1 343 ? -11.811 -4.334 19.153 1.00 94.38 343 GLY A N 1
ATOM 2477 C CA . GLY A 1 343 ? -11.326 -5.714 19.272 1.00 94.38 343 GLY A CA 1
ATOM 2478 C C . GLY A 1 343 ? -12.325 -6.662 19.940 1.00 94.38 343 GLY A C 1
ATOM 2479 O O . GLY A 1 343 ? -12.614 -7.741 19.426 1.00 94.38 343 GLY A O 1
ATOM 2480 N N . ILE A 1 344 ? -12.934 -6.245 21.051 1.00 93.56 344 ILE A N 1
ATOM 2481 C CA . ILE A 1 344 ? -13.902 -7.084 21.776 1.00 93.56 344 ILE A CA 1
ATOM 2482 C C . ILE A 1 344 ? -15.165 -7.342 20.957 1.00 93.56 344 ILE A C 1
ATOM 2484 O O . ILE A 1 344 ? -15.669 -8.466 20.950 1.00 93.56 344 ILE A O 1
ATOM 2488 N N . TYR A 1 345 ? -15.700 -6.320 20.292 1.00 93.69 345 TYR A N 1
ATOM 2489 C CA . TYR A 1 345 ? -16.918 -6.487 19.501 1.00 93.69 345 TYR A CA 1
ATOM 2490 C C . TYR A 1 345 ? -16.666 -7.226 18.185 1.00 93.69 345 TYR A C 1
ATOM 2492 O O . TYR A 1 345 ? -17.563 -7.909 17.703 1.00 93.69 345 TYR A O 1
ATOM 2500 N N . CYS A 1 346 ? -15.437 -7.168 17.679 1.00 94.44 346 CYS A N 1
ATOM 2501 C CA . CYS A 1 346 ? -14.961 -7.962 16.556 1.00 94.44 346 CYS A CA 1
ATOM 2502 C C . CYS A 1 346 ? -14.609 -9.418 16.929 1.00 94.44 346 CYS A C 1
ATOM 2504 O O . CYS A 1 346 ? -14.199 -10.196 16.074 1.00 94.44 346 CYS A O 1
ATOM 2506 N N . GLY A 1 347 ? -14.778 -9.817 18.197 1.00 93.50 347 GLY A N 1
ATOM 2507 C CA . GLY A 1 347 ? -14.634 -11.208 18.638 1.00 93.50 347 GLY A CA 1
ATOM 2508 C C . GLY A 1 347 ? -13.253 -11.603 19.166 1.00 93.50 347 GLY A C 1
ATOM 2509 O O . GLY A 1 347 ? -13.042 -12.786 19.436 1.00 93.50 347 GLY A O 1
ATOM 2510 N N . CYS A 1 348 ? -12.331 -10.655 19.362 1.00 93.94 348 CYS A N 1
ATOM 2511 C CA . CYS A 1 348 ? -11.049 -10.922 20.018 1.00 93.94 348 CYS A CA 1
ATOM 2512 C C . CYS A 1 348 ? -11.243 -11.371 21.483 1.00 93.94 348 CYS A C 1
ATOM 2514 O O . CYS A 1 348 ? -12.222 -11.008 22.146 1.00 93.94 348 CYS A O 1
ATOM 2516 N N . ASP A 1 349 ? -10.290 -12.137 22.033 1.00 89.75 349 ASP A N 1
ATOM 2517 C CA . ASP A 1 349 ? -10.385 -12.628 23.415 1.00 89.75 349 ASP A CA 1
ATOM 2518 C C . ASP A 1 349 ? -10.283 -11.485 24.442 1.00 89.75 349 ASP A C 1
ATOM 2520 O O . ASP A 1 349 ? -9.229 -10.892 24.682 1.00 89.75 349 ASP A O 1
ATOM 2524 N N . ILE A 1 350 ? -11.397 -11.229 25.130 1.00 78.25 350 ILE A N 1
ATOM 2525 C CA . ILE A 1 350 ? -11.516 -10.220 26.188 1.00 78.25 350 ILE A CA 1
ATOM 2526 C C . ILE A 1 350 ? -10.569 -10.459 27.372 1.00 78.25 350 ILE A C 1
ATOM 2528 O O . ILE A 1 350 ? -10.223 -9.516 28.090 1.00 78.25 350 ILE A O 1
ATOM 2532 N N . ASN A 1 351 ? -10.143 -11.704 27.610 1.00 79.44 351 ASN A N 1
ATOM 2533 C CA . ASN A 1 351 ? -9.283 -12.027 28.746 1.00 79.44 351 ASN A CA 1
ATOM 2534 C C . ASN A 1 351 ? -7.900 -11.384 28.607 1.00 79.44 351 ASN A C 1
ATOM 2536 O O . ASN A 1 351 ? -7.331 -10.976 29.621 1.00 79.44 351 ASN A O 1
ATOM 2540 N N . ALA A 1 352 ? -7.408 -11.216 27.376 1.00 71.19 352 ALA A N 1
ATOM 2541 C CA . ALA A 1 352 ? -6.151 -10.526 27.099 1.00 71.19 352 ALA A CA 1
ATOM 2542 C C . ALA A 1 352 ? -6.207 -9.034 27.481 1.00 71.19 352 ALA A C 1
ATOM 2544 O O . ALA A 1 352 ? -5.205 -8.462 27.900 1.00 71.19 352 ALA A O 1
ATOM 2545 N N . ILE A 1 353 ? -7.398 -8.431 27.418 1.00 72.25 353 ILE A N 1
ATOM 2546 C CA . ILE A 1 353 ? -7.628 -6.989 27.592 1.00 72.25 353 ILE A CA 1
ATOM 2547 C C . ILE A 1 353 ? -8.091 -6.637 29.018 1.00 72.25 353 ILE A C 1
ATOM 2549 O O . ILE A 1 353 ? -7.997 -5.495 29.468 1.00 72.25 353 ILE A O 1
ATOM 2553 N N . SER A 1 354 ? -8.564 -7.629 29.777 1.00 62.84 354 SER A N 1
ATOM 2554 C CA . SER A 1 354 ? -9.123 -7.464 31.129 1.00 62.84 354 SER A CA 1
ATOM 2555 C C . SER A 1 354 ? -8.170 -6.862 32.178 1.00 62.84 354 SER A C 1
ATOM 2557 O O . SER A 1 354 ? -8.598 -6.541 33.288 1.00 62.84 354 SER A O 1
ATOM 2559 N N . THR A 1 355 ? -6.890 -6.707 31.843 1.00 69.88 355 THR A N 1
ATOM 2560 C CA . THR A 1 355 ? -5.842 -6.138 32.698 1.00 69.88 355 THR A CA 1
ATOM 2561 C C . THR A 1 355 ? -5.703 -4.621 32.576 1.00 69.88 355 THR A C 1
ATOM 2563 O O . THR A 1 355 ? -5.041 -4.021 33.424 1.00 69.88 355 THR A O 1
ATOM 2566 N N . VAL A 1 356 ? -6.320 -3.987 31.572 1.00 76.19 356 VAL A N 1
ATOM 2567 C CA . VAL A 1 356 ? -6.225 -2.536 31.381 1.00 76.19 356 VAL A CA 1
ATOM 2568 C C . VAL A 1 356 ? -7.087 -1.828 32.428 1.00 76.19 356 VAL A C 1
ATOM 2570 O O . VAL A 1 356 ? -8.320 -1.835 32.386 1.00 76.19 356 VAL A O 1
ATOM 2573 N N . GLU A 1 357 ? -6.427 -1.207 33.403 1.00 74.81 357 GLU A N 1
ATOM 2574 C CA . GLU A 1 357 ? -7.087 -0.314 34.348 1.00 74.81 357 GLU A CA 1
ATOM 2575 C C . GLU A 1 357 ? -7.588 0.932 33.594 1.00 74.81 357 GLU A C 1
ATOM 2577 O O . GLU A 1 357 ? -6.846 1.531 32.820 1.00 74.81 357 GLU A O 1
ATOM 2582 N N . ASN A 1 358 ? -8.829 1.356 33.865 1.00 81.69 358 ASN A N 1
ATOM 2583 C CA . ASN A 1 358 ? -9.477 2.565 33.317 1.00 81.69 358 ASN A CA 1
ATOM 2584 C C . ASN A 1 358 ? -10.136 2.465 31.928 1.00 81.69 358 ASN A C 1
ATOM 2586 O O . ASN A 1 358 ? -10.403 3.502 31.326 1.00 81.69 358 ASN A O 1
ATOM 2590 N N . ILE A 1 359 ? -10.507 1.271 31.456 1.00 89.19 359 ILE A N 1
ATOM 2591 C CA . ILE A 1 359 ? -11.397 1.163 30.286 1.00 89.19 359 ILE A CA 1
ATOM 2592 C C . ILE A 1 359 ? -12.735 1.847 30.586 1.00 89.19 359 ILE A C 1
ATOM 2594 O O . ILE A 1 359 ? -13.401 1.532 31.582 1.00 89.19 359 ILE A O 1
ATOM 2598 N N . CYS A 1 360 ? -13.171 2.730 29.691 1.00 92.81 360 CYS A N 1
ATOM 2599 C CA . CYS A 1 360 ? -14.506 3.282 29.752 1.00 92.81 360 CYS A CA 1
ATOM 2600 C C . CYS A 1 360 ? -15.524 2.390 29.045 1.00 92.81 360 CYS A C 1
ATOM 2602 O O . CYS A 1 360 ? -15.527 2.265 27.825 1.00 92.81 360 CYS A O 1
ATOM 2604 N N . ARG A 1 361 ? -16.439 1.806 29.824 1.00 94.31 361 ARG A N 1
ATOM 2605 C CA . ARG A 1 361 ? -17.653 1.158 29.311 1.00 94.31 361 ARG A CA 1
ATOM 2606 C C . ARG A 1 361 ? -18.844 2.058 29.516 1.00 94.31 361 ARG A C 1
ATOM 2608 O O . ARG A 1 361 ? -19.122 2.411 30.664 1.00 94.31 361 ARG A O 1
ATOM 2615 N N . LEU A 1 362 ? -19.598 2.369 28.466 1.00 95.19 362 LEU A N 1
ATOM 2616 C CA . LEU A 1 362 ? -20.763 3.254 28.596 1.00 95.19 362 LEU A CA 1
ATOM 2617 C C . LEU A 1 362 ? -21.834 2.678 29.532 1.00 95.19 362 LEU A C 1
ATOM 2619 O O . LEU A 1 362 ? -22.532 3.427 30.216 1.00 95.19 362 LEU A O 1
ATOM 2623 N N . CYS A 1 363 ? -21.910 1.348 29.637 1.00 95.38 363 CYS A N 1
ATOM 2624 C CA . CYS A 1 363 ? -22.844 0.640 30.518 1.00 95.38 363 CYS A CA 1
ATOM 2625 C C . CYS A 1 363 ? -22.310 0.350 31.923 1.00 95.38 363 CYS A C 1
ATOM 2627 O O . CYS A 1 363 ? -22.978 -0.318 32.718 1.00 95.38 363 CYS A O 1
ATOM 2629 N N . GLY A 1 364 ? -21.134 0.888 32.249 1.00 91.44 364 GLY A N 1
ATOM 2630 C CA . GLY A 1 364 ? -20.520 0.784 33.563 1.00 91.44 364 GLY A CA 1
ATOM 2631 C C . GLY A 1 364 ? -19.908 -0.585 33.860 1.00 91.44 364 GLY A C 1
ATOM 2632 O O . GLY A 1 364 ? -20.392 -1.636 33.432 1.00 91.44 364 GLY A O 1
ATOM 2633 N N . GLY A 1 365 ? -18.838 -0.567 34.658 1.00 86.62 365 GLY A N 1
ATOM 2634 C CA . GLY A 1 365 ? -18.107 -1.772 35.043 1.00 86.62 365 GLY A CA 1
ATOM 2635 C C . GLY A 1 365 ? -17.539 -2.500 33.826 1.00 86.62 365 GLY A C 1
ATOM 2636 O O . GLY A 1 365 ? -16.846 -1.903 33.012 1.00 86.62 365 GLY A O 1
ATOM 2637 N N . THR A 1 366 ? -17.854 -3.789 33.710 1.00 87.19 366 THR A N 1
ATOM 2638 C CA . THR A 1 366 ? -17.432 -4.671 32.609 1.00 87.19 366 THR A CA 1
ATOM 2639 C C . THR A 1 366 ? -18.570 -4.977 31.630 1.00 87.19 366 THR A C 1
ATOM 2641 O O . THR A 1 366 ? -18.479 -5.938 30.871 1.00 87.19 366 THR A O 1
ATOM 2644 N N . ASN A 1 367 ? -19.683 -4.236 31.690 1.00 92.12 367 ASN A N 1
ATOM 2645 C CA . ASN A 1 367 ? -20.834 -4.500 30.830 1.00 92.12 367 ASN A CA 1
ATOM 2646 C C . ASN A 1 367 ? -20.575 -3.951 29.426 1.00 92.12 367 ASN A C 1
ATOM 2648 O O . ASN A 1 367 ? -20.308 -2.760 29.274 1.00 92.12 367 ASN A O 1
ATOM 2652 N N . LEU A 1 368 ? -20.697 -4.817 28.423 1.00 93.00 368 LEU A N 1
ATOM 2653 C CA . LEU A 1 368 ? -20.654 -4.433 27.016 1.00 93.00 368 LEU A CA 1
ATOM 2654 C C . LEU A 1 368 ? -21.962 -3.756 26.593 1.00 93.00 368 LEU A C 1
ATOM 2656 O O . LEU A 1 368 ? -23.013 -3.950 27.216 1.00 93.00 368 LEU A O 1
ATOM 2660 N N . LEU A 1 369 ? -21.889 -2.981 25.515 1.00 94.31 369 LEU A N 1
ATOM 2661 C CA . LEU A 1 369 ? -23.056 -2.414 24.858 1.00 94.31 369 LEU A CA 1
ATOM 2662 C C . LEU A 1 369 ? -23.990 -3.541 24.382 1.00 94.31 369 LEU A C 1
ATOM 2664 O O . LEU A 1 369 ? -23.531 -4.470 23.717 1.00 94.31 369 LEU A O 1
ATOM 2668 N N . PRO A 1 370 ? -25.302 -3.475 24.675 1.00 93.81 370 PRO A N 1
ATOM 2669 C CA . PRO A 1 370 ? -26.267 -4.443 24.156 1.00 93.81 370 PRO A CA 1
ATOM 2670 C C . PRO A 1 370 ? -26.368 -4.450 22.625 1.00 93.81 370 PRO A C 1
ATOM 2672 O O . PRO A 1 370 ? -26.724 -5.471 22.044 1.00 93.81 370 PRO A O 1
ATOM 2675 N N . GLU A 1 371 ? -26.120 -3.302 21.992 1.00 92.50 371 GLU A N 1
ATOM 2676 C CA . GLU A 1 371 ? -26.263 -3.082 20.553 1.00 92.50 371 GLU A CA 1
ATOM 2677 C C . GLU A 1 371 ? -25.300 -1.963 20.134 1.00 92.50 371 GLU A C 1
ATOM 2679 O O . GLU A 1 371 ? -25.578 -0.781 20.334 1.00 92.50 371 GLU A O 1
ATOM 2684 N N . VAL A 1 372 ? -24.129 -2.340 19.618 1.00 92.56 372 VAL A N 1
ATOM 2685 C CA . VAL A 1 372 ? -23.037 -1.397 19.314 1.00 92.56 372 VAL A CA 1
ATOM 2686 C C . VAL A 1 372 ? -23.403 -0.447 18.177 1.00 92.56 372 VAL A C 1
ATOM 2688 O O . VAL A 1 372 ? -23.150 0.752 18.258 1.00 92.56 372 VAL A O 1
ATOM 2691 N N . SER A 1 373 ? -24.089 -0.971 17.163 1.00 91.19 373 SER A N 1
ATOM 2692 C CA . SER A 1 373 ? -24.560 -0.233 15.991 1.00 91.19 373 SER A CA 1
ATOM 2693 C C . SER A 1 373 ? -25.811 0.612 16.253 1.00 91.19 373 SER A C 1
ATOM 2695 O O . SER A 1 373 ? -26.326 1.254 15.338 1.00 91.19 373 SER A O 1
ATOM 2697 N N . ARG A 1 374 ? -26.324 0.652 17.494 1.00 92.44 374 ARG A N 1
ATOM 2698 C CA . ARG A 1 374 ? -27.472 1.496 17.837 1.00 92.44 374 ARG A CA 1
ATOM 2699 C C . ARG A 1 374 ? -27.126 2.958 17.584 1.00 92.44 374 ARG A C 1
ATOM 2701 O O . ARG A 1 374 ? -26.282 3.518 18.282 1.00 92.44 374 ARG A O 1
ATOM 2708 N N . GLN A 1 375 ? -27.842 3.570 16.648 1.00 93.31 375 GLN A N 1
ATOM 2709 C CA . GLN A 1 375 ? -27.789 5.005 16.411 1.00 93.31 375 GLN A CA 1
ATOM 2710 C C . GLN A 1 375 ? -28.510 5.765 17.528 1.00 93.31 375 GLN A C 1
ATOM 2712 O O . GLN A 1 375 ? -29.596 5.383 17.980 1.00 93.31 375 GLN A O 1
ATOM 2717 N N . ILE A 1 376 ? -27.892 6.850 17.967 1.00 93.75 376 ILE A N 1
ATOM 2718 C CA . ILE A 1 376 ? -28.385 7.787 18.966 1.00 93.75 376 ILE A CA 1
ATOM 2719 C C . ILE A 1 376 ? -28.246 9.205 18.419 1.00 93.75 376 ILE A C 1
ATOM 2721 O O . ILE A 1 376 ? -27.413 9.471 17.559 1.00 93.75 376 ILE A O 1
ATOM 2725 N N . GLN A 1 377 ? -29.075 10.118 18.920 1.00 93.00 377 GLN A N 1
ATOM 2726 C CA . GLN A 1 377 ? -29.012 11.522 18.529 1.00 93.00 377 GLN A CA 1
ATOM 2727 C C . GLN A 1 377 ? -28.380 12.326 19.663 1.00 93.00 377 GLN A C 1
ATOM 2729 O O . GLN A 1 377 ? -28.937 12.398 20.766 1.00 93.00 377 GLN A O 1
ATOM 2734 N N . PHE A 1 378 ? -27.227 12.932 19.395 1.00 87.56 378 PHE A N 1
ATOM 2735 C CA . PHE A 1 378 ? -26.490 13.749 20.351 1.00 87.56 378 PHE A CA 1
ATOM 2736 C C . PHE A 1 378 ? -26.158 15.103 19.729 1.00 87.56 378 PHE A C 1
ATOM 2738 O O . PHE A 1 378 ? -25.633 15.182 18.630 1.00 87.56 378 PHE A O 1
ATOM 2745 N N . GLU A 1 379 ? -26.575 16.182 20.393 1.00 90.00 379 GLU A N 1
ATOM 2746 C CA . GLU A 1 379 ? -26.381 17.572 19.935 1.00 90.00 379 GLU A CA 1
ATOM 2747 C C . GLU A 1 379 ? -26.875 17.907 18.510 1.00 90.00 379 GLU A C 1
ATOM 2749 O O . GLU A 1 379 ? -26.630 18.999 18.007 1.00 90.00 379 GLU A O 1
ATOM 2754 N N . GLY A 1 380 ? -27.695 17.038 17.912 1.00 89.88 380 GLY A N 1
ATOM 2755 C CA . GLY A 1 380 ? -28.245 17.210 16.565 1.00 89.88 380 GLY A CA 1
ATOM 2756 C C . GLY A 1 380 ? -27.609 16.296 15.520 1.00 89.88 380 GLY A C 1
ATOM 2757 O O . GLY A 1 380 ? -28.191 16.154 14.447 1.00 89.88 380 GLY A O 1
ATOM 2758 N N . ASP A 1 381 ? -26.512 15.627 15.869 1.00 89.81 381 ASP A N 1
ATOM 2759 C CA . ASP A 1 381 ? -25.829 14.653 15.028 1.00 89.81 381 ASP A CA 1
ATOM 2760 C C . ASP A 1 381 ? -26.262 13.223 15.391 1.00 89.81 381 ASP A C 1
ATOM 2762 O O . ASP A 1 381 ? -26.663 12.934 16.525 1.00 89.81 381 ASP A O 1
ATOM 2766 N N . GLU A 1 382 ? -26.238 12.333 14.398 1.00 91.00 382 GLU A N 1
ATOM 2767 C CA . GLU A 1 382 ? -26.438 10.896 14.591 1.00 91.00 382 GLU A CA 1
ATOM 2768 C C . GLU A 1 382 ? -25.072 10.229 14.782 1.00 91.00 382 GLU A C 1
ATOM 2770 O O . GLU A 1 382 ? -24.201 10.335 13.922 1.00 91.00 382 GLU A O 1
ATOM 2775 N N . GLU A 1 383 ? -24.884 9.529 15.900 1.00 92.38 383 GLU A N 1
ATOM 2776 C CA . GLU A 1 383 ? -23.709 8.681 16.140 1.00 92.38 383 GLU A CA 1
ATOM 2777 C C . GLU A 1 383 ? -24.139 7.293 16.617 1.00 92.38 383 GLU A C 1
ATOM 2779 O O . GLU A 1 383 ? -25.279 7.098 17.043 1.00 92.38 383 GLU A O 1
ATOM 2784 N N . THR A 1 384 ? -23.239 6.310 16.582 1.00 93.06 384 THR A N 1
ATOM 2785 C CA . THR A 1 384 ? -23.510 4.994 17.172 1.00 93.06 384 THR A CA 1
ATOM 2786 C C . THR A 1 384 ? -22.982 4.885 18.589 1.00 93.06 384 THR A C 1
ATOM 2788 O O . THR A 1 384 ? -21.970 5.478 18.955 1.00 93.06 384 THR A O 1
ATOM 2791 N N . CYS A 1 385 ? -23.629 4.042 19.389 1.00 94.88 385 CYS A N 1
ATOM 2792 C CA . CYS A 1 385 ? -23.151 3.710 20.726 1.00 94.88 385 CYS A CA 1
ATOM 2793 C C . CYS A 1 385 ? -21.719 3.152 20.731 1.00 94.88 385 CYS A C 1
ATOM 2795 O O . CYS A 1 385 ? -20.973 3.405 21.675 1.00 94.88 385 CYS A O 1
ATOM 2797 N N . GLY A 1 386 ? -21.320 2.425 19.683 1.00 92.62 386 GLY A N 1
ATOM 2798 C CA . GLY A 1 386 ? -19.940 1.987 19.483 1.00 92.62 386 GLY A CA 1
ATOM 2799 C C . GLY A 1 386 ? -18.964 3.140 19.321 1.00 92.62 386 GLY A C 1
ATOM 2800 O O . GLY A 1 386 ? -17.946 3.165 20.007 1.00 92.62 386 GLY A O 1
ATOM 2801 N N . PHE A 1 387 ? -19.299 4.122 18.482 1.00 91.50 387 PHE A N 1
ATOM 2802 C CA . PHE A 1 387 ? -18.472 5.312 18.285 1.00 91.50 387 PHE A CA 1
ATOM 2803 C C . PHE A 1 387 ? -18.364 6.155 19.564 1.00 91.50 387 PHE A C 1
ATOM 2805 O O . PHE A 1 387 ? -17.281 6.626 19.918 1.00 91.50 387 PHE A O 1
ATOM 2812 N N . ALA A 1 388 ? -19.466 6.272 20.306 1.00 93.50 388 ALA A N 1
ATOM 2813 C CA . ALA A 1 388 ? -19.501 6.923 21.608 1.00 93.50 388 ALA A CA 1
ATOM 2814 C C . ALA A 1 388 ? -18.555 6.239 22.615 1.00 93.50 388 ALA A C 1
ATOM 2816 O O . ALA A 1 388 ? -17.805 6.902 23.334 1.00 93.50 388 ALA A O 1
ATOM 2817 N N . GLU A 1 389 ? -18.561 4.899 22.671 1.00 94.06 389 GLU A N 1
ATOM 2818 C CA . GLU A 1 389 ? -17.670 4.132 23.550 1.00 94.06 389 GLU A CA 1
ATOM 2819 C C . GLU A 1 389 ? -16.208 4.228 23.097 1.00 94.06 389 GLU A C 1
ATOM 2821 O O . GLU A 1 389 ? -15.324 4.393 23.938 1.00 94.06 389 GLU A O 1
ATOM 2826 N N . PHE A 1 390 ? -15.946 4.195 21.789 1.00 91.44 390 PHE A N 1
ATOM 2827 C CA . PHE A 1 390 ? -14.619 4.421 21.211 1.00 91.44 390 PHE A CA 1
ATOM 2828 C C . PHE A 1 390 ? -14.059 5.791 21.617 1.00 91.44 390 PHE A C 1
ATOM 2830 O O . PHE A 1 390 ? -12.994 5.877 22.229 1.00 91.44 390 PHE A O 1
ATOM 2837 N N . SER A 1 391 ? -14.832 6.857 21.400 1.00 90.31 391 SER A N 1
ATOM 2838 C CA . SER A 1 391 ? -14.473 8.231 21.778 1.00 90.31 391 SER A CA 1
ATOM 2839 C C . SER A 1 391 ? -14.226 8.375 23.283 1.00 90.31 391 SER A C 1
ATOM 2841 O O . SER A 1 391 ? -13.280 9.045 23.706 1.00 90.31 391 SER A O 1
ATOM 2843 N N . ALA A 1 392 ? -15.024 7.684 24.105 1.00 92.75 392 ALA A N 1
ATOM 2844 C CA . ALA A 1 392 ? -14.873 7.695 25.557 1.00 92.75 392 ALA A CA 1
ATOM 2845 C C . ALA A 1 392 ? -13.547 7.090 26.038 1.00 92.75 392 ALA A C 1
ATOM 2847 O O . ALA A 1 392 ? -13.082 7.447 27.119 1.00 92.75 392 ALA A O 1
ATOM 2848 N N . ASN A 1 393 ? -12.952 6.176 25.266 1.00 91.25 393 ASN A N 1
ATOM 2849 C CA . ASN A 1 393 ? -11.666 5.560 25.593 1.00 91.25 393 ASN A CA 1
ATOM 2850 C C . ASN A 1 393 ? -10.464 6.349 25.062 1.00 91.25 393 ASN A C 1
ATOM 2852 O O . ASN A 1 393 ? -9.354 6.096 25.518 1.00 91.25 393 ASN A O 1
ATOM 2856 N N . GLN A 1 394 ? -10.669 7.309 24.155 1.00 86.25 394 GLN A N 1
ATOM 2857 C CA . GLN A 1 394 ? -9.576 8.119 23.619 1.00 86.25 394 GLN A CA 1
ATOM 2858 C C . GLN A 1 394 ? -9.251 9.352 24.466 1.00 86.25 394 GLN A C 1
ATOM 2860 O O . GLN A 1 394 ? -8.086 9.584 24.758 1.00 86.25 394 GLN A O 1
ATOM 2865 N N . ASN A 1 395 ? -10.238 10.173 24.847 1.00 74.75 395 ASN A N 1
ATOM 2866 C CA . ASN A 1 395 ? -9.925 11.524 25.349 1.00 74.75 395 ASN A CA 1
ATOM 2867 C C . ASN A 1 395 ? -10.860 12.074 26.439 1.00 74.75 395 ASN A C 1
ATOM 2869 O O . ASN A 1 395 ? -10.656 13.196 26.910 1.00 74.75 395 ASN A O 1
ATOM 2873 N N . GLU A 1 396 ? -11.870 11.319 26.883 1.00 72.75 396 GLU A N 1
ATOM 2874 C CA . GLU A 1 396 ? -12.884 11.837 27.806 1.00 72.75 396 GLU A CA 1
ATOM 2875 C C . GLU A 1 396 ? -12.930 11.140 29.166 1.00 72.75 396 GLU A C 1
ATOM 2877 O O . GLU A 1 396 ? -12.656 9.953 29.330 1.00 72.75 396 GLU A O 1
ATOM 2882 N N . THR A 1 397 ? -13.342 11.889 30.193 1.00 86.62 397 THR A N 1
ATOM 2883 C CA . THR A 1 397 ? -13.585 11.289 31.506 1.00 86.62 397 THR A CA 1
ATOM 2884 C C . THR A 1 397 ? -14.779 10.345 31.421 1.00 86.62 397 THR A C 1
ATOM 2886 O O . THR A 1 397 ? -15.906 10.786 31.180 1.00 86.62 397 THR A O 1
ATOM 2889 N N . CYS A 1 398 ? -14.552 9.063 31.701 1.00 91.38 398 CYS A N 1
ATOM 2890 C CA . CYS A 1 398 ? -15.564 8.026 31.535 1.00 91.38 398 CYS A CA 1
ATOM 2891 C C . CYS A 1 398 ? -16.910 8.327 32.217 1.00 91.38 398 CYS A C 1
ATOM 2893 O O . CYS A 1 398 ? -17.970 8.064 31.657 1.00 91.38 398 CYS A O 1
ATOM 2895 N N . SER A 1 399 ? -16.890 8.946 33.400 1.00 93.31 399 SER A N 1
ATOM 2896 C CA . SER A 1 399 ? -18.108 9.327 34.126 1.00 93.31 399 SER A CA 1
ATOM 2897 C C . SER A 1 399 ? -19.007 10.293 33.343 1.00 93.31 399 SER A C 1
ATOM 2899 O O . SER A 1 399 ? -20.228 10.211 33.463 1.00 93.31 399 SER A O 1
ATOM 2901 N N . SER A 1 400 ? -18.422 11.207 32.558 1.00 93.06 400 SER A N 1
ATOM 2902 C CA . SER A 1 400 ? -19.171 12.153 31.717 1.00 93.06 400 SER A CA 1
ATOM 2903 C C . SER A 1 400 ? -19.841 11.424 30.554 1.00 93.06 400 SER A C 1
ATOM 2905 O O . SER A 1 400 ? -21.048 11.557 30.345 1.00 93.06 400 SER A O 1
ATOM 2907 N N . MET A 1 401 ? -19.081 10.567 29.870 1.00 94.06 401 MET A N 1
ATOM 2908 C CA . MET A 1 401 ? -19.568 9.765 28.746 1.00 94.06 401 MET A CA 1
ATOM 2909 C C . MET A 1 401 ? -20.651 8.773 29.182 1.00 94.06 401 MET A C 1
ATOM 2911 O O . MET A 1 401 ? -21.707 8.692 28.562 1.00 94.06 401 MET A O 1
ATOM 2915 N N . GLN A 1 402 ? -20.464 8.086 30.312 1.00 95.12 402 GLN A N 1
ATOM 2916 C CA . GLN A 1 402 ? -21.474 7.197 30.897 1.00 95.12 402 GLN A CA 1
ATOM 2917 C C . GLN A 1 402 ? -22.762 7.939 31.270 1.00 95.12 402 GLN A C 1
ATOM 2919 O O . GLN A 1 402 ? -23.856 7.420 31.049 1.00 95.12 402 GLN A O 1
ATOM 2924 N N . ALA A 1 403 ? -22.659 9.145 31.838 1.00 94.56 403 ALA A N 1
ATOM 2925 C CA . ALA A 1 403 ? -23.833 9.940 32.192 1.00 94.56 403 ALA A CA 1
ATOM 2926 C C . ALA A 1 403 ? -24.601 10.424 30.952 1.00 94.56 403 ALA A C 1
ATOM 2928 O O . ALA A 1 403 ? -25.832 10.480 30.978 1.00 94.56 403 ALA A O 1
ATOM 2929 N N . THR A 1 404 ? -23.873 10.744 29.883 1.00 94.50 404 THR A N 1
ATOM 2930 C CA . THR A 1 404 ? -24.417 11.286 28.635 1.00 94.50 404 THR A CA 1
ATOM 2931 C C . THR A 1 404 ? -25.035 10.193 27.762 1.00 94.50 404 THR A C 1
ATOM 2933 O O . THR A 1 404 ? -26.205 10.283 27.386 1.00 94.50 404 THR A O 1
ATOM 2936 N N . TYR A 1 405 ? -24.286 9.119 27.508 1.00 95.69 405 TYR A N 1
ATOM 2937 C CA . TYR A 1 405 ? -24.646 8.078 26.543 1.00 95.69 405 TYR A CA 1
ATOM 2938 C C . TYR A 1 405 ? -25.250 6.826 27.175 1.00 95.69 405 TYR A C 1
ATOM 2940 O O . TYR A 1 405 ? -26.096 6.168 26.563 1.00 95.69 405 TYR A O 1
ATOM 2948 N N . GLY A 1 406 ? -24.899 6.514 28.426 1.00 95.56 406 GLY A N 1
ATOM 2949 C CA . GLY A 1 406 ? -25.370 5.319 29.131 1.00 95.56 406 GLY A CA 1
ATOM 2950 C C . GLY A 1 406 ? -26.896 5.129 29.100 1.00 95.56 406 GLY A C 1
ATOM 2951 O O . GLY A 1 406 ? -27.353 4.035 28.759 1.00 95.56 406 GLY A O 1
ATOM 2952 N N . PRO A 1 407 ? -27.728 6.158 29.368 1.00 94.88 407 PRO A N 1
ATOM 2953 C CA . PRO A 1 407 ? -29.184 6.018 29.307 1.00 94.88 407 PRO A CA 1
ATOM 2954 C C . PRO A 1 407 ? -29.725 5.590 27.934 1.00 94.88 407 PRO A C 1
ATOM 2956 O O . PRO A 1 407 ? -30.735 4.889 27.882 1.00 94.88 407 PRO A O 1
ATOM 2959 N N . GLN A 1 408 ? -29.080 5.985 26.834 1.00 95.00 408 GLN A N 1
ATOM 2960 C CA . GLN A 1 408 ? -29.532 5.676 25.471 1.00 95.00 408 GLN A CA 1
ATOM 2961 C C . GLN A 1 408 ? -28.970 4.330 24.989 1.00 95.00 408 GLN A C 1
ATOM 2963 O O . GLN A 1 408 ? -29.699 3.484 24.461 1.00 95.00 408 GLN A O 1
ATOM 2968 N N . CYS A 1 409 ? -27.687 4.097 25.262 1.00 95.75 409 CYS A N 1
ATOM 2969 C CA . CYS A 1 409 ? -26.948 2.940 24.775 1.00 95.75 409 CYS A CA 1
ATOM 2970 C C . CYS A 1 409 ? -27.168 1.665 25.595 1.00 95.75 409 CYS A C 1
ATOM 2972 O O . CYS A 1 409 ? -27.168 0.569 25.047 1.00 95.75 409 CYS A O 1
ATOM 2974 N N . CYS A 1 410 ? -27.431 1.786 26.896 1.00 95.75 410 CYS A N 1
ATOM 2975 C CA . CYS A 1 410 ? -27.500 0.637 27.810 1.00 95.75 410 CYS A CA 1
ATOM 2976 C C . CYS A 1 410 ? -28.925 0.230 28.173 1.00 95.75 410 CYS A C 1
ATOM 2978 O O . CYS A 1 410 ? -29.158 -0.780 28.841 1.00 95.75 410 CYS A O 1
ATOM 2980 N N . SER A 1 411 ? -29.901 1.018 27.730 1.00 89.88 411 SER A N 1
ATOM 2981 C CA . SER A 1 411 ? -31.309 0.700 27.872 1.00 89.88 411 SER A CA 1
ATOM 2982 C C . SER A 1 411 ? -31.641 -0.539 27.039 1.00 89.88 411 SER A C 1
ATOM 2984 O O . SER A 1 411 ? -31.691 -0.483 25.811 1.00 89.88 411 SER A O 1
ATOM 2986 N N . THR A 1 412 ? -31.958 -1.652 27.704 1.00 79.06 412 THR A N 1
ATOM 2987 C CA . THR A 1 412 ? -32.467 -2.899 27.095 1.00 79.06 412 THR A CA 1
ATOM 2988 C C . THR A 1 412 ? -33.883 -2.759 26.533 1.00 79.06 412 THR A C 1
ATOM 2990 O O . THR A 1 412 ? -34.583 -3.752 26.331 1.00 79.06 412 THR A O 1
ATOM 2993 N N . VAL A 1 413 ? -34.347 -1.526 26.313 1.00 57.84 413 VAL A N 1
ATOM 2994 C CA . VAL A 1 413 ? -35.686 -1.261 25.812 1.00 57.84 413 VAL A CA 1
ATOM 2995 C C . VAL A 1 413 ? -35.751 -1.851 24.414 1.00 57.84 413 VAL A C 1
ATOM 2997 O O . VAL A 1 413 ? -35.146 -1.340 23.477 1.00 57.84 413 VAL A O 1
ATOM 3000 N N . VAL A 1 414 ? -36.461 -2.976 24.329 1.00 52.66 414 VAL A N 1
ATOM 3001 C CA . VAL A 1 414 ? -36.873 -3.652 23.105 1.00 52.66 414 VAL A CA 1
ATOM 3002 C C . VAL A 1 414 ? -37.355 -2.565 22.162 1.00 52.66 414 VAL A C 1
ATOM 3004 O O . VAL A 1 414 ? -38.386 -1.947 22.442 1.00 52.66 414 VAL A O 1
ATOM 3007 N N . SER A 1 415 ? -36.575 -2.291 21.111 1.00 45.88 415 SER A N 1
ATOM 3008 C CA . SER A 1 415 ? -36.957 -1.381 20.039 1.00 45.88 415 SER A CA 1
ATOM 3009 C C . SER A 1 415 ? -38.357 -1.794 19.610 1.00 45.88 415 SER A C 1
ATOM 3011 O O . SER A 1 415 ? -38.571 -2.864 19.036 1.00 45.88 415 SER A O 1
ATOM 3013 N N . THR A 1 416 ? -39.355 -1.016 20.028 1.00 41.06 416 THR A N 1
ATOM 3014 C CA . THR A 1 416 ? -40.730 -1.241 19.611 1.00 41.06 416 THR A CA 1
ATOM 3015 C C . THR A 1 416 ? -40.748 -0.735 18.193 1.00 41.06 416 THR A C 1
ATOM 3017 O O . THR A 1 416 ? -40.943 0.452 17.956 1.00 41.06 416 THR A O 1
ATOM 3020 N N . THR A 1 417 ? -40.439 -1.647 17.270 1.00 41.41 417 THR A N 1
ATOM 3021 C CA . THR A 1 417 ? -40.487 -1.434 15.831 1.00 41.41 417 THR A CA 1
ATOM 3022 C C . THR A 1 417 ? -41.680 -0.528 15.533 1.00 41.41 417 THR A C 1
ATOM 3024 O O . THR A 1 417 ? -42.808 -0.913 15.876 1.00 41.41 417 THR A O 1
ATOM 3027 N N . PRO A 1 418 ? -41.487 0.677 14.965 1.00 39.00 418 PRO A N 1
ATOM 3028 C CA . PRO A 1 418 ? -42.612 1.472 14.516 1.00 39.00 418 PRO A CA 1
ATOM 3029 C C . PRO A 1 418 ? -43.395 0.603 13.534 1.00 39.00 418 PRO A C 1
ATOM 3031 O O . PRO A 1 418 ? -42.896 0.192 12.489 1.00 39.00 418 PRO A O 1
ATOM 3034 N N . SER A 1 419 ? -44.601 0.222 13.955 1.00 34.81 419 SER A N 1
ATOM 3035 C CA . SER A 1 419 ? -45.480 -0.674 13.219 1.00 34.81 419 SER A CA 1
ATOM 3036 C C . SER A 1 419 ? -45.613 -0.165 11.778 1.00 34.81 419 SER A C 1
ATOM 3038 O O . SER A 1 419 ? -46.008 0.992 11.598 1.00 34.81 419 SER A O 1
ATOM 3040 N N . PRO A 1 420 ? -45.281 -0.972 10.752 1.00 38.66 420 PRO A N 1
ATOM 3041 C CA . PRO A 1 420 ? -45.348 -0.520 9.375 1.00 38.66 420 PRO A CA 1
ATOM 3042 C C . PRO A 1 420 ? -46.796 -0.167 9.046 1.00 38.66 420 PRO A C 1
ATOM 3044 O O . PRO A 1 420 ? -47.714 -0.991 9.120 1.00 38.66 420 PRO A O 1
ATOM 3047 N N . SER A 1 421 ? -46.998 1.102 8.712 1.00 40.81 421 SER A N 1
ATOM 3048 C CA . SER A 1 421 ? -48.272 1.620 8.248 1.00 40.81 421 SER A CA 1
ATOM 3049 C C . SER A 1 421 ? -48.678 0.861 6.981 1.00 40.81 421 SER A C 1
ATOM 3051 O O . SER A 1 421 ? -47.991 0.904 5.966 1.00 40.81 421 SER A O 1
ATOM 3053 N N . LYS A 1 422 ? -49.778 0.109 7.102 1.00 40.53 422 LYS A N 1
ATOM 3054 C CA . LYS A 1 422 ? -50.564 -0.578 6.064 1.00 40.53 422 LYS A CA 1
ATOM 3055 C C . LYS A 1 422 ? -50.120 -0.341 4.609 1.00 40.53 422 LYS A C 1
ATOM 3057 O O . LYS A 1 422 ? -50.453 0.682 4.015 1.00 40.53 422 LYS A O 1
ATOM 3062 N N . MET A 1 423 ? -49.612 -1.400 3.980 1.00 33.34 423 MET A N 1
ATOM 3063 C CA . MET A 1 423 ? -49.798 -1.651 2.546 1.00 33.34 423 MET A CA 1
ATOM 3064 C C . MET A 1 423 ? -50.547 -2.979 2.316 1.00 33.34 423 MET A C 1
ATOM 3066 O O . MET A 1 423 ? -50.529 -3.856 3.184 1.00 33.34 423 MET A O 1
ATOM 3070 N N . PRO A 1 424 ? -51.292 -3.116 1.201 1.00 36.56 424 PRO A N 1
ATOM 3071 C CA . PRO A 1 424 ? -52.300 -4.153 1.036 1.00 36.56 424 PRO A CA 1
ATOM 3072 C C . PRO A 1 424 ? -51.709 -5.513 0.654 1.00 36.56 424 PRO A C 1
ATOM 3074 O O . PRO A 1 424 ? -50.900 -5.647 -0.259 1.00 36.56 424 PRO A O 1
ATOM 3077 N N . SER A 1 425 ? -52.209 -6.529 1.354 1.00 31.34 425 SER A N 1
ATOM 3078 C CA . SER A 1 425 ? -51.932 -7.953 1.188 1.00 31.34 425 SER A CA 1
ATOM 3079 C C . SER A 1 425 ? -52.218 -8.460 -0.234 1.00 31.34 425 SER A C 1
ATOM 3081 O O . SER A 1 425 ? -53.347 -8.366 -0.722 1.00 31.34 425 SER A O 1
ATOM 3083 N N . LYS A 1 426 ? -51.213 -9.082 -0.862 1.00 34.25 426 LYS A N 1
ATOM 3084 C CA . LYS A 1 426 ? -51.388 -10.095 -1.913 1.00 34.25 426 LYS A CA 1
ATOM 3085 C C . LYS A 1 426 ? -50.832 -11.421 -1.394 1.00 34.25 426 LYS A C 1
ATOM 3087 O O . LYS A 1 426 ? -49.698 -11.486 -0.935 1.00 34.25 426 LYS A O 1
ATOM 3092 N N . SER A 1 427 ? -51.678 -12.449 -1.428 1.00 31.91 427 SER A N 1
ATOM 3093 C CA . SER A 1 427 ? -51.368 -13.815 -0.989 1.00 31.91 427 SER A CA 1
ATOM 3094 C C . SER A 1 427 ? -50.281 -14.492 -1.838 1.00 31.91 427 SER A C 1
ATOM 3096 O O . SER A 1 427 ? -50.172 -14.192 -3.029 1.00 31.91 427 SER A O 1
ATOM 3098 N N . PRO A 1 428 ? -49.539 -15.451 -1.253 1.00 38.78 428 PRO A N 1
ATOM 3099 C CA . PRO A 1 428 ? -48.494 -16.208 -1.927 1.00 38.78 428 PRO A CA 1
ATOM 3100 C C . PRO A 1 428 ? -49.062 -17.410 -2.695 1.00 38.78 428 PRO A C 1
ATOM 3102 O O . PRO A 1 428 ? -49.973 -18.096 -2.231 1.00 38.78 428 PRO A O 1
ATOM 3105 N N . THR A 1 429 ? -48.475 -17.687 -3.860 1.00 33.44 429 THR A N 1
ATOM 3106 C CA . THR A 1 429 ? -48.646 -18.956 -4.576 1.00 33.44 429 THR A CA 1
ATOM 3107 C C . THR A 1 429 ? -47.542 -19.906 -4.136 1.00 33.44 429 THR A C 1
ATOM 3109 O O . THR A 1 429 ? -46.357 -19.628 -4.292 1.00 33.44 429 THR A O 1
ATOM 3112 N N . THR A 1 430 ? -47.956 -21.021 -3.550 1.00 34.28 430 THR A N 1
ATOM 3113 C CA . THR A 1 430 ? -47.129 -22.151 -3.135 1.00 34.28 430 THR A CA 1
ATOM 3114 C C . THR A 1 430 ? -46.580 -22.866 -4.370 1.00 34.28 430 THR A C 1
ATOM 3116 O O . THR A 1 430 ? -47.366 -23.281 -5.216 1.00 34.28 430 THR A O 1
ATOM 3119 N N . THR A 1 431 ? -45.263 -23.065 -4.463 1.00 33.69 431 THR A N 1
ATOM 3120 C CA . THR A 1 431 ? -44.695 -24.097 -5.346 1.00 33.69 431 THR A CA 1
ATOM 3121 C C . THR A 1 431 ? -43.716 -24.944 -4.550 1.00 33.69 431 THR A C 1
ATOM 3123 O O . THR A 1 431 ? -42.796 -24.446 -3.910 1.00 33.69 431 THR A O 1
ATOM 3126 N N . THR A 1 432 ? -44.004 -26.238 -4.547 1.00 34.03 432 THR A N 1
ATOM 3127 C CA . THR A 1 432 ? -43.337 -27.298 -3.804 1.00 34.03 432 THR A CA 1
ATOM 3128 C C . THR A 1 432 ? -42.442 -28.085 -4.754 1.00 34.03 432 THR A C 1
ATOM 3130 O O . THR A 1 432 ? -42.908 -28.494 -5.813 1.00 34.03 432 THR A O 1
ATOM 3133 N N . GLY A 1 433 ? -41.225 -28.395 -4.301 1.00 35.22 433 GLY A N 1
ATOM 3134 C CA . GLY A 1 433 ? -40.490 -29.603 -4.681 1.00 35.22 433 GLY A CA 1
ATOM 3135 C C . GLY A 1 433 ? -39.397 -29.427 -5.735 1.00 35.22 433 GLY A C 1
ATOM 3136 O O . GLY A 1 433 ? -39.678 -29.071 -6.870 1.00 35.22 433 GLY A O 1
ATOM 3137 N N . SER A 1 434 ? -38.164 -29.803 -5.390 1.00 33.22 434 SER A N 1
ATOM 3138 C CA . SER A 1 434 ? -37.615 -31.090 -5.837 1.00 33.22 434 SER A CA 1
ATOM 3139 C C . SER A 1 434 ? -36.228 -31.329 -5.229 1.00 33.22 434 SER A C 1
ATOM 3141 O O . SER A 1 434 ? -35.299 -30.552 -5.416 1.00 33.22 434 SER A O 1
ATOM 3143 N N . THR A 1 435 ? -36.114 -32.423 -4.488 1.00 38.72 435 THR A N 1
ATOM 3144 C CA . THR A 1 435 ? -34.889 -33.073 -4.013 1.00 38.72 435 THR A CA 1
ATOM 3145 C C . THR A 1 435 ? -34.253 -33.889 -5.138 1.00 38.72 435 THR A C 1
ATOM 3147 O O . THR A 1 435 ? -34.982 -34.592 -5.830 1.00 38.72 435 THR A O 1
ATOM 3150 N N . THR A 1 436 ? -32.920 -33.897 -5.280 1.00 34.91 436 THR A N 1
ATOM 3151 C CA . THR A 1 436 ? -32.126 -34.973 -5.933 1.00 34.91 436 THR A CA 1
ATOM 3152 C C . THR A 1 436 ? -30.646 -34.863 -5.487 1.00 34.91 436 THR A C 1
ATOM 3154 O O . THR A 1 436 ? -30.220 -33.752 -5.177 1.00 34.91 436 THR A O 1
ATOM 3157 N N . PRO A 1 437 ? -29.894 -35.981 -5.346 1.00 47.50 437 PRO A N 1
ATOM 3158 C CA . PRO A 1 437 ? -28.837 -36.129 -4.342 1.00 47.50 437 PRO A CA 1
ATOM 3159 C C . PRO A 1 437 ? -27.390 -36.126 -4.878 1.00 47.50 437 PRO A C 1
ATOM 3161 O O . PRO A 1 437 ? -27.140 -36.126 -6.079 1.00 47.50 437 PRO A O 1
ATOM 3164 N N . ALA A 1 438 ? -26.466 -36.175 -3.912 1.00 43.50 438 ALA A N 1
ATOM 3165 C CA . ALA A 1 438 ? -25.009 -36.270 -4.008 1.00 43.50 438 ALA A CA 1
ATOM 3166 C C . ALA A 1 438 ? -24.459 -37.380 -4.930 1.00 43.50 438 ALA A C 1
ATOM 3168 O O . ALA A 1 438 ? -25.058 -38.458 -5.003 1.00 43.50 438 ALA A O 1
ATOM 3169 N N . PRO A 1 439 ? -23.251 -37.202 -5.503 1.00 46.41 439 PRO A N 1
ATOM 3170 C CA . PRO A 1 439 ? -22.443 -38.298 -6.006 1.00 46.41 439 PRO A CA 1
ATOM 3171 C C . PRO A 1 439 ? -21.340 -38.694 -5.018 1.00 46.41 439 PRO A C 1
ATOM 3173 O O . PRO A 1 439 ? -20.710 -37.877 -4.349 1.00 46.41 439 PRO A O 1
ATOM 3176 N N . SER A 1 440 ? -21.155 -40.005 -4.931 1.00 37.28 440 SER A N 1
ATOM 3177 C CA . SER A 1 440 ? -20.177 -40.704 -4.108 1.00 37.28 440 SER A CA 1
ATOM 3178 C C . SER A 1 440 ? -18.848 -40.867 -4.844 1.00 37.28 440 SER A C 1
ATOM 3180 O O . SER A 1 440 ? -18.804 -40.969 -6.067 1.00 37.28 440 SER A O 1
ATOM 3182 N N . THR A 1 441 ? -17.789 -40.953 -4.051 1.00 40.03 441 THR A N 1
ATOM 3183 C CA . THR A 1 441 ? -16.424 -41.350 -4.391 1.00 40.03 441 THR A CA 1
ATOM 3184 C C . THR A 1 441 ? -16.334 -42.770 -4.967 1.00 40.03 441 THR A C 1
ATOM 3186 O O . THR A 1 441 ? -16.993 -43.690 -4.480 1.00 40.03 441 THR A O 1
ATOM 3189 N N . SER A 1 442 ? -15.443 -42.978 -5.944 1.00 39.38 442 SER A N 1
ATOM 3190 C CA . SER A 1 442 ? -14.874 -44.297 -6.246 1.00 39.38 442 SER A CA 1
ATOM 3191 C C . SER A 1 442 ? -13.452 -44.193 -6.796 1.00 39.38 442 SER A C 1
ATOM 3193 O O . SER A 1 442 ? -13.142 -43.308 -7.588 1.00 39.38 442 SER A O 1
ATOM 3195 N N . SER A 1 443 ? -12.637 -45.129 -6.334 1.00 40.75 443 SER A N 1
ATOM 3196 C CA . SER A 1 443 ? -11.194 -45.290 -6.476 1.00 40.75 443 SER A CA 1
ATOM 3197 C C . SER A 1 443 ? -10.726 -45.867 -7.820 1.00 40.75 443 SER A C 1
ATOM 3199 O O . SER A 1 443 ? -11.516 -46.455 -8.552 1.00 40.75 443 SER A O 1
ATOM 3201 N N . ASP A 1 444 ? -9.398 -45.805 -7.987 1.00 33.91 444 ASP A N 1
ATOM 3202 C CA . ASP A 1 444 ? -8.509 -46.680 -8.769 1.00 33.91 444 ASP A CA 1
ATOM 3203 C C . ASP A 1 444 ? -8.544 -46.597 -10.304 1.00 33.91 444 ASP A C 1
ATOM 3205 O O . ASP A 1 444 ? -9.434 -47.138 -10.946 1.00 33.91 444 ASP A O 1
ATOM 3209 N N . GLU A 1 445 ? -7.449 -46.104 -10.899 1.00 37.38 445 GLU A N 1
ATOM 3210 C CA . GLU A 1 445 ? -6.626 -46.970 -11.755 1.00 37.38 445 GLU A CA 1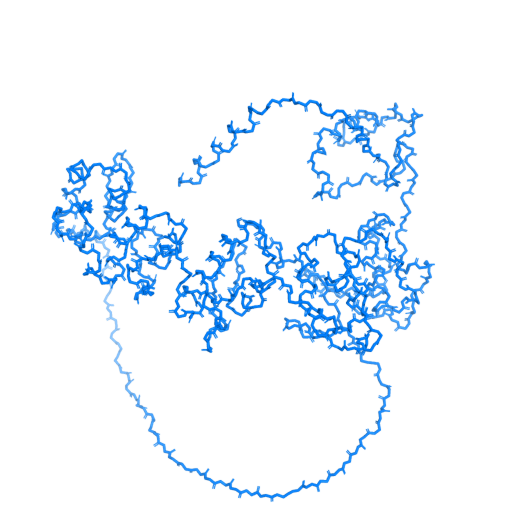
ATOM 3211 C C . GLU A 1 445 ? -5.180 -46.460 -11.887 1.00 37.38 445 GLU A C 1
ATOM 3213 O O . GLU A 1 445 ? -4.902 -45.307 -12.205 1.00 37.38 445 GLU A O 1
ATOM 3218 N N . SER A 1 446 ? -4.260 -47.381 -11.606 1.00 34.78 446 SER A N 1
ATOM 3219 C CA . SER A 1 446 ? -2.819 -47.304 -11.805 1.00 34.78 446 SER A CA 1
ATOM 3220 C C . SER A 1 446 ? -2.497 -47.879 -13.182 1.00 34.78 446 SER A C 1
ATOM 3222 O O . SER A 1 446 ? -2.846 -49.028 -13.452 1.00 34.78 446 SER A O 1
ATOM 3224 N N . ILE A 1 447 ? -1.808 -47.114 -14.034 1.00 40.47 447 ILE A N 1
ATOM 3225 C CA . ILE A 1 447 ? -1.154 -47.635 -15.240 1.00 40.47 447 ILE A CA 1
ATOM 3226 C C . ILE A 1 447 ? 0.254 -47.042 -15.324 1.00 40.47 447 ILE A C 1
ATOM 3228 O O . ILE A 1 447 ? 0.458 -45.882 -15.669 1.00 40.47 447 ILE A O 1
ATOM 3232 N N . THR A 1 448 ? 1.235 -47.880 -15.010 1.00 37.50 448 THR A N 1
ATOM 3233 C CA . THR A 1 448 ? 2.609 -47.779 -15.501 1.00 37.50 448 THR A CA 1
ATOM 3234 C C . THR A 1 448 ? 2.659 -48.239 -16.954 1.00 37.50 448 THR A C 1
ATOM 3236 O O . THR A 1 448 ? 2.234 -49.359 -17.222 1.00 37.50 448 THR A O 1
ATOM 3239 N N . ASP A 1 449 ? 3.280 -47.466 -17.847 1.00 33.25 449 ASP A N 1
ATOM 3240 C CA . ASP A 1 449 ? 4.072 -48.062 -18.924 1.00 33.25 449 ASP A CA 1
ATOM 3241 C C . ASP A 1 449 ? 5.190 -47.142 -19.424 1.00 33.25 449 ASP A C 1
ATOM 3243 O O . ASP A 1 449 ? 5.092 -45.918 -19.450 1.00 33.25 449 ASP A O 1
ATOM 3247 N N . THR A 1 450 ? 6.301 -47.793 -19.752 1.00 35.91 450 THR A N 1
ATOM 3248 C CA . THR A 1 450 ? 7.616 -47.227 -20.067 1.00 35.91 450 THR A CA 1
ATOM 3249 C C . THR A 1 450 ? 7.865 -47.278 -21.584 1.00 35.91 450 THR A C 1
ATOM 3251 O O . THR A 1 450 ? 7.352 -48.164 -22.259 1.00 35.91 450 THR A O 1
ATOM 3254 N N . ILE A 1 451 ? 8.818 -46.454 -22.048 1.00 36.22 451 ILE A N 1
ATOM 3255 C CA . ILE A 1 451 ? 9.681 -46.583 -23.251 1.00 36.22 451 ILE A CA 1
ATOM 3256 C C . ILE A 1 451 ? 9.247 -45.784 -24.495 1.00 36.22 451 ILE A C 1
ATOM 3258 O O . ILE A 1 451 ? 8.236 -46.079 -25.122 1.00 36.22 451 ILE A O 1
ATOM 3262 N N . GLY A 1 452 ? 10.136 -44.889 -24.959 1.00 30.31 452 GLY A N 1
ATOM 3263 C CA . GLY A 1 452 ? 10.132 -44.427 -26.354 1.00 30.31 452 GLY A CA 1
ATOM 3264 C C . GLY A 1 452 ? 10.953 -43.173 -26.662 1.00 30.31 452 GLY A C 1
ATOM 3265 O O . GLY A 1 452 ? 10.385 -42.134 -26.959 1.00 30.31 452 GLY A O 1
ATOM 3266 N N . SER A 1 453 ? 12.284 -43.270 -26.631 1.00 34.78 453 SER A N 1
ATOM 3267 C CA . SER A 1 453 ? 13.199 -42.255 -27.177 1.00 34.78 453 SER A CA 1
ATOM 3268 C C . SER A 1 453 ? 13.232 -42.316 -28.710 1.00 34.78 453 SER A C 1
ATOM 3270 O O . SER A 1 453 ? 13.529 -43.381 -29.247 1.00 34.78 453 SER A O 1
ATOM 3272 N N . THR A 1 454 ? 13.013 -41.186 -29.397 1.00 32.56 454 THR A N 1
ATOM 3273 C CA . THR A 1 454 ? 13.639 -40.884 -30.699 1.00 32.56 454 THR A CA 1
ATOM 3274 C C . THR A 1 454 ? 13.754 -39.377 -30.925 1.00 32.56 454 THR A C 1
ATOM 3276 O O . THR A 1 454 ? 12.776 -38.639 -30.890 1.00 32.56 454 THR A O 1
ATOM 3279 N N . THR A 1 455 ? 14.987 -38.975 -31.206 1.00 35.34 455 THR A N 1
ATOM 3280 C CA . THR A 1 455 ? 15.476 -37.701 -31.729 1.00 35.34 455 THR A CA 1
ATOM 3281 C C . THR A 1 455 ? 14.906 -37.359 -33.107 1.00 35.34 455 THR A C 1
ATOM 3283 O O . THR A 1 455 ? 14.859 -38.217 -33.986 1.00 35.34 455 THR A O 1
ATOM 3286 N N . SER A 1 456 ? 14.584 -36.083 -33.337 1.00 31.41 456 SER A N 1
ATOM 3287 C CA . SER A 1 456 ? 14.608 -35.426 -34.655 1.00 31.41 456 SER A CA 1
ATOM 3288 C C . SER A 1 456 ? 14.628 -33.907 -34.463 1.00 31.41 456 SER A C 1
ATOM 3290 O O . SER A 1 456 ? 13.660 -33.331 -33.983 1.00 31.41 456 SER A O 1
ATOM 3292 N N . ALA A 1 457 ? 15.746 -33.278 -34.819 1.00 32.47 457 ALA A N 1
ATOM 3293 C CA . ALA A 1 457 ? 15.900 -31.828 -34.873 1.00 32.47 457 ALA A CA 1
ATOM 3294 C C . ALA A 1 457 ? 15.271 -31.273 -36.166 1.00 32.47 457 ALA A C 1
ATOM 3296 O O . ALA A 1 457 ? 15.563 -31.817 -37.238 1.00 32.47 457 ALA A O 1
ATOM 3297 N N . PRO A 1 458 ? 14.482 -30.187 -36.118 1.00 34.81 458 PRO A N 1
ATOM 3298 C CA . PRO A 1 458 ? 14.251 -29.344 -37.274 1.00 34.81 458 PRO A CA 1
ATOM 3299 C C . PRO A 1 458 ? 15.292 -28.217 -37.332 1.00 34.81 458 PRO A C 1
ATOM 3301 O O . PRO A 1 458 ? 15.626 -27.576 -36.340 1.00 34.81 458 PRO A O 1
ATOM 3304 N N . SER A 1 459 ? 15.819 -28.020 -38.536 1.00 28.42 459 SER A N 1
ATOM 3305 C CA . SER A 1 459 ? 16.685 -26.911 -38.940 1.00 28.42 459 SER A CA 1
ATOM 3306 C C . SER A 1 459 ? 15.994 -25.556 -38.700 1.00 28.42 459 SER A C 1
ATOM 3308 O O . SER A 1 459 ? 14.790 -25.474 -38.949 1.00 28.42 459 SER A O 1
ATOM 3310 N N . PRO A 1 460 ? 16.713 -24.486 -38.310 1.00 32.06 460 PRO A N 1
ATOM 3311 C CA . PRO A 1 460 ? 16.106 -23.172 -38.146 1.00 32.06 460 PRO A CA 1
ATOM 3312 C C . PRO A 1 460 ? 15.801 -22.576 -39.525 1.00 32.06 460 PRO A C 1
ATOM 3314 O O . PRO A 1 460 ? 16.693 -22.394 -40.355 1.00 32.06 460 PRO A O 1
ATOM 3317 N N . SER A 1 461 ? 14.525 -22.304 -39.785 1.00 26.89 461 SER A N 1
ATOM 3318 C CA . SER A 1 461 ? 14.102 -21.349 -40.803 1.00 26.89 461 SER A CA 1
ATOM 3319 C C . SER A 1 461 ? 14.061 -19.975 -40.147 1.00 26.89 461 SER A C 1
ATOM 3321 O O . SER A 1 461 ? 13.275 -19.775 -39.225 1.00 26.89 461 SER A O 1
ATOM 3323 N N . SER A 1 462 ? 14.904 -19.053 -40.609 1.00 30.73 462 SER A N 1
ATOM 3324 C CA . SER A 1 462 ? 14.846 -17.635 -40.257 1.00 30.73 462 SER A CA 1
ATOM 3325 C C . SER A 1 462 ? 13.470 -17.071 -40.620 1.00 30.73 462 SER A C 1
ATOM 3327 O O . SER A 1 462 ? 13.195 -16.794 -41.786 1.00 30.73 462 SER A O 1
ATOM 3329 N N . GLY A 1 463 ? 12.600 -16.960 -39.623 1.00 25.36 463 GLY A N 1
ATOM 3330 C CA . GLY A 1 463 ? 11.432 -16.093 -39.632 1.00 25.36 463 GLY A CA 1
ATOM 3331 C C . GLY A 1 463 ? 11.667 -15.050 -38.552 1.00 25.36 463 GLY A C 1
ATOM 3332 O O . GLY A 1 463 ? 11.952 -15.424 -37.418 1.00 25.36 463 GLY A O 1
ATOM 3333 N N . ALA A 1 464 ? 11.630 -13.772 -38.920 1.00 24.95 464 ALA A N 1
ATOM 3334 C CA . ALA A 1 464 ? 11.592 -12.685 -37.954 1.00 24.95 464 ALA A CA 1
ATOM 3335 C C . ALA A 1 464 ? 10.324 -12.865 -37.106 1.00 24.95 464 ALA A C 1
ATOM 3337 O O . ALA A 1 464 ? 9.222 -12.918 -37.656 1.00 24.95 464 ALA A O 1
ATOM 3338 N N . ILE A 1 465 ? 10.499 -13.063 -35.802 1.00 25.66 465 ILE A N 1
ATOM 3339 C CA . ILE A 1 465 ? 9.410 -13.064 -34.829 1.00 25.66 465 ILE A CA 1
ATOM 3340 C C . ILE A 1 465 ? 9.265 -11.611 -34.379 1.00 25.66 465 ILE A C 1
ATOM 3342 O O . ILE A 1 465 ? 10.246 -10.978 -34.000 1.00 25.66 465 ILE A O 1
ATOM 3346 N N . LEU A 1 466 ? 8.057 -11.086 -34.566 1.00 31.39 466 LEU A N 1
ATOM 3347 C CA . LEU A 1 466 ? 7.664 -9.708 -34.305 1.00 31.39 466 LEU A CA 1
ATOM 3348 C C . LEU A 1 466 ? 7.410 -9.554 -32.802 1.00 31.39 466 LEU A C 1
ATOM 3350 O O . LEU A 1 466 ? 6.663 -10.353 -32.239 1.00 31.39 466 LEU A O 1
ATOM 3354 N N . VAL A 1 467 ? 8.033 -8.555 -32.186 1.00 33.12 467 VAL A N 1
ATOM 3355 C CA . VAL A 1 467 ? 7.972 -8.278 -30.749 1.00 33.12 467 VAL A CA 1
ATOM 3356 C C . VAL A 1 467 ? 7.172 -6.994 -30.542 1.00 33.12 467 VAL A C 1
ATOM 3358 O O . VAL A 1 467 ? 7.445 -5.996 -31.206 1.00 33.12 467 VAL A O 1
ATOM 3361 N N . LYS A 1 468 ? 6.175 -7.044 -29.657 1.00 35.69 468 LYS A N 1
ATOM 3362 C CA . LYS A 1 468 ? 5.441 -5.883 -29.146 1.00 35.69 468 LYS A CA 1
ATOM 3363 C C . LYS A 1 468 ? 6.155 -5.457 -27.856 1.00 35.69 468 LYS A C 1
ATOM 3365 O O . LYS A 1 468 ? 6.554 -6.323 -27.087 1.00 35.69 468 LYS A O 1
ATOM 3370 N N . VAL A 1 469 ? 6.424 -4.166 -27.682 1.00 38.66 469 VAL A N 1
ATOM 3371 C CA . VAL A 1 469 ? 7.025 -3.611 -26.457 1.00 38.66 469 VAL A CA 1
ATOM 3372 C C . VAL A 1 469 ? 6.070 -2.530 -25.973 1.00 38.66 469 VAL A C 1
ATOM 3374 O O . VAL A 1 469 ? 6.101 -1.413 -26.486 1.00 38.66 469 VAL A O 1
ATOM 3377 N N . GLY A 1 470 ? 5.162 -2.891 -25.065 1.00 33.22 470 GLY A N 1
ATOM 3378 C CA . GLY A 1 470 ? 4.244 -1.956 -24.419 1.00 33.22 470 GLY A CA 1
ATOM 3379 C C . GLY A 1 470 ? 4.899 -1.273 -23.219 1.00 33.22 470 GLY A C 1
ATOM 3380 O O . GLY A 1 470 ? 4.814 -1.773 -22.107 1.00 33.22 470 GLY A O 1
ATOM 3381 N N . LEU A 1 471 ? 5.539 -0.122 -23.438 1.00 36.69 471 LEU A N 1
ATOM 3382 C CA . LEU A 1 471 ? 6.071 0.743 -22.376 1.00 36.69 471 LEU A CA 1
ATOM 3383 C C . LEU A 1 471 ? 5.026 1.618 -21.614 1.00 36.69 471 LEU A C 1
ATOM 3385 O O . LEU A 1 471 ? 5.351 2.020 -20.498 1.00 36.69 471 LEU A O 1
ATOM 3389 N N . PRO A 1 472 ? 3.809 1.946 -22.123 1.00 33.59 472 PRO A N 1
ATOM 3390 C CA . PRO A 1 472 ? 2.966 2.969 -21.481 1.00 33.59 472 PRO A CA 1
ATOM 3391 C C . PRO A 1 472 ? 2.153 2.491 -20.260 1.00 33.59 472 PRO A C 1
ATOM 3393 O O . PRO A 1 472 ? 1.760 3.319 -19.444 1.00 33.59 472 PRO A O 1
ATOM 3396 N N . ILE A 1 473 ? 1.942 1.182 -20.070 1.00 34.03 473 ILE A N 1
ATOM 3397 C CA . ILE A 1 473 ? 1.053 0.656 -19.008 1.00 34.03 473 ILE A CA 1
ATOM 3398 C C . ILE A 1 473 ? 1.726 0.687 -17.619 1.00 34.03 473 ILE A C 1
ATOM 3400 O O . ILE A 1 473 ? 1.087 1.011 -16.622 1.00 34.03 473 ILE A O 1
ATOM 3404 N N . PHE A 1 474 ? 3.046 0.490 -17.542 1.00 37.75 474 PHE A N 1
ATOM 3405 C CA . PHE A 1 474 ? 3.781 0.517 -16.266 1.00 37.75 474 PHE A CA 1
ATOM 3406 C C . PHE A 1 474 ? 3.881 1.915 -15.627 1.00 37.75 474 PHE A C 1
ATOM 3408 O O . PHE A 1 474 ? 4.028 2.030 -14.410 1.00 37.75 474 PHE A O 1
ATOM 3415 N N . VAL A 1 475 ? 3.781 2.985 -16.426 1.00 35.78 475 VAL A N 1
ATOM 3416 C CA . VAL A 1 475 ? 3.757 4.371 -15.922 1.00 35.78 475 VAL A CA 1
ATOM 3417 C C . VAL A 1 475 ? 2.430 4.671 -15.209 1.00 35.78 475 VAL A C 1
ATOM 3419 O O . VAL A 1 475 ? 2.422 5.419 -14.232 1.00 35.78 475 VAL A O 1
ATOM 3422 N N . ALA A 1 476 ? 1.326 4.038 -15.627 1.00 30.03 476 ALA A N 1
ATOM 3423 C CA . ALA A 1 476 ? 0.018 4.186 -14.986 1.00 30.03 476 ALA A CA 1
ATOM 3424 C C . ALA A 1 476 ? -0.019 3.548 -13.584 1.00 30.03 476 ALA A C 1
ATOM 3426 O O . ALA A 1 476 ? -0.502 4.169 -12.640 1.00 30.03 476 ALA A O 1
ATOM 3427 N N . MET A 1 477 ? 0.596 2.372 -13.415 1.00 31.25 477 MET A N 1
ATOM 3428 C CA . MET A 1 477 ? 0.589 1.633 -12.144 1.00 31.25 477 MET A CA 1
ATOM 3429 C C . MET A 1 477 ? 1.337 2.365 -11.015 1.00 31.25 477 MET A C 1
ATOM 3431 O O . MET A 1 477 ? 0.937 2.310 -9.857 1.00 31.25 477 MET A O 1
ATOM 3435 N N . VAL A 1 478 ? 2.415 3.091 -11.332 1.00 36.31 478 VAL A N 1
ATOM 3436 C CA . VAL A 1 478 ? 3.173 3.867 -10.330 1.00 36.31 478 VAL A CA 1
ATOM 3437 C C . VAL A 1 478 ? 2.491 5.200 -10.014 1.00 36.31 478 VAL A C 1
ATOM 3439 O O . VAL A 1 478 ? 2.553 5.645 -8.871 1.00 36.31 478 VAL A O 1
ATOM 3442 N N . ALA A 1 479 ? 1.774 5.810 -10.965 1.00 29.89 479 ALA A N 1
ATOM 3443 C CA . ALA A 1 479 ? 0.977 7.008 -10.696 1.00 29.89 479 ALA A CA 1
ATOM 3444 C C . ALA A 1 479 ? -0.136 6.750 -9.654 1.00 29.89 479 ALA A C 1
ATOM 3446 O O . ALA A 1 479 ? -0.384 7.620 -8.816 1.00 29.89 479 ALA A O 1
ATOM 3447 N N . ALA A 1 480 ? -0.718 5.542 -9.635 1.00 31.31 480 ALA A N 1
ATOM 3448 C CA . ALA A 1 480 ? -1.699 5.105 -8.635 1.00 31.31 480 ALA A CA 1
ATOM 3449 C C . ALA A 1 480 ? -1.116 4.974 -7.208 1.00 31.31 480 ALA A C 1
ATOM 3451 O O . ALA A 1 480 ? -1.809 5.214 -6.220 1.00 31.31 480 ALA A O 1
ATOM 3452 N N . PHE A 1 481 ? 0.188 4.697 -7.059 1.00 35.75 481 PHE A N 1
ATOM 3453 C CA . PHE A 1 481 ? 0.848 4.672 -5.742 1.00 35.75 481 PHE A CA 1
ATOM 3454 C C . PHE A 1 481 ? 1.006 6.067 -5.104 1.00 35.75 481 PHE A C 1
ATOM 3456 O O . PHE A 1 481 ? 1.241 6.157 -3.898 1.00 35.75 481 PHE A O 1
ATOM 3463 N N . PHE A 1 482 ? 0.875 7.154 -5.875 1.00 32.41 482 PHE A N 1
ATOM 3464 C CA . PHE A 1 482 ? 1.125 8.529 -5.420 1.00 32.41 482 PHE A CA 1
ATOM 3465 C C . PHE A 1 482 ? -0.135 9.363 -5.135 1.00 32.41 482 PHE A C 1
ATOM 3467 O O . PHE A 1 482 ? -0.017 10.528 -4.742 1.00 32.41 482 PHE A O 1
ATOM 3474 N N . THR A 1 483 ? -1.334 8.799 -5.295 1.00 29.91 483 THR A N 1
ATOM 3475 C CA . THR A 1 483 ? -2.604 9.446 -4.914 1.00 29.91 483 THR A CA 1
ATOM 3476 C C . THR A 1 483 ? -3.047 9.156 -3.468 1.00 29.91 483 THR A C 1
ATOM 3478 O O . THR A 1 483 ? -4.002 9.790 -3.013 1.00 29.91 483 THR A O 1
ATOM 3481 N N . LEU A 1 484 ? -2.318 8.306 -2.722 1.00 31.22 484 LEU A N 1
ATOM 3482 C CA . LEU A 1 484 ? -2.541 7.970 -1.298 1.00 31.22 484 LEU A CA 1
ATOM 3483 C C . LEU A 1 484 ? -2.035 9.020 -0.287 1.00 31.22 484 LEU A C 1
ATOM 3485 O O . LEU A 1 484 ? -0.872 9.474 -0.395 1.00 31.22 484 LEU A O 1
#

pLDDT: mean 71.27, std 22.35, range [24.95, 95.75]

Organism: NCBI:txid420275